Protein 4YZ0 (pdb70)

B-factor: mean 13.74, std 12.7, range [3.81, 201.25]

CATH classification: 2.160.20.10

Structure (mmCIF, N/CA/C/O backbone):
data_4YZ0
#
_entry.id   4YZ0
#
_cell.length_a   138.290
_cell.length_b   36.470
_cell.length_c   100.070
_cell.angle_alpha   90.00
_cell.angle_beta   132.63
_cell.angle_gamma   90.00
#
_symmetry.space_group_name_H-M   'C 1 2 1'
#
loop_
_entity.id
_entity.type
_entity.pdbx_description
1 polymer 'Pectate lyase'
2 branched 'alpha-D-galactopyranuronic acid-(1-4)-alpha-D-galactopyranuronic acid-(1-4)-alpha-D-talopyranuronic acid'
3 branched 'alpha-D-galactopyranuronic acid-(1-4)-alpha-D-galactopyranuronic acid-(1-4)-beta-D-talopyranuronic acid'
4 non-polymer 'CALCIUM ION'
5 non-polymer IMIDAZOLE
6 non-polymer (4S)-2-METHYL-2,4-PENTANEDIOL
7 non-polymer (4R)-2-METHYLPENTANE-2,4-DIOL
8 non-polymer 'beta-D-galactopyranuronic acid'
9 non-polymer 'alpha-D-galactopyranuronic acid'
10 water water
#
loop_
_atom_site.group_PDB
_atom_site.id
_atom_site.type_symbol
_atom_site.label_atom_id
_atom_site.label_alt_id
_atom_site.label_comp_id
_atom_site.label_asym_id
_atom_site.label_entity_id
_atom_site.label_seq_id
_atom_site.pdbx_PDB_ins_code
_atom_site.Cartn_x
_atom_site.Cartn_y
_atom_site.Cartn_z
_atom_site.occupancy
_atom_site.B_iso_or_equiv
_atom_site.auth_seq_id
_atom_site.auth_comp_id
_atom_site.auth_asym_id
_atom_site.auth_atom_id
_atom_site.pdbx_PDB_model_num
ATOM 1 N N . HIS A 1 7 ? 25.810 -0.284 -22.523 0.73 100.08 -4 HIS A N 1
ATOM 2 C CA . HIS A 1 7 ? 25.194 -1.306 -21.622 0.73 45.21 -4 HIS A CA 1
ATOM 3 C C . HIS A 1 7 ? 25.335 -0.911 -20.162 0.73 69.36 -4 HIS A C 1
ATOM 4 O O . HIS A 1 7 ? 26.403 -1.036 -19.602 0.73 77.73 -4 HIS A O 1
ATOM 11 N N . HIS A 1 8 ? 24.264 -0.442 -19.532 0.81 110.10 -3 HIS A N 1
ATOM 12 C CA . HIS A 1 8 ? 24.265 -0.273 -18.076 0.81 67.85 -3 HIS A CA 1
ATOM 13 C C . HIS A 1 8 ? 23.714 -1.556 -17.521 0.81 62.89 -3 HIS A C 1
ATOM 14 O O . HIS A 1 8 ? 22.524 -1.844 -17.658 0.81 54.81 -3 HIS A O 1
ATOM 21 N N . VAL A 1 9 ? 24.613 -2.358 -16.943 0.82 59.05 -2 VAL A N 1
ATOM 22 C CA . VAL A 1 9 ? 24.185 -3.491 -16.148 0.82 48.99 -2 VAL A CA 1
ATOM 23 C C . VAL A 1 9 ? 23.439 -2.893 -14.954 0.82 36.01 -2 VAL A C 1
ATOM 24 O O . VAL A 1 9 ? 23.612 -1.727 -14.568 0.82 52.18 -2 VAL A O 1
ATOM 28 N N . GLY A 1 10 ? 22.597 -3.692 -14.388 1.00 36.56 -1 GLY A N 1
ATOM 29 C CA . GLY A 1 10 ? 21.743 -3.179 -13.326 1.00 20.76 -1 GLY A CA 1
ATOM 30 C C . GLY A 1 10 ? 22.422 -2.907 -11.992 1.00 19.72 -1 GLY A C 1
ATOM 31 O O . GLY A 1 10 ? 23.486 -3.461 -11.653 1.00 19.73 -1 GLY A O 1
ATOM 32 N N . THR A 1 11 ? 21.768 -2.089 -11.175 1.00 17.17 0 THR A N 1
ATOM 33 C CA . THR A 1 11 ? 22.358 -1.675 -9.894 1.00 19.02 0 THR A CA 1
ATOM 34 C C . THR A 1 11 ? 22.392 -2.776 -8.852 1.00 15.75 0 THR A C 1
ATOM 35 O O . THR A 1 11 ? 23.087 -2.649 -7.832 1.00 17.28 0 THR A O 1
ATOM 39 N N . ASN A 1 12 ? 21.673 -3.848 -9.063 1.00 12.88 1 ASN A N 1
ATOM 40 C CA . ASN A 1 12 ? 21.780 -5.037 -8.177 1.00 11.68 1 ASN A CA 1
ATOM 41 C C . ASN A 1 12 ? 22.775 -6.042 -8.624 1.00 11.77 1 ASN A C 1
ATOM 42 O O . ASN A 1 12 ? 22.934 -7.084 -7.959 1.00 11.81 1 ASN A O 1
ATOM 47 N N . THR A 1 13 ? 23.456 -5.796 -9.721 1.00 11.89 2 THR A N 1
ATOM 48 C CA . THR A 1 13 ? 24.482 -6.705 -10.235 1.00 13.60 2 THR A CA 1
ATOM 49 C C . THR A 1 13 ? 25.532 -7.032 -9.148 1.00 15.82 2 THR A C 1
ATOM 50 O O . THR A 1 13 ? 26.084 -6.105 -8.535 1.00 16.66 2 THR A O 1
ATOM 54 N N . GLY A 1 14 ? 25.786 -8.333 -8.968 1.00 13.70 3 GLY A N 1
ATOM 55 C CA . GLY A 1 14 ? 26.726 -8.775 -7.935 1.00 14.87 3 GLY A CA 1
ATOM 56 C C . GLY A 1 14 ? 26.087 -9.248 -6.651 1.00 12.69 3 GLY A C 1
ATOM 57 O O . GLY A 1 14 ? 26.738 -9.867 -5.837 1.00 16.86 3 GLY A O 1
ATOM 58 N N . GLY A 1 15 ? 24.845 -8.870 -6.436 1.00 10.93 4 GLY A N 1
ATOM 59 C CA . GLY A 1 15 ? 24.075 -9.347 -5.305 1.00 10.58 4 GLY A CA 1
ATOM 60 C C . GLY A 1 15 ? 23.429 -10.673 -5.606 1.00 9.84 4 GLY A C 1
ATOM 61 O O . GLY A 1 15 ? 23.016 -10.942 -6.764 1.00 10.42 4 GLY A O 1
ATOM 62 N N . VAL A 1 16 ? 23.189 -11.434 -4.559 1.00 10.66 5 VAL A N 1
ATOM 63 C CA . VAL A 1 16 ? 22.478 -12.697 -4.652 1.00 10.39 5 VAL A CA 1
ATOM 64 C C . VAL A 1 16 ? 21.352 -12.638 -3.646 1.00 10.09 5 VAL A C 1
ATOM 65 O O . VAL A 1 16 ? 21.574 -12.490 -2.451 1.00 12.32 5 VAL A O 1
ATOM 69 N N . LEU A 1 17 ? 20.160 -12.833 -4.131 1.00 8.42 6 LEU A N 1
ATOM 70 C CA . LEU A 1 17 ? 18.928 -12.920 -3.273 1.00 9.22 6 LEU A CA 1
ATOM 71 C C . LEU A 1 17 ? 18.591 -14.410 -3.112 1.00 9.69 6 LEU A C 1
ATOM 72 O O . LEU A 1 17 ? 18.290 -15.066 -4.110 1.00 9.58 6 LEU A O 1
ATOM 77 N N . VAL A 1 18 ? 18.590 -14.834 -1.873 1.00 8.62 7 VAL A N 1
ATOM 78 C CA . VAL A 1 18 ? 18.236 -16.185 -1.537 1.00 8.89 7 VAL A CA 1
ATOM 79 C C . VAL A 1 18 ? 16.850 -16.182 -1.001 1.00 9.09 7 VAL A C 1
ATOM 80 O O . VAL A 1 18 ? 16.520 -15.473 -0.034 1.00 11.21 7 VAL A O 1
ATOM 84 N N . ILE A 1 19 ? 15.950 -16.930 -1.659 1.00 9.48 8 ILE A N 1
ATOM 85 C CA . ILE A 1 19 ? 14.584 -16.953 -1.349 1.00 8.64 8 ILE A CA 1
ATOM 86 C C . ILE A 1 19 ? 14.185 -18.337 -0.892 1.00 9.19 8 ILE A C 1
ATOM 87 O O . ILE A 1 19 ? 14.816 -19.356 -1.210 1.00 10.58 8 ILE A O 1
ATOM 92 N N . THR A 1 20 ? 13.099 -18.384 -0.096 1.00 10.43 9 THR A N 1
ATOM 93 C CA . THR A 1 20 ? 12.552 -19.615 0.412 1.00 12.11 9 THR A CA 1
ATOM 94 C C . THR A 1 20 ? 11.091 -19.816 0.058 1.00 12.72 9 THR A C 1
ATOM 95 O O . THR A 1 20 ? 10.520 -20.868 0.440 1.00 15.03 9 THR A O 1
ATOM 99 N N . ASP A 1 21 ? 10.502 -18.886 -0.686 1.00 11.99 10 ASP A N 1
ATOM 100 C CA . ASP A 1 21 ? 9.164 -19.093 -1.201 1.00 12.71 10 ASP A CA 1
ATOM 101 C C . ASP A 1 21 ? 9.095 -18.435 -2.545 1.00 10.65 10 ASP A C 1
ATOM 102 O O . ASP A 1 21 ? 9.854 -17.526 -2.878 1.00 11.15 10 ASP A O 1
ATOM 107 N N . THR A 1 22 ? 8.092 -18.859 -3.332 1.00 11.37 11 THR A N 1
ATOM 108 C CA . THR A 1 22 ? 7.786 -18.235 -4.647 1.00 9.08 11 THR A CA 1
ATOM 109 C C . THR A 1 22 ? 7.549 -16.758 -4.488 1.00 10.15 11 THR A C 1
ATOM 110 O O . THR A 1 22 ? 6.810 -16.326 -3.567 1.00 11.61 11 THR A O 1
ATOM 114 N N . ILE A 1 23 ? 8.095 -15.947 -5.379 1.00 10.51 12 ILE A N 1
ATOM 115 C CA . ILE A 1 23 ? 7.786 -14.519 -5.473 1.00 9.79 12 ILE A CA 1
ATOM 116 C C . ILE A 1 23 ? 6.585 -14.333 -6.362 1.00 10.83 12 ILE A C 1
ATOM 117 O O . ILE A 1 23 ? 6.536 -14.800 -7.496 1.00 10.16 12 ILE A O 1
ATOM 122 N N . ILE A 1 24 ? 5.532 -13.705 -5.788 1.00 11.77 13 ILE A N 1
ATOM 123 C CA . ILE A 1 24 ? 4.306 -13.411 -6.498 1.00 12.43 13 ILE A CA 1
ATOM 124 C C . ILE A 1 24 ? 4.321 -12.027 -7.026 1.00 12.57 13 ILE A C 1
ATOM 125 O O . ILE A 1 24 ? 4.516 -11.080 -6.265 1.00 16.78 13 ILE A O 1
ATOM 130 N N . VAL A 1 25 ? 4.102 -11.873 -8.310 1.00 11.82 14 VAL A N 1
ATOM 131 C CA . VAL A 1 25 ? 4.004 -10.533 -8.932 1.00 11.88 14 VAL A CA 1
ATOM 132 C C . VAL A 1 25 ? 2.575 -10.317 -9.353 1.00 13.01 14 VAL A C 1
ATOM 133 O O . VAL A 1 25 ? 1.992 -11.120 -10.030 1.00 12.12 14 VAL A O 1
ATOM 137 N N . LYS A 1 26 ? 1.976 -9.264 -8.782 1.00 17.09 15 LYS A N 1
ATOM 138 C CA . LYS A 1 26 ? 0.567 -9.046 -8.922 1.00 22.43 15 LYS A CA 1
ATOM 139 C C . LYS A 1 26 ? 0.169 -8.385 -10.231 1.00 21.54 15 LYS A C 1
ATOM 140 O O . LYS A 1 26 ? 0.991 -7.721 -10.861 1.00 19.03 15 LYS A O 1
ATOM 146 N N . SER A 1 27 ? -1.108 -8.521 -10.652 1.00 29.93 16 SER A N 1
ATOM 147 C CA . SER A 1 27 ? -1.552 -7.857 -11.874 1.00 28.92 16 SER A CA 1
ATOM 148 C C . SER A 1 27 ? -1.113 -6.400 -11.889 1.00 24.36 16 SER A C 1
ATOM 149 O O . SER A 1 27 ? -1.309 -5.663 -10.903 1.00 26.61 16 SER A O 1
ATOM 152 N N . GLY A 1 28 ? -0.633 -5.956 -13.034 1.00 25.16 17 GLY A N 1
ATOM 153 C CA . GLY A 1 28 ? -0.246 -4.552 -13.261 1.00 27.76 17 GLY A CA 1
ATOM 154 C C . GLY A 1 28 ? 1.132 -4.172 -12.743 1.00 20.57 17 GLY A C 1
ATOM 155 O O . GLY A 1 28 ? 1.555 -3.051 -12.933 1.00 25.42 17 GLY A O 1
ATOM 156 N N . GLN A 1 29 ? 1.762 -5.084 -11.982 1.00 19.42 18 GLN A N 1
ATOM 157 C CA . GLN A 1 29 ? 3.063 -4.820 -11.387 1.00 21.69 18 GLN A CA 1
ATOM 158 C C . GLN A 1 29 ? 4.174 -5.342 -12.326 1.00 15.97 18 GLN A C 1
ATOM 159 O O . GLN A 1 29 ? 3.956 -6.275 -13.092 1.00 15.19 18 GLN A O 1
ATOM 165 N N . THR A 1 30 ? 5.341 -4.714 -12.165 1.00 18.32 19 THR A N 1
ATOM 166 C CA . THR A 1 30 ? 6.598 -5.096 -12.841 1.00 12.36 19 THR A CA 1
ATOM 167 C C . THR A 1 30 ? 7.678 -5.327 -11.791 1.00 12.38 19 THR A C 1
ATOM 168 O O . THR A 1 30 ? 8.029 -4.411 -11.099 1.00 16.39 19 THR A O 1
ATOM 172 N N . TYR A 1 31 ? 8.124 -6.580 -11.675 1.00 10.97 20 TYR A N 1
ATOM 173 C CA . TYR A 1 31 ? 9.253 -6.904 -10.798 1.00 9.74 20 TYR A CA 1
ATOM 174 C C . TYR A 1 31 ? 10.456 -6.700 -11.617 1.00 9.13 20 TYR A C 1
ATOM 175 O O . TYR A 1 31 ? 10.674 -7.403 -12.612 1.00 10.22 20 TYR A O 1
ATOM 184 N N . ASP A 1 32 ? 11.288 -5.735 -11.213 1.00 9.48 21 ASP A N 1
ATOM 185 C CA . ASP A 1 32 ? 12.555 -5.418 -11.883 1.00 8.88 21 ASP A CA 1
ATOM 186 C C . ASP A 1 32 ? 13.688 -5.802 -10.936 1.00 9.05 21 ASP A C 1
ATOM 187 O O . ASP A 1 32 ? 13.923 -5.146 -9.902 1.00 10.59 21 ASP A O 1
ATOM 192 N N . GLY A 1 33 ? 14.400 -6.886 -11.277 1.00 8.91 22 GLY A N 1
ATOM 193 C CA . GLY A 1 33 ? 15.463 -7.250 -10.458 1.00 8.94 22 GLY A CA 1
ATOM 194 C C . GLY A 1 33 ? 16.752 -6.463 -10.539 1.00 8.21 22 GLY A C 1
ATOM 195 O O . GLY A 1 33 ? 17.639 -6.668 -9.699 1.00 8.35 22 GLY A O 1
ATOM 196 N N . LYS A 1 34 ? 16.832 -5.591 -11.516 1.00 7.84 23 LYS A N 1
ATOM 197 C CA . LYS A 1 34 ? 17.999 -4.780 -11.663 1.00 8.50 23 LYS A CA 1
ATOM 198 C C . LYS A 1 34 ? 19.288 -5.573 -11.735 1.00 9.07 23 LYS A C 1
ATOM 199 O O . LYS A 1 34 ? 20.338 -5.080 -11.266 1.00 10.64 23 LYS A O 1
ATOM 205 N N . GLY A 1 35 ? 19.242 -6.783 -12.260 1.00 7.95 24 GLY A N 1
ATOM 206 C CA . GLY A 1 35 ? 20.436 -7.608 -12.369 1.00 8.63 24 GLY A CA 1
ATOM 207 C C . GLY A 1 35 ? 20.742 -8.512 -11.186 1.00 7.79 24 GLY A C 1
ATOM 208 O O . GLY A 1 35 ? 21.776 -9.187 -11.219 1.00 9.41 24 GLY A O 1
ATOM 209 N N . ILE A 1 36 ? 19.889 -8.586 -10.210 1.00 7.60 25 ILE A N 1
ATOM 210 C CA . ILE A 1 36 ? 20.027 -9.535 -9.111 1.00 7.98 25 ILE A CA 1
ATOM 211 C C . ILE A 1 36 ? 20.069 -10.966 -9.626 1.00 7.05 25 ILE A C 1
ATOM 212 O O . ILE A 1 36 ? 19.392 -11.305 -10.601 1.00 7.70 25 ILE A O 1
ATOM 217 N N . LYS A 1 37 ? 20.828 -11.790 -8.957 1.00 8.05 26 LYS A N 1
ATOM 218 C CA . LYS A 1 37 ? 20.783 -13.247 -9.115 1.00 7.15 26 LYS A CA 1
ATOM 219 C C . LYS A 1 37 ? 19.983 -13.826 -8.004 1.00 8.07 26 LYS A C 1
ATOM 220 O O . LYS A 1 37 ? 20.235 -13.486 -6.820 1.00 10.28 26 LYS A O 1
ATOM 226 N N . ILE A 1 38 ? 19.062 -14.731 -8.337 1.00 7.28 27 ILE A N 1
ATOM 227 C CA . ILE A 1 38 ? 18.182 -15.365 -7.375 1.00 7.84 27 ILE A CA 1
ATOM 228 C C . ILE A 1 38 ? 18.564 -16.835 -7.207 1.00 8.51 27 ILE A C 1
ATOM 229 O O . ILE A 1 38 ? 18.770 -17.538 -8.219 1.00 9.01 27 ILE A O 1
ATOM 234 N N A ILE A 1 39 ? 18.728 -17.252 -5.958 0.53 8.83 28 ILE A N 1
ATOM 235 N N B ILE A 1 39 ? 18.629 -17.287 -5.951 0.47 8.67 28 ILE A N 1
ATOM 236 C CA A ILE A 1 39 ? 18.884 -18.642 -5.649 0.53 8.38 28 ILE A CA 1
ATOM 237 C CA B ILE A 1 39 ? 18.893 -18.677 -5.620 0.47 9.40 28 ILE A CA 1
ATOM 238 C C A ILE A 1 39 ? 17.684 -19.034 -4.774 0.53 8.32 28 ILE A C 1
ATOM 239 C C B ILE A 1 39 ? 17.830 -19.178 -4.662 0.47 9.28 28 ILE A C 1
ATOM 240 O O A ILE A 1 39 ? 17.359 -18.391 -3.747 0.53 8.56 28 ILE A O 1
ATOM 241 O O B ILE A 1 39 ? 17.773 -18.775 -3.467 0.47 6.64 28 ILE A O 1
ATOM 250 N N . ALA A 1 40 ? 17.032 -20.109 -5.137 1.00 10.72 29 ALA A N 1
ATOM 251 C CA . ALA A 1 40 ? 15.928 -20.576 -4.379 1.00 10.88 29 ALA A CA 1
ATOM 252 C C . ALA A 1 40 ? 16.331 -21.754 -3.499 1.00 11.78 29 ALA A C 1
ATOM 253 O O . ALA A 1 40 ? 17.071 -22.653 -3.927 1.00 15.91 29 ALA A O 1
ATOM 255 N N A GLN A 1 41 ? 15.892 -21.669 -2.233 0.52 11.14 30 GLN A N 1
ATOM 256 N N B GLN A 1 41 ? 15.830 -21.830 -2.314 0.48 9.55 30 GLN A N 1
ATOM 257 C CA A GLN A 1 41 ? 16.045 -22.696 -1.178 0.52 13.31 30 GLN A CA 1
ATOM 258 C CA B GLN A 1 41 ? 16.193 -22.889 -1.433 0.48 12.38 30 GLN A CA 1
ATOM 259 C C A GLN A 1 41 ? 14.763 -23.432 -0.862 0.52 11.23 30 GLN A C 1
ATOM 260 C C B GLN A 1 41 ? 14.939 -23.413 -0.771 0.48 11.90 30 GLN A C 1
ATOM 261 O O A GLN A 1 41 ? 13.694 -22.818 -0.717 0.52 8.44 30 GLN A O 1
ATOM 262 O O B GLN A 1 41 ? 14.060 -22.632 -0.343 0.48 12.64 30 GLN A O 1
ATOM 273 N N . GLY A 1 42 ? 14.866 -24.741 -0.689 1.00 11.69 31 GLY A N 1
ATOM 274 C CA . GLY A 1 42 ? 13.748 -25.483 -0.248 1.00 12.93 31 GLY A CA 1
ATOM 275 C C . GLY A 1 42 ? 12.532 -25.604 -1.199 1.00 12.72 31 GLY A C 1
ATOM 276 O O . GLY A 1 42 ? 11.441 -25.967 -0.818 1.00 18.24 31 GLY A O 1
ATOM 277 N N . MET A 1 43 ? 12.763 -25.280 -2.466 1.00 10.14 32 MET A N 1
ATOM 278 C CA . MET A 1 43 ? 11.733 -25.121 -3.521 1.00 9.42 32 MET A CA 1
ATOM 279 C C . MET A 1 43 ? 11.895 -26.097 -4.663 1.00 9.07 32 MET A C 1
ATOM 280 O O . MET A 1 43 ? 11.133 -26.094 -5.599 1.00 10.83 32 MET A O 1
ATOM 285 N N . GLY A 1 44 ? 12.878 -27.001 -4.537 1.00 8.83 33 GLY A N 1
ATOM 286 C CA . GLY A 1 44 ? 13.226 -27.964 -5.566 1.00 9.83 33 GLY A CA 1
ATOM 287 C C . GLY A 1 44 ? 14.723 -28.004 -5.864 1.00 8.73 33 GLY A C 1
ATOM 288 O O . GLY A 1 44 ? 15.479 -27.137 -5.437 1.00 10.05 33 GLY A O 1
ATOM 289 N N . ASP A 1 45 ? 15.097 -29.087 -6.499 1.00 9.88 34 ASP A N 1
ATOM 290 C CA . ASP A 1 45 ? 16.495 -29.264 -6.868 1.00 10.89 34 ASP A CA 1
ATOM 291 C C . ASP A 1 45 ? 16.811 -29.072 -8.353 1.00 9.50 34 ASP A C 1
ATOM 292 O O . ASP A 1 45 ? 17.949 -29.246 -8.769 1.00 11.35 34 ASP A O 1
ATOM 297 N N . GLY A 1 46 ? 15.842 -28.679 -9.140 1.00 8.60 35 GLY A N 1
ATOM 298 C CA . GLY A 1 46 ? 16.044 -28.503 -10.563 1.00 9.18 35 GLY A CA 1
ATOM 299 C C . GLY A 1 46 ? 16.061 -29.788 -11.362 1.00 8.87 35 GLY A C 1
ATOM 300 O O . GLY A 1 46 ? 16.343 -29.737 -12.564 1.00 9.34 35 GLY A O 1
ATOM 301 N N . SER A 1 47 ? 15.718 -30.907 -10.736 1.00 8.14 36 SER A N 1
ATOM 302 C CA . SER A 1 47 ? 15.641 -32.189 -11.428 1.00 8.38 36 SER A CA 1
ATOM 303 C C . SER A 1 47 ? 14.350 -32.272 -12.267 1.00 7.63 36 SER A C 1
ATOM 304 O O . SER A 1 47 ? 13.635 -31.294 -12.369 1.00 7.76 36 SER A O 1
ATOM 307 N N . GLN A 1 48 ? 14.068 -33.488 -12.769 1.00 8.29 37 GLN A N 1
ATOM 308 C CA . GLN A 1 48 ? 12.788 -33.691 -13.458 1.00 8.10 37 GLN A CA 1
ATOM 309 C C . GLN A 1 48 ? 11.681 -34.110 -12.533 1.00 8.99 37 GLN A C 1
ATOM 310 O O . GLN A 1 48 ? 10.611 -34.465 -13.007 1.00 12.07 37 GLN A O 1
ATOM 316 N N A SER A 1 49 ? 11.837 -33.873 -11.221 0.38 8.75 38 SER A N 1
ATOM 317 N N B SER A 1 49 ? 11.835 -33.936 -11.223 0.62 9.33 38 SER A N 1
ATOM 318 C CA A SER A 1 49 ? 10.716 -34.040 -10.307 0.38 9.93 38 SER A CA 1
ATOM 319 C CA B SER A 1 49 ? 10.727 -34.167 -10.319 0.62 11.33 38 SER A CA 1
ATOM 320 C C A SER A 1 49 ? 9.616 -33.094 -10.708 0.38 8.89 38 SER A C 1
ATOM 321 C C B SER A 1 49 ? 9.644 -33.131 -10.627 0.62 9.05 38 SER A C 1
ATOM 322 O O A SER A 1 49 ? 9.863 -31.943 -11.053 0.38 8.27 38 SER A O 1
ATOM 323 O O B SER A 1 49 ? 9.946 -31.932 -10.812 0.62 10.16 38 SER A O 1
ATOM 328 N N . GLN A 1 50 ? 8.390 -33.546 -10.618 1.00 10.70 39 GLN A N 1
ATOM 329 C CA . GLN A 1 50 ? 7.237 -32.763 -10.998 1.00 12.73 39 GLN A CA 1
ATOM 330 C C . GLN A 1 50 ? 6.603 -31.934 -9.910 1.00 13.75 39 GLN A C 1
ATOM 331 O O . GLN A 1 50 ? 5.587 -31.285 -10.121 1.00 18.29 39 GLN A O 1
ATOM 337 N N A ASN A 1 51 ? 7.242 -31.939 -8.744 0.50 12.59 40 ASN A N 1
ATOM 338 N N B ASN A 1 51 ? 7.119 -32.053 -8.696 0.50 13.80 40 ASN A N 1
ATOM 339 C CA A ASN A 1 51 ? 6.618 -31.359 -7.574 0.50 12.54 40 ASN A CA 1
ATOM 340 C CA B ASN A 1 51 ? 6.495 -31.362 -7.589 0.50 17.44 40 ASN A CA 1
ATOM 341 C C A ASN A 1 51 ? 7.246 -30.095 -7.071 0.50 10.29 40 ASN A C 1
ATOM 342 C C B ASN A 1 51 ? 7.468 -30.295 -7.010 0.50 16.17 40 ASN A C 1
ATOM 343 O O A ASN A 1 51 ? 7.001 -29.664 -5.971 0.50 11.54 40 ASN A O 1
ATOM 344 O O B ASN A 1 51 ? 7.715 -30.223 -5.808 0.50 19.05 40 ASN A O 1
ATOM 353 N N . GLN A 1 52 ? 8.081 -29.484 -7.875 1.00 10.45 41 GLN A N 1
ATOM 354 C CA . GLN A 1 52 ? 8.846 -28.346 -7.426 1.00 9.59 41 GLN A CA 1
ATOM 355 C C . GLN A 1 52 ? 8.037 -27.060 -7.490 1.00 9.91 41 GLN A C 1
ATOM 356 O O . GLN A 1 52 ? 7.057 -26.968 -8.224 1.00 11.04 41 GLN A O 1
ATOM 362 N N . LYS A 1 53 ? 8.466 -26.035 -6.752 1.00 9.08 42 LYS A N 1
ATOM 363 C CA . LYS A 1 53 ? 7.760 -24.784 -6.755 1.00 9.20 42 LYS A CA 1
ATOM 364 C C . LYS A 1 53 ? 8.328 -23.848 -7.819 1.00 8.03 42 LYS A C 1
ATOM 365 O O . LYS A 1 53 ? 9.518 -23.875 -8.146 1.00 8.14 42 LYS A O 1
ATOM 371 N N . PRO A 1 54 ? 7.466 -22.962 -8.334 1.00 7.45 43 PRO A N 1
ATOM 372 C CA . PRO A 1 54 ? 8.009 -21.914 -9.200 1.00 8.72 43 PRO A CA 1
ATOM 373 C C . PRO A 1 54 ? 8.852 -20.883 -8.438 1.00 7.29 43 PRO A C 1
ATOM 374 O O . PRO A 1 54 ? 8.501 -20.587 -7.272 1.00 8.82 43 PRO A O 1
ATOM 378 N N . ILE A 1 55 ? 9.851 -20.333 -9.057 1.00 7.36 44 ILE A N 1
ATOM 379 C CA . ILE A 1 55 ? 10.589 -19.221 -8.513 1.00 7.58 44 ILE A CA 1
ATOM 380 C C . ILE A 1 55 ? 9.722 -17.952 -8.465 1.00 8.51 44 ILE A C 1
ATOM 381 O O . ILE A 1 55 ? 9.747 -17.216 -7.506 1.00 8.86 44 ILE A O 1
ATOM 386 N N . PHE A 1 56 ? 9.021 -17.711 -9.553 1.00 7.65 45 PHE A N 1
ATOM 387 C CA . PHE A 1 56 ? 8.088 -16.596 -9.699 1.00 7.99 45 PHE A CA 1
ATOM 388 C C . PHE A 1 56 ? 6.727 -17.085 -10.166 1.00 7.62 45 PHE A C 1
ATOM 389 O O . PHE A 1 56 ? 6.637 -17.962 -11.014 1.00 8.03 45 PHE A O 1
ATOM 397 N N . LYS A 1 57 ? 5.678 -16.447 -9.626 1.00 8.35 46 LYS A N 1
ATOM 398 C CA . LYS A 1 57 ? 4.305 -16.548 -10.125 1.00 8.21 46 LYS A CA 1
ATOM 399 C C . LYS A 1 57 ? 3.938 -15.207 -10.657 1.00 8.15 46 LYS A C 1
ATOM 400 O O . LYS A 1 57 ? 3.844 -14.228 -9.879 1.00 10.60 46 LYS A O 1
ATOM 406 N N . LEU A 1 58 ? 3.651 -15.097 -11.951 1.00 7.80 47 LEU A N 1
ATOM 407 C CA . LEU A 1 58 ? 3.262 -13.825 -12.594 1.00 8.06 47 LEU A CA 1
ATOM 408 C C . LEU A 1 58 ? 1.759 -13.922 -12.836 1.00 9.92 47 LEU A C 1
ATOM 409 O O . LEU A 1 58 ? 1.275 -14.671 -13.684 1.00 10.20 47 LEU A O 1
ATOM 414 N N A GLU A 1 59 ? 1.011 -13.070 -12.110 0.45 8.29 48 GLU A N 1
ATOM 415 N N B GLU A 1 59 ? 0.976 -13.355 -11.899 0.55 8.48 48 GLU A N 1
ATOM 416 C CA A GLU A 1 59 ? -0.415 -12.888 -12.317 0.45 8.88 48 GLU A CA 1
ATOM 417 C CA B GLU A 1 59 ? -0.475 -13.363 -12.070 0.55 10.38 48 GLU A CA 1
ATOM 418 C C A GLU A 1 59 ? -0.763 -12.340 -13.691 0.45 8.63 48 GLU A C 1
ATOM 419 C C B GLU A 1 59 ? -0.798 -12.668 -13.388 0.55 9.96 48 GLU A C 1
ATOM 420 O O A GLU A 1 59 ? 0.075 -11.739 -14.392 0.45 9.91 48 GLU A O 1
ATOM 421 O O B GLU A 1 59 ? 0.086 -12.113 -14.014 0.55 9.02 48 GLU A O 1
ATOM 432 N N A LYS A 1 60 ? -2.026 -12.534 -14.082 0.45 11.26 49 LYS A N 1
ATOM 433 N N B LYS A 1 60 ? -2.044 -12.741 -13.864 0.55 13.08 49 LYS A N 1
ATOM 434 C CA A LYS A 1 60 ? -2.493 -11.988 -15.331 0.45 11.65 49 LYS A CA 1
ATOM 435 C CA B LYS A 1 60 ? -2.382 -12.084 -15.141 0.55 13.97 49 LYS A CA 1
ATOM 436 C C A LYS A 1 60 ? -2.085 -10.552 -15.266 0.45 11.41 49 LYS A C 1
ATOM 437 C C B LYS A 1 60 ? -2.012 -10.581 -15.198 0.55 12.42 49 LYS A C 1
ATOM 438 O O A LYS A 1 60 ? -2.417 -9.833 -14.303 0.45 12.88 49 LYS A O 1
ATOM 439 O O B LYS A 1 60 ? -2.337 -9.829 -14.263 0.55 15.77 49 LYS A O 1
ATOM 450 N N . GLY A 1 61 ? -1.357 -10.113 -16.282 1.00 10.77 50 GLY A N 1
ATOM 451 C CA . GLY A 1 61 ? -0.952 -8.738 -16.408 1.00 11.39 50 GLY A CA 1
ATOM 452 C C . GLY A 1 61 ? 0.263 -8.307 -15.647 1.00 12.04 50 GLY A C 1
ATOM 453 O O . GLY A 1 61 ? 0.603 -7.142 -15.618 1.00 14.88 50 GLY A O 1
ATOM 454 N N . ALA A 1 62 ? 0.960 -9.252 -15.012 1.00 11.28 51 ALA A N 1
ATOM 455 C CA . ALA A 1 62 ? 2.239 -8.954 -14.350 1.00 10.82 51 ALA A CA 1
ATOM 456 C C . ALA A 1 62 ? 3.431 -9.118 -15.282 1.00 10.63 51 ALA A C 1
ATOM 457 O O . ALA A 1 62 ? 3.425 -10.054 -16.132 1.00 10.66 51 ALA A O 1
ATOM 459 N N . ASN A 1 63 ? 4.487 -8.353 -15.039 1.00 11.50 52 ASN A N 1
ATOM 460 C CA . ASN A 1 63 ? 5.762 -8.412 -15.816 1.00 9.14 52 ASN A CA 1
ATOM 461 C C . ASN A 1 63 ? 6.893 -8.673 -14.919 1.00 9.02 52 ASN A C 1
ATOM 462 O O . ASN A 1 63 ? 6.876 -8.410 -13.698 1.00 9.93 52 ASN A O 1
ATOM 467 N N . LEU A 1 64 ? 7.974 -9.202 -15.542 1.00 7.91 53 LEU A N 1
ATOM 468 C CA . LEU A 1 64 ? 9.204 -9.505 -14.827 1.00 7.68 53 LEU A CA 1
ATOM 469 C C . LEU A 1 64 ? 10.375 -9.100 -15.712 1.00 7.87 53 LEU A C 1
ATOM 470 O O . LEU A 1 64 ? 10.351 -9.427 -16.916 1.00 8.14 53 LEU A O 1
ATOM 475 N N . LYS A 1 65 ? 11.398 -8.464 -15.143 1.00 7.06 54 LYS A N 1
ATOM 476 C CA . LYS A 1 65 ? 12.577 -8.138 -15.940 1.00 7.38 54 LYS A CA 1
ATOM 477 C C . LYS A 1 65 ? 13.827 -8.180 -15.109 1.00 5.87 54 LYS A C 1
ATOM 478 O O . LYS A 1 65 ? 13.810 -7.948 -13.893 1.00 8.00 54 LYS A O 1
ATOM 484 N N . ASN A 1 66 ? 14.936 -8.424 -15.826 1.00 6.40 55 ASN A N 1
ATOM 485 C CA . ASN A 1 66 ? 16.289 -8.174 -15.300 1.00 7.68 55 ASN A CA 1
ATOM 486 C C . ASN A 1 66 ? 16.614 -8.972 -14.048 1.00 7.19 55 ASN A C 1
ATOM 487 O O . ASN A 1 66 ? 17.033 -8.473 -13.027 1.00 8.00 55 ASN A O 1
ATOM 492 N N A VAL A 1 67 ? 16.365 -10.316 -14.129 0.56 6.86 56 VAL A N 1
ATOM 493 N N B VAL A 1 67 ? 16.491 -10.297 -14.210 0.44 6.46 56 VAL A N 1
ATOM 494 C CA A VAL A 1 67 ? 16.796 -11.231 -13.080 0.56 6.25 56 VAL A CA 1
ATOM 495 C CA B VAL A 1 67 ? 16.788 -11.223 -13.167 0.44 6.38 56 VAL A CA 1
ATOM 496 C C A VAL A 1 67 ? 17.518 -12.432 -13.685 0.56 6.48 56 VAL A C 1
ATOM 497 C C B VAL A 1 67 ? 17.706 -12.351 -13.735 0.44 5.34 56 VAL A C 1
ATOM 498 O O A VAL A 1 67 ? 17.163 -12.901 -14.778 0.56 5.70 56 VAL A O 1
ATOM 499 O O B VAL A 1 67 ? 17.637 -12.696 -14.911 0.44 4.85 56 VAL A O 1
ATOM 506 N N A ILE A 1 68 ? 18.547 -12.831 -12.991 0.56 6.29 57 ILE A N 1
ATOM 507 N N B ILE A 1 68 ? 18.587 -12.841 -12.901 0.44 6.08 57 ILE A N 1
ATOM 508 C CA A ILE A 1 68 ? 19.242 -14.097 -13.271 0.56 7.01 57 ILE A CA 1
ATOM 509 C CA B ILE A 1 68 ? 19.404 -14.028 -13.251 0.44 5.95 57 ILE A CA 1
ATOM 510 C C A ILE A 1 68 ? 18.673 -15.122 -12.321 0.56 6.38 57 ILE A C 1
ATOM 511 C C B ILE A 1 68 ? 18.962 -15.111 -12.297 0.44 6.02 57 ILE A C 1
ATOM 512 O O A ILE A 1 68 ? 18.634 -14.907 -11.103 0.56 6.73 57 ILE A O 1
ATOM 513 O O B ILE A 1 68 ? 19.147 -15.002 -11.065 0.44 6.56 57 ILE A O 1
ATOM 522 N N A ILE A 1 69 ? 18.256 -16.304 -12.825 0.56 5.57 58 ILE A N 1
ATOM 523 N N B ILE A 1 69 ? 18.410 -16.220 -12.858 0.44 6.32 58 ILE A N 1
ATOM 524 C CA A ILE A 1 69 ? 17.840 -17.358 -11.937 0.56 6.44 58 ILE A CA 1
ATOM 525 C CA B ILE A 1 69 ? 17.892 -17.297 -12.069 0.44 7.29 58 ILE A CA 1
ATOM 526 C C A ILE A 1 69 ? 18.962 -18.405 -11.933 0.56 5.81 58 ILE A C 1
ATOM 527 C C B ILE A 1 69 ? 19.072 -18.309 -11.982 0.44 6.50 58 ILE A C 1
ATOM 528 O O A ILE A 1 69 ? 19.248 -19.102 -12.937 0.56 5.63 58 ILE A O 1
ATOM 529 O O B ILE A 1 69 ? 19.555 -18.834 -12.998 0.44 5.63 58 ILE A O 1
ATOM 538 N N . GLY A 1 70 ? 19.637 -18.488 -10.786 1.00 6.86 59 GLY A N 1
ATOM 539 C CA . GLY A 1 70 ? 20.615 -19.490 -10.589 1.00 6.81 59 GLY A CA 1
ATOM 540 C C . GLY A 1 70 ? 20.092 -20.886 -10.405 1.00 6.40 59 GLY A C 1
ATOM 541 O O . GLY A 1 70 ? 18.896 -21.041 -10.131 1.00 7.99 59 GLY A O 1
ATOM 542 N N . ALA A 1 71 ? 20.952 -21.879 -10.513 1.00 7.53 60 ALA A N 1
ATOM 543 C CA . ALA A 1 71 ? 20.591 -23.192 -10.044 1.00 6.69 60 ALA A CA 1
ATOM 544 C C . ALA A 1 71 ? 20.273 -23.117 -8.563 1.00 7.98 60 ALA A C 1
ATOM 545 O O . ALA A 1 71 ? 20.979 -22.406 -7.820 1.00 9.84 60 ALA A O 1
ATOM 547 N N . PRO A 1 72 ? 19.308 -23.850 -8.004 1.00 7.44 61 PRO A N 1
ATOM 548 C CA . PRO A 1 72 ? 18.422 -24.729 -8.733 1.00 8.54 61 PRO A CA 1
ATOM 549 C C . PRO A 1 72 ? 17.248 -23.999 -9.354 1.00 6.31 61 PRO A C 1
ATOM 550 O O . PRO A 1 72 ? 16.615 -23.152 -8.761 1.00 7.88 61 PRO A O 1
ATOM 554 N N . GLY A 1 73 ? 16.934 -24.375 -10.608 1.00 7.02 62 GLY A N 1
ATOM 555 C CA . GLY A 1 73 ? 15.866 -23.687 -11.321 1.00 7.03 62 GLY A CA 1
ATOM 556 C C . GLY A 1 73 ? 14.464 -23.984 -10.906 1.00 6.64 62 GLY A C 1
ATOM 557 O O . GLY A 1 73 ? 13.532 -23.356 -11.366 1.00 6.59 62 GLY A O 1
ATOM 558 N N . CYS A 1 74 ? 14.309 -25.053 -10.124 1.00 6.45 63 CYS A N 1
ATOM 559 C CA . CYS A 1 74 ? 13.005 -25.423 -9.542 1.00 6.53 63 CYS A CA 1
ATOM 560 C C . CYS A 1 74 ? 11.976 -25.535 -10.698 1.00 6.46 63 CYS A C 1
ATOM 561 O O . CYS A 1 74 ? 12.294 -26.164 -11.679 1.00 7.27 63 CYS A O 1
ATOM 564 N N . ASP A 1 75 ? 10.766 -24.987 -10.494 1.00 6.73 64 ASP A N 1
ATOM 565 C CA . ASP A 1 75 ? 9.811 -24.959 -11.565 1.00 6.94 64 ASP A CA 1
ATOM 566 C C . ASP A 1 75 ? 9.707 -23.588 -12.241 1.00 6.61 64 ASP A C 1
ATOM 567 O O . ASP A 1 75 ? 8.677 -23.313 -12.865 1.00 7.76 64 ASP A O 1
ATOM 572 N N . GLY A 1 76 ? 10.790 -22.858 -12.238 1.00 6.60 65 GLY A N 1
ATOM 573 C CA . GLY A 1 76 ? 10.893 -21.692 -13.134 1.00 6.97 65 GLY A CA 1
ATOM 574 C C . GLY A 1 76 ? 9.848 -20.608 -12.887 1.00 6.20 65 GLY A C 1
ATOM 575 O O . GLY A 1 76 ? 9.506 -20.255 -11.748 1.00 7.66 65 GLY A O 1
ATOM 576 N N A ILE A 1 77 ? 9.267 -20.129 -13.969 0.65 5.95 66 ILE A N 1
ATOM 577 N N B ILE A 1 77 ? 9.420 -19.991 -13.978 0.35 6.19 66 ILE A N 1
ATOM 578 C CA A ILE A 1 77 ? 8.394 -18.982 -13.886 0.65 7.27 66 ILE A CA 1
ATOM 579 C CA B ILE A 1 77 ? 8.411 -18.931 -13.917 0.35 6.37 66 ILE A CA 1
ATOM 580 C C A ILE A 1 77 ? 7.014 -19.368 -14.401 0.65 6.59 66 ILE A C 1
ATOM 581 C C B ILE A 1 77 ? 7.056 -19.512 -14.309 0.35 6.85 66 ILE A C 1
ATOM 582 O O A ILE A 1 77 ? 6.851 -19.795 -15.558 0.65 6.46 66 ILE A O 1
ATOM 583 O O B ILE A 1 77 ? 6.971 -20.271 -15.278 0.35 7.84 66 ILE A O 1
ATOM 592 N N . HIS A 1 78 ? 6.003 -19.220 -13.541 1.00 6.67 67 HIS A N 1
ATOM 593 C CA . HIS A 1 78 ? 4.598 -19.563 -13.905 1.00 7.29 67 HIS A CA 1
ATOM 594 C C . HIS A 1 78 ? 3.905 -18.321 -14.324 1.00 7.02 67 HIS A C 1
ATOM 595 O O . HIS A 1 78 ? 3.795 -17.376 -13.524 1.00 10.43 67 HIS A O 1
ATOM 602 N N . CYS A 1 79 ? 3.406 -18.305 -15.561 1.00 7.39 68 CYS A N 1
ATOM 603 C CA . CYS A 1 79 ? 2.754 -17.166 -16.162 1.00 8.15 68 CYS A CA 1
ATOM 604 C C . CYS A 1 79 ? 1.236 -17.444 -16.320 1.00 7.56 68 CYS A C 1
ATOM 605 O O . CYS A 1 79 ? 0.847 -18.410 -16.923 1.00 9.30 68 CYS A O 1
ATOM 608 N N . TYR A 1 80 ? 0.440 -16.511 -15.800 1.00 8.64 69 TYR A N 1
ATOM 609 C CA . TYR A 1 80 ? -1.017 -16.628 -15.877 1.00 9.92 69 TYR A CA 1
ATOM 610 C C . TYR A 1 80 ? -1.682 -15.788 -17.000 1.00 11.07 69 TYR A C 1
ATOM 611 O O . TYR A 1 80 ? -2.909 -15.719 -17.074 1.00 14.50 69 TYR A O 1
ATOM 620 N N . GLY A 1 81 ? -0.875 -15.262 -17.881 1.00 9.86 70 GLY A N 1
ATOM 621 C CA . GLY A 1 81 ? -1.311 -14.670 -19.128 1.00 10.96 70 GLY A CA 1
ATOM 622 C C . GLY A 1 81 ? -1.106 -13.173 -19.113 1.00 10.04 70 GLY A C 1
ATOM 623 O O . GLY A 1 81 ? -1.099 -12.531 -18.064 1.00 11.48 70 GLY A O 1
ATOM 624 N N . ASP A 1 82 ? -0.908 -12.622 -20.302 1.00 9.68 71 ASP A N 1
ATOM 625 C CA . ASP A 1 82 ? -0.668 -11.184 -20.491 1.00 10.14 71 ASP A CA 1
ATOM 626 C C . ASP A 1 82 ? 0.538 -10.730 -19.689 1.00 10.47 71 ASP A C 1
ATOM 627 O O . ASP A 1 82 ? 0.485 -9.787 -18.858 1.00 11.14 71 ASP A O 1
ATOM 632 N N . ASN A 1 83 ? 1.685 -11.393 -19.949 1.00 9.65 72 ASN A N 1
ATOM 633 C CA . ASN A 1 83 ? 2.923 -11.190 -19.231 1.00 8.23 72 ASN A CA 1
ATOM 634 C C . ASN A 1 83 ? 4.040 -10.869 -20.204 1.00 7.63 72 ASN A C 1
ATOM 635 O O . ASN A 1 83 ? 4.149 -11.507 -21.264 1.00 9.09 72 ASN A O 1
ATOM 640 N N . VAL A 1 84 ? 4.920 -10.004 -19.776 1.00 8.02 73 VAL A N 1
ATOM 641 C CA . VAL A 1 84 ? 6.217 -9.737 -20.464 1.00 7.59 73 VAL A CA 1
ATOM 642 C C . VAL A 1 84 ? 7.343 -10.101 -19.513 1.00 7.25 73 VAL A C 1
ATOM 643 O O . VAL A 1 84 ? 7.363 -9.667 -18.367 1.00 8.76 73 VAL A O 1
ATOM 647 N N . VAL A 1 85 ? 8.224 -10.977 -20.037 1.00 7.07 74 VAL A N 1
ATOM 648 C CA . VAL A 1 85 ? 9.364 -11.501 -19.281 1.00 6.34 74 VAL A CA 1
ATOM 649 C C . VAL A 1 85 ? 10.604 -11.050 -20.050 1.00 6.13 74 VAL A C 1
ATOM 650 O O . VAL A 1 85 ? 10.893 -11.630 -21.101 1.00 7.10 74 VAL A O 1
ATOM 654 N N A GLU A 1 86 ? 11.275 -9.995 -19.587 0.47 6.65 75 GLU A N 1
ATOM 655 N N B GLU A 1 86 ? 11.331 -10.077 -19.503 0.53 6.33 75 GLU A N 1
ATOM 656 C CA A GLU A 1 86 ? 12.365 -9.393 -20.331 0.47 6.64 75 GLU A CA 1
ATOM 657 C CA B GLU A 1 86 ? 12.328 -9.401 -20.281 0.53 6.89 75 GLU A CA 1
ATOM 658 C C A GLU A 1 86 ? 13.703 -9.525 -19.606 0.47 6.10 75 GLU A C 1
ATOM 659 C C B GLU A 1 86 ? 13.712 -9.477 -19.670 0.53 5.88 75 GLU A C 1
ATOM 660 O O A GLU A 1 86 ? 13.774 -9.350 -18.378 0.47 7.41 75 GLU A O 1
ATOM 661 O O B GLU A 1 86 ? 13.932 -9.144 -18.511 0.53 6.60 75 GLU A O 1
ATOM 672 N N A ASN A 1 87 ? 14.752 -9.868 -20.375 0.47 5.90 76 ASN A N 1
ATOM 673 N N B ASN A 1 87 ? 14.676 -9.893 -20.485 0.53 5.69 76 ASN A N 1
ATOM 674 C CA A ASN A 1 87 ? 16.092 -9.984 -19.847 0.47 6.46 76 ASN A CA 1
ATOM 675 C CA B ASN A 1 87 ? 16.033 -9.977 -19.997 0.53 6.23 76 ASN A CA 1
ATOM 676 C C A ASN A 1 87 ? 16.134 -10.837 -18.643 0.47 7.00 76 ASN A C 1
ATOM 677 C C B ASN A 1 87 ? 16.220 -10.868 -18.778 0.53 6.55 76 ASN A C 1
ATOM 678 O O A ASN A 1 87 ? 16.708 -10.469 -17.615 0.47 6.83 76 ASN A O 1
ATOM 679 O O B ASN A 1 87 ? 16.987 -10.544 -17.866 0.53 7.93 76 ASN A O 1
ATOM 688 N N . VAL A 1 88 ? 15.537 -12.027 -18.771 1.00 5.90 77 VAL A N 1
ATOM 689 C CA . VAL A 1 88 ? 15.680 -13.047 -17.757 1.00 5.80 77 VAL A CA 1
ATOM 690 C C . VAL A 1 88 ? 16.658 -14.112 -18.249 1.00 4.90 77 VAL A C 1
ATOM 691 O O . VAL A 1 88 ? 16.589 -14.545 -19.396 1.00 5.57 77 VAL A O 1
ATOM 695 N N . VAL A 1 89 ? 17.621 -14.430 -17.387 1.00 5.78 78 VAL A N 1
ATOM 696 C CA . VAL A 1 89 ? 18.662 -15.423 -17.692 1.00 5.53 78 VAL A CA 1
ATOM 697 C C . VAL A 1 89 ? 18.474 -16.573 -16.781 1.00 5.50 78 VAL A C 1
ATOM 698 O O . VAL A 1 89 ? 18.597 -16.448 -15.568 1.00 7.06 78 VAL A O 1
ATOM 702 N N . TRP A 1 90 ? 18.224 -17.750 -17.369 1.00 4.80 79 TRP A N 1
ATOM 703 C CA . TRP A 1 90 ? 18.177 -19.034 -16.649 1.00 4.96 79 TRP A CA 1
ATOM 704 C C . TRP A 1 90 ? 19.572 -19.645 -16.799 1.00 4.80 79 TRP A C 1
ATOM 705 O O . TRP A 1 90 ? 19.955 -20.134 -17.852 1.00 5.54 79 TRP A O 1
ATOM 716 N N . GLU A 1 91 ? 20.395 -19.585 -15.749 1.00 5.68 80 GLU A N 1
ATOM 717 C CA . GLU A 1 91 ? 21.757 -20.153 -15.792 1.00 5.92 80 GLU A CA 1
ATOM 718 C C . GLU A 1 91 ? 21.697 -21.662 -15.843 1.00 5.37 80 GLU A C 1
ATOM 719 O O . GLU A 1 91 ? 22.616 -22.284 -16.362 1.00 7.64 80 GLU A O 1
ATOM 725 N N . ASP A 1 92 ? 20.673 -22.281 -15.314 1.00 5.00 81 ASP A N 1
ATOM 726 C CA . ASP A 1 92 ? 20.530 -23.738 -15.279 1.00 5.72 81 ASP A CA 1
ATOM 727 C C . ASP A 1 92 ? 19.039 -24.032 -15.094 1.00 5.73 81 ASP A C 1
ATOM 728 O O . ASP A 1 92 ? 18.519 -23.963 -14.008 1.00 6.28 81 ASP A O 1
ATOM 733 N N . VAL A 1 93 ? 18.380 -24.261 -16.227 1.00 5.32 82 VAL A N 1
ATOM 734 C CA . VAL A 1 93 ? 16.949 -24.506 -16.166 1.00 5.79 82 VAL A CA 1
ATOM 735 C C . VAL A 1 93 ? 16.661 -25.651 -15.256 1.00 4.99 82 VAL A C 1
ATOM 736 O O . VAL A 1 93 ? 17.361 -26.663 -15.241 1.00 5.89 82 VAL A O 1
ATOM 740 N N . GLY A 1 94 ? 15.582 -25.528 -14.482 1.00 5.22 83 GLY A N 1
ATOM 741 C CA . GLY A 1 94 ? 15.114 -26.618 -13.633 1.00 5.87 83 GLY A CA 1
ATOM 742 C C . GLY A 1 94 ? 14.227 -27.617 -14.346 1.00 6.31 83 GLY A C 1
ATOM 743 O O . GLY A 1 94 ? 14.576 -28.060 -15.464 1.00 6.56 83 GLY A O 1
ATOM 744 N N . GLU A 1 95 ? 13.091 -27.924 -13.781 1.00 6.28 84 GLU A N 1
ATOM 745 C CA . GLU A 1 95 ? 12.212 -28.918 -14.439 1.00 6.20 84 GLU A CA 1
ATOM 746 C C . GLU A 1 95 ? 11.741 -28.381 -15.807 1.00 5.34 84 GLU A C 1
ATOM 747 O O . GLU A 1 95 ? 11.866 -29.092 -16.818 1.00 6.40 84 GLU A O 1
ATOM 753 N N . ASP A 1 96 ? 11.366 -27.131 -15.818 1.00 5.78 85 ASP A N 1
ATOM 754 C CA . ASP A 1 96 ? 11.174 -26.258 -16.992 1.00 5.61 85 ASP A CA 1
ATOM 755 C C . ASP A 1 96 ? 11.478 -24.843 -16.600 1.00 4.92 85 ASP A C 1
ATOM 756 O O . ASP A 1 96 ? 11.652 -24.559 -15.409 1.00 6.03 85 ASP A O 1
ATOM 761 N N . ALA A 1 97 ? 11.697 -24.020 -17.598 1.00 4.62 86 ALA A N 1
ATOM 762 C CA . ALA A 1 97 ? 12.069 -22.597 -17.401 1.00 4.62 86 ALA A CA 1
ATOM 763 C C . ALA A 1 97 ? 10.865 -21.693 -17.131 1.00 5.07 86 ALA A C 1
ATOM 764 O O . ALA A 1 97 ? 10.911 -20.849 -16.228 1.00 4.99 86 ALA A O 1
ATOM 766 N N . LEU A 1 98 ? 9.855 -21.834 -17.976 1.00 5.32 87 LEU A N 1
ATOM 767 C CA . LEU A 1 98 ? 8.656 -20.986 -17.861 1.00 5.13 87 LEU A CA 1
ATOM 768 C C . LEU A 1 98 ? 7.491 -21.800 -18.397 1.00 5.05 87 LEU A C 1
ATOM 769 O O . LEU A 1 98 ? 7.598 -22.524 -19.379 1.00 6.06 87 LEU A O 1
ATOM 774 N N . THR A 1 99 ? 6.355 -21.654 -17.691 1.00 5.56 88 THR A N 1
ATOM 775 C CA . THR A 1 99 ? 5.123 -22.326 -18.007 1.00 6.04 88 THR A CA 1
ATOM 776 C C . THR A 1 99 ? 4.000 -21.345 -18.180 1.00 6.32 88 THR A C 1
ATOM 777 O O . THR A 1 99 ? 3.830 -20.461 -17.328 1.00 7.22 88 THR A O 1
ATOM 781 N N . VAL A 1 100 ? 3.247 -21.458 -19.271 1.00 5.22 89 VAL A N 1
ATOM 782 C CA . VAL A 1 100 ? 2.010 -20.687 -19.437 1.00 6.82 89 VAL A CA 1
ATOM 783 C C . VAL A 1 100 ? 0.858 -21.544 -18.894 1.00 6.49 89 VAL A C 1
ATOM 784 O O . VAL A 1 100 ? 0.572 -22.650 -19.340 1.00 7.09 89 VAL A O 1
ATOM 788 N N . LYS A 1 101 ? 0.301 -21.001 -17.776 1.00 7.68 90 LYS A N 1
ATOM 789 C CA . LYS A 1 101 ? -0.666 -21.729 -16.948 1.00 9.59 90 LYS A CA 1
ATOM 790 C C . LYS A 1 101 ? -2.116 -21.343 -17.247 1.00 10.66 90 LYS A C 1
ATOM 791 O O . LYS A 1 101 ? -3.051 -22.055 -16.864 1.00 12.13 90 LYS A O 1
ATOM 797 N N . SER A 1 102 ? -2.305 -20.193 -17.890 1.00 10.25 91 SER A N 1
ATOM 798 C CA . SER A 1 102 ? -3.660 -19.704 -18.169 1.00 10.84 91 SER A CA 1
ATOM 799 C C . SER A 1 102 ? -3.606 -18.815 -19.430 1.00 9.29 91 SER A C 1
ATOM 800 O O . SER A 1 102 ? -2.536 -18.397 -19.832 1.00 12.34 91 SER A O 1
ATOM 803 N N . GLU A 1 103 ? -4.766 -18.572 -20.064 1.00 10.57 92 GLU A N 1
ATOM 804 C CA . GLU A 1 103 ? -4.762 -17.934 -21.377 1.00 10.85 92 GLU A CA 1
ATOM 805 C C . GLU A 1 103 ? -4.379 -16.493 -21.395 1.00 10.39 92 GLU A C 1
ATOM 806 O O . GLU A 1 103 ? -4.787 -15.680 -20.541 1.00 14.62 92 GLU A O 1
ATOM 812 N N . GLY A 1 104 ? -3.633 -16.160 -22.434 1.00 10.93 93 GLY A N 1
ATOM 813 C CA . GLY A 1 104 ? -3.296 -14.777 -22.705 1.00 10.34 93 GLY A CA 1
ATOM 814 C C . GLY A 1 104 ? -2.070 -14.723 -23.606 1.00 8.19 93 GLY A C 1
ATOM 815 O O . GLY A 1 104 ? -1.674 -15.778 -24.155 1.00 9.87 93 GLY A O 1
ATOM 816 N N . VAL A 1 105 ? -1.524 -13.561 -23.762 1.00 9.27 94 VAL A N 1
ATOM 817 C CA . VAL A 1 105 ? -0.307 -13.362 -24.533 1.00 9.03 94 VAL A CA 1
ATOM 818 C C . VAL A 1 105 ? 0.874 -13.386 -23.563 1.00 9.67 94 VAL A C 1
ATOM 819 O O . VAL A 1 105 ? 0.836 -12.705 -22.514 1.00 11.51 94 VAL A O 1
ATOM 823 N N . VAL A 1 106 ? 1.921 -14.143 -23.886 1.00 8.17 95 VAL A N 1
ATOM 824 C CA . VAL A 1 106 ? 3.093 -14.149 -23.034 1.00 7.88 95 VAL A CA 1
ATOM 825 C C . VAL A 1 106 ? 4.309 -13.954 -23.950 1.00 7.65 95 VAL A C 1
ATOM 826 O O . VAL A 1 106 ? 4.438 -14.640 -24.979 1.00 7.79 95 VAL A O 1
ATOM 830 N N . GLU A 1 107 ? 5.153 -12.974 -23.623 1.00 6.86 96 GLU A N 1
ATOM 831 C CA . GLU A 1 107 ? 6.333 -12.638 -24.413 1.00 7.09 96 GLU A CA 1
ATOM 832 C C . GLU A 1 107 ? 7.554 -12.772 -23.552 1.00 6.45 96 GLU A C 1
ATOM 833 O O . GLU A 1 107 ? 7.629 -12.198 -22.471 1.00 8.81 96 GLU A O 1
ATOM 839 N N . VAL A 1 108 ? 8.545 -13.513 -24.077 1.00 5.98 97 VAL A N 1
ATOM 840 C CA . VAL A 1 108 ? 9.875 -13.631 -23.499 1.00 5.43 97 VAL A CA 1
ATOM 841 C C . VAL A 1 108 ? 10.794 -12.895 -24.433 1.00 5.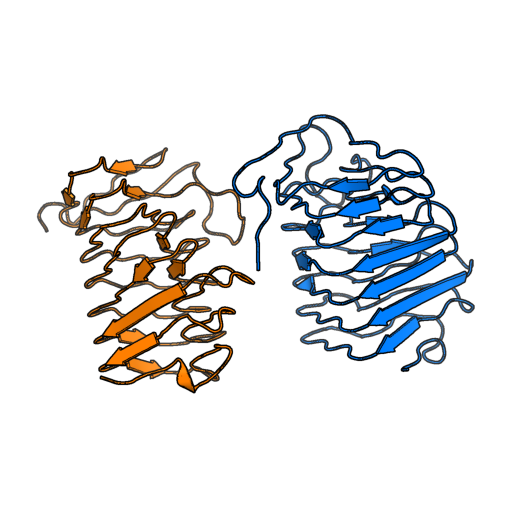63 97 VAL A C 1
ATOM 842 O O . VAL A 1 108 ? 10.929 -13.296 -25.592 1.00 7.81 97 VAL A O 1
ATOM 846 N N . ILE A 1 109 ? 11.411 -11.794 -23.979 1.00 5.59 98 ILE A N 1
ATOM 847 C CA . ILE A 1 109 ? 12.177 -10.903 -24.788 1.00 6.70 98 ILE A CA 1
ATOM 848 C C . ILE A 1 109 ? 13.558 -10.715 -24.187 1.00 5.69 98 ILE A C 1
ATOM 849 O O . ILE A 1 109 ? 13.663 -10.241 -23.048 1.00 7.21 98 ILE A O 1
ATOM 854 N N . GLY A 1 110 ? 14.605 -11.053 -24.922 1.00 5.83 99 GLY A N 1
ATOM 855 C CA . GLY A 1 110 ? 15.926 -10.962 -24.398 1.00 6.19 99 GLY A CA 1
ATOM 856 C C . GLY A 1 110 ? 16.214 -12.141 -23.447 1.00 5.84 99 GLY A C 1
ATOM 857 O O . GLY A 1 110 ? 15.372 -13.002 -23.189 1.00 7.15 99 GLY A O 1
ATOM 858 N N . GLY A 1 111 ? 17.427 -12.136 -22.902 1.00 6.95 100 GLY A N 1
ATOM 859 C CA . GLY A 1 111 ? 17.818 -13.179 -21.992 1.00 7.38 100 GLY A CA 1
ATOM 860 C C . GLY A 1 111 ? 18.241 -14.456 -22.671 1.00 5.92 100 GLY A C 1
ATOM 861 O O . GLY A 1 111 ? 18.530 -14.510 -23.875 1.00 6.53 100 GLY A O 1
ATOM 862 N N . SER A 1 112 ? 18.356 -15.494 -21.873 1.00 5.48 101 SER A N 1
ATOM 863 C CA . SER A 1 112 ? 18.876 -16.798 -22.336 1.00 4.98 101 SER A CA 1
ATOM 864 C C . SER A 1 112 ? 18.528 -17.840 -21.408 1.00 4.80 101 SER A C 1
ATOM 865 O O . SER A 1 112 ? 18.163 -17.628 -20.234 1.00 5.54 101 SER A O 1
ATOM 868 N N . ALA A 1 113 ? 18.707 -19.102 -21.866 1.00 5.57 102 ALA A N 1
ATOM 869 C CA . ALA A 1 113 ? 18.528 -20.292 -21.030 1.00 5.46 102 ALA A CA 1
ATOM 870 C C . ALA A 1 113 ? 19.551 -21.342 -21.382 1.00 6.14 102 ALA A C 1
ATOM 871 O O . ALA A 1 113 ? 19.907 -21.506 -22.563 1.00 8.49 102 ALA A O 1
ATOM 873 N N . LYS A 1 114 ? 19.997 -22.056 -20.369 1.00 5.90 103 LYS A N 1
ATOM 874 C CA . LYS A 1 114 ? 20.967 -23.143 -20.582 1.00 7.16 103 LYS A CA 1
ATOM 875 C C . LYS A 1 114 ? 20.619 -24.333 -19.753 1.00 5.75 103 LYS A C 1
ATOM 876 O O . LYS A 1 114 ? 20.052 -24.201 -18.661 1.00 5.89 103 LYS A O 1
ATOM 882 N N . GLU A 1 115 ? 20.988 -25.529 -20.225 1.00 6.42 104 GLU A N 1
ATOM 883 C CA . GLU A 1 115 ? 20.977 -26.748 -19.445 1.00 6.55 104 GLU A CA 1
ATOM 884 C C . GLU A 1 115 ? 19.553 -27.164 -19.006 1.00 5.58 104 GLU A C 1
ATOM 885 O O . GLU A 1 115 ? 19.245 -27.352 -17.844 1.00 6.65 104 GLU A O 1
ATOM 891 N N . ALA A 1 116 ? 18.687 -27.268 -19.998 1.00 5.15 105 ALA A N 1
ATOM 892 C CA . ALA A 1 116 ? 17.327 -27.746 -19.779 1.00 6.03 105 ALA A CA 1
ATOM 893 C C . ALA A 1 116 ? 17.295 -29.209 -20.148 1.00 5.82 105 ALA A C 1
ATOM 894 O O . ALA A 1 116 ? 17.444 -29.588 -21.290 1.00 6.89 105 ALA A O 1
ATOM 896 N N . ALA A 1 117 ? 17.143 -30.083 -19.169 1.00 6.14 106 ALA A N 1
ATOM 897 C CA . ALA A 1 117 ? 17.103 -31.519 -19.410 1.00 6.41 106 ALA A CA 1
ATOM 898 C C . ALA A 1 117 ? 15.949 -31.889 -20.286 1.00 7.02 106 ALA A C 1
ATOM 899 O O . ALA A 1 117 ? 15.972 -32.948 -20.962 1.00 9.54 106 ALA A O 1
ATOM 901 N N . ASP A 1 118 ? 14.855 -31.150 -20.187 1.00 6.58 107 ASP A N 1
ATOM 902 C CA . ASP A 1 118 ? 13.634 -31.440 -20.964 1.00 7.77 107 ASP A CA 1
ATOM 903 C C . ASP A 1 118 ? 13.199 -30.160 -21.666 1.00 5.60 107 ASP A C 1
ATOM 904 O O . ASP A 1 118 ? 13.965 -29.677 -22.486 1.00 6.48 107 ASP A O 1
ATOM 909 N N . ALA A 1 119 ? 12.041 -29.632 -21.349 1.00 6.36 108 ALA A N 1
ATOM 910 C CA . ALA A 1 119 ? 11.607 -28.401 -22.017 1.00 6.21 108 ALA A CA 1
ATOM 911 C C . ALA A 1 119 ? 12.088 -27.141 -21.351 1.00 5.51 108 ALA A C 1
ATOM 912 O O . ALA A 1 119 ? 12.231 -27.072 -20.109 1.00 6.47 108 ALA A O 1
ATOM 914 N N . VAL A 1 120 ? 12.303 -26.098 -22.162 1.00 4.80 109 VAL A N 1
ATOM 915 C CA . VAL A 1 120 ? 12.466 -24.726 -21.675 1.00 4.43 109 VAL A CA 1
ATOM 916 C C . VAL A 1 120 ? 11.078 -24.140 -21.364 1.00 4.61 109 VAL A C 1
ATOM 917 O O . VAL A 1 120 ? 10.782 -23.817 -20.222 1.00 5.34 109 VAL A O 1
ATOM 921 N N . PHE A 1 121 ? 10.278 -23.984 -22.426 1.00 4.42 110 PHE A N 1
ATOM 922 C CA . PHE A 1 121 ? 8.960 -23.363 -22.282 1.00 4.66 110 PHE A CA 1
ATOM 923 C C . PHE A 1 121 ? 7.882 -24.380 -22.453 1.00 4.45 110 PHE A C 1
ATOM 924 O O . PHE A 1 121 ? 7.875 -25.222 -23.383 1.00 5.82 110 PHE A O 1
ATOM 932 N N . GLN A 1 122 ? 6.931 -24.380 -21.500 1.00 4.47 111 GLN A N 1
ATOM 933 C CA . GLN A 1 122 ? 5.873 -25.370 -21.373 1.00 4.92 111 GLN A CA 1
ATOM 934 C C . GLN A 1 122 ? 4.524 -24.670 -21.467 1.00 5.25 111 GLN A C 1
ATOM 935 O O . GLN A 1 122 ? 4.282 -23.737 -20.660 1.00 5.79 111 GLN A O 1
ATOM 941 N N . LEU A 1 123 ? 3.700 -25.020 -22.434 1.00 4.70 112 LEU A N 1
ATOM 942 C CA . LEU A 1 123 ? 2.443 -24.319 -22.700 1.00 5.39 112 LEU A CA 1
ATOM 943 C C . LEU A 1 123 ? 1.270 -25.195 -22.315 1.00 5.14 112 LEU A C 1
ATOM 944 O O . LEU A 1 123 ? 0.972 -26.155 -23.005 1.00 5.63 112 LEU A O 1
ATOM 949 N N . ASN A 1 124 ? 0.604 -24.834 -21.206 1.00 5.91 113 ASN A N 1
ATOM 950 C CA . ASN A 1 124 ? -0.461 -25.615 -20.639 1.00 5.96 113 ASN A CA 1
ATOM 951 C C . ASN A 1 124 ? -1.874 -25.031 -20.800 1.00 6.26 113 ASN A C 1
ATOM 952 O O . ASN A 1 124 ? -2.842 -25.625 -20.295 1.00 9.32 113 ASN A O 1
ATOM 957 N N . ALA A 1 125 ? -1.974 -23.933 -21.515 1.00 6.56 114 ALA A N 1
ATOM 958 C CA . ALA A 1 125 ? -3.257 -23.286 -21.767 1.00 7.85 114 ALA A CA 1
ATOM 959 C C . ALA A 1 125 ? -3.189 -22.671 -23.144 1.00 6.39 114 ALA A C 1
ATOM 960 O O . ALA A 1 125 ? -2.092 -22.368 -23.647 1.00 6.52 114 ALA A O 1
ATOM 962 N N . PRO A 1 126 ? -4.325 -22.436 -23.799 1.00 7.27 115 PRO A N 1
ATOM 963 C CA . PRO A 1 126 ? -4.312 -21.689 -25.055 1.00 7.39 115 PRO A CA 1
ATOM 964 C C . PRO A 1 126 ? -3.686 -20.356 -24.872 1.00 7.01 115 PRO A C 1
ATOM 965 O O . PRO A 1 126 ? -3.914 -19.666 -23.886 1.00 8.71 115 PRO A O 1
ATOM 969 N N . CYS A 1 127 ? -2.800 -19.964 -25.804 1.00 6.81 116 CYS A N 1
ATOM 970 C CA . CYS A 1 127 ? -2.045 -18.751 -25.650 1.00 6.32 116 CYS A CA 1
ATOM 971 C C . CYS A 1 127 ? -1.403 -18.340 -26.929 1.00 5.37 116 CYS A C 1
ATOM 972 O O . CYS A 1 127 ? -1.338 -19.095 -27.910 1.00 7.46 116 CYS A O 1
ATOM 975 N N . THR A 1 128 ? -0.981 -17.088 -26.957 1.00 5.83 117 THR A N 1
ATOM 976 C CA . THR A 1 128 ? -0.039 -16.513 -27.926 1.00 5.24 117 THR A CA 1
ATOM 977 C C . THR A 1 128 ? 1.271 -16.419 -27.236 1.00 6.20 117 THR A C 1
ATOM 978 O O . THR A 1 128 ? 1.368 -15.695 -26.200 1.00 8.86 117 THR A O 1
ATOM 982 N N . PHE A 1 129 ? 2.307 -17.128 -27.715 1.00 5.13 118 PHE A N 1
ATOM 983 C CA . PHE A 1 129 ? 3.571 -17.218 -26.994 1.00 5.20 118 PHE A CA 1
ATOM 984 C C . PHE A 1 129 ? 4.707 -16.745 -27.906 1.00 4.82 118 PHE A C 1
ATOM 985 O O . PHE A 1 129 ? 4.909 -17.365 -28.978 1.00 5.65 118 PHE A O 1
ATOM 993 N N . LYS A 1 130 ? 5.375 -15.666 -27.567 1.00 4.94 119 LYS A N 1
ATOM 994 C CA . LYS A 1 130 ? 6.424 -15.135 -28.369 1.00 5.71 119 LYS A CA 1
ATOM 995 C C . LYS A 1 130 ? 7.763 -15.143 -27.649 1.00 5.34 119 LYS A C 1
ATOM 996 O O . LYS A 1 130 ? 7.869 -14.742 -26.504 1.00 7.85 119 LYS A O 1
ATOM 1002 N N . VAL A 1 131 ? 8.779 -15.646 -28.372 1.00 5.44 120 VAL A N 1
ATOM 1003 C CA . VAL A 1 131 ? 10.144 -15.680 -27.882 1.00 5.41 120 VAL A CA 1
ATOM 1004 C C . VAL A 1 131 ? 10.955 -14.801 -28.844 1.00 5.39 120 VAL A C 1
ATOM 1005 O O . VAL A 1 131 ? 10.980 -15.104 -30.029 1.00 5.74 120 VAL A O 1
ATOM 1009 N N . LYS A 1 132 ? 11.579 -13.757 -28.314 1.00 4.73 121 LYS A N 1
ATOM 1010 C CA . LYS A 1 132 ? 12.248 -12.770 -29.117 1.00 5.32 121 LYS A CA 1
ATOM 1011 C C . LYS A 1 132 ? 13.642 -12.462 -28.586 1.00 4.92 121 LYS A C 1
ATOM 1012 O O . LYS A 1 132 ? 13.808 -12.256 -27.383 1.00 6.24 121 LYS A O 1
ATOM 1018 N N A ASN A 1 133 ? 14.651 -12.400 -29.472 0.52 4.79 122 ASN A N 1
ATOM 1019 N N B ASN A 1 133 ? 14.618 -12.434 -29.494 0.48 4.76 122 ASN A N 1
ATOM 1020 C CA A ASN A 1 133 ? 16.002 -12.010 -29.067 0.52 5.42 122 ASN A CA 1
ATOM 1021 C CA B ASN A 1 133 ? 15.970 -12.057 -29.169 0.48 5.33 122 ASN A CA 1
ATOM 1022 C C A ASN A 1 133 ? 16.476 -12.872 -27.946 0.52 5.09 122 ASN A C 1
ATOM 1023 C C B ASN A 1 133 ? 16.566 -12.851 -28.031 0.48 4.87 122 ASN A C 1
ATOM 1024 O O A ASN A 1 133 ? 16.721 -12.440 -26.818 0.52 6.25 122 ASN A O 1
ATOM 1025 O O B ASN A 1 133 ? 17.131 -12.322 -27.067 0.48 5.20 122 ASN A O 1
ATOM 1034 N N . PHE A 1 134 ? 16.520 -14.196 -28.202 1.00 5.32 123 PHE A N 1
ATOM 1035 C CA . PHE A 1 134 ? 16.722 -15.178 -27.124 1.00 5.51 123 PHE A CA 1
ATOM 1036 C C . PHE A 1 134 ? 17.726 -16.230 -27.599 1.00 5.01 123 PHE A C 1
ATOM 1037 O O . PHE A 1 134 ? 17.665 -16.656 -28.748 1.00 6.61 123 PHE A O 1
ATOM 1045 N N A THR A 1 135 ? 18.593 -16.656 -26.678 0.58 5.08 124 THR A N 1
ATOM 1046 N N B THR A 1 135 ? 18.586 -16.672 -26.690 0.42 5.36 124 THR A N 1
ATOM 1047 C CA A THR A 1 135 ? 19.526 -17.754 -26.954 0.58 5.35 124 THR A CA 1
ATOM 1048 C CA B THR A 1 135 ? 19.456 -17.798 -27.013 0.42 5.64 124 THR A CA 1
ATOM 1049 C C A THR A 1 135 ? 19.222 -18.839 -26.004 0.58 5.13 124 THR A C 1
ATOM 1050 C C B THR A 1 135 ? 19.359 -18.835 -25.973 0.42 5.85 124 THR A C 1
ATOM 1051 O O A THR A 1 135 ? 18.910 -18.636 -24.828 0.58 4.13 124 THR A O 1
ATOM 1052 O O B THR A 1 135 ? 19.401 -18.563 -24.740 0.42 5.19 124 THR A O 1
ATOM 1059 N N . ALA A 1 136 ? 19.385 -20.114 -26.452 1.00 5.89 125 ALA A N 1
ATOM 1060 C CA . ALA A 1 136 ? 19.318 -21.261 -25.558 1.00 5.57 125 ALA A CA 1
ATOM 1061 C C . ALA A 1 136 ? 20.327 -22.313 -26.007 1.00 6.42 125 ALA A C 1
ATOM 1062 O O . ALA A 1 136 ? 20.490 -22.557 -27.205 1.00 7.51 125 ALA A O 1
ATOM 1064 N N . THR A 1 137 ? 20.959 -22.924 -25.005 1.00 6.31 126 THR A N 1
ATOM 1065 C CA . THR A 1 137 ? 22.031 -23.924 -25.271 1.00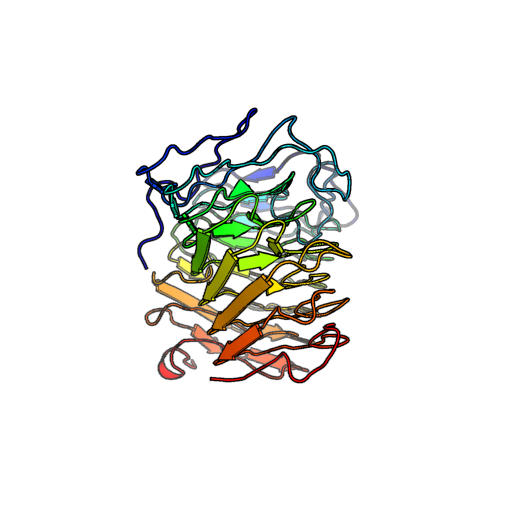 6.06 126 THR A CA 1
ATOM 1066 C C . THR A 1 137 ? 21.832 -25.097 -24.361 1.00 5.58 126 THR A C 1
ATOM 1067 O O . THR A 1 137 ? 21.644 -24.933 -23.178 1.00 6.09 126 THR A O 1
ATOM 1071 N N . ASN A 1 138 ? 21.974 -26.306 -24.944 1.00 5.87 127 ASN A N 1
ATOM 1072 C CA . ASN A 1 138 ? 21.920 -27.566 -24.214 1.00 6.48 127 ASN A CA 1
ATOM 1073 C C . ASN A 1 138 ? 20.549 -27.767 -23.591 1.00 5.29 127 ASN A C 1
ATOM 1074 O O . ASN A 1 138 ? 20.341 -27.644 -22.395 1.00 6.37 127 ASN A O 1
ATOM 1079 N N . ILE A 1 139 ? 19.607 -28.075 -24.487 1.00 6.09 128 ILE A N 1
ATOM 1080 C CA . ILE A 1 139 ? 18.175 -28.157 -24.131 1.00 5.75 128 ILE A CA 1
ATOM 1081 C C . ILE A 1 139 ? 17.574 -29.425 -24.739 1.00 6.04 128 ILE A C 1
ATOM 1082 O O . ILE A 1 139 ? 18.039 -29.867 -25.808 1.00 7.04 128 ILE A O 1
ATOM 1087 N N . GLY A 1 140 ? 16.516 -29.906 -24.152 1.00 5.75 129 GLY A N 1
ATOM 1088 C CA . GLY A 1 140 ? 15.732 -30.973 -24.792 1.00 7.21 129 GLY A CA 1
ATOM 1089 C C . GLY A 1 140 ? 14.820 -30.461 -25.875 1.00 5.30 129 GLY A C 1
ATOM 1090 O O . GLY A 1 140 ? 14.923 -30.844 -27.040 1.00 6.52 129 GLY A O 1
ATOM 1091 N N . LYS A 1 141 ? 13.943 -29.504 -25.457 1.00 5.81 130 LYS A N 1
ATOM 1092 C CA . LYS A 1 141 ? 13.023 -28.866 -26.365 1.00 6.57 130 LYS A CA 1
ATOM 1093 C C . LYS A 1 141 ? 12.958 -27.370 -26.019 1.00 4.79 130 LYS A C 1
ATOM 1094 O O . LYS A 1 141 ? 12.980 -27.061 -24.805 1.00 6.63 130 LYS A O 1
ATOM 1100 N N . LEU A 1 142 ? 12.829 -26.493 -26.974 1.00 4.68 131 LEU A N 1
ATOM 1101 C CA . LEU A 1 142 ? 12.576 -25.059 -26.624 1.00 4.26 131 LEU A CA 1
ATOM 1102 C C . LEU A 1 142 ? 11.130 -24.883 -26.180 1.00 4.24 131 LEU A C 1
ATOM 1103 O O . LEU A 1 142 ? 10.922 -24.187 -25.157 1.00 5.12 131 LEU A O 1
ATOM 1108 N N . VAL A 1 143 ? 10.178 -25.398 -26.926 1.00 4.62 132 VAL A N 1
ATOM 1109 C CA . VAL A 1 143 ? 8.734 -25.163 -26.570 1.00 5.25 132 VAL A CA 1
ATOM 1110 C C . VAL A 1 143 ? 7.997 -26.475 -26.660 1.00 4.86 132 VAL A C 1
ATOM 1111 O O . VAL A 1 143 ? 8.117 -27.189 -27.677 1.00 6.81 132 VAL A O 1
ATOM 1115 N N A ARG A 1 144 ? 7.268 -26.830 -25.562 0.52 4.77 133 ARG A N 1
ATOM 1116 N N B ARG A 1 144 ? 7.095 -26.682 -25.737 0.48 4.78 133 ARG A N 1
ATOM 1117 C CA A ARG A 1 144 ? 6.358 -28.025 -25.534 0.52 4.23 133 ARG A CA 1
ATOM 1118 C CA B ARG A 1 144 ? 6.262 -27.808 -25.841 0.48 4.87 133 ARG A CA 1
ATOM 1119 C C A ARG A 1 144 ? 4.935 -27.564 -25.240 0.52 4.70 133 ARG A C 1
ATOM 1120 C C B ARG A 1 144 ? 4.915 -27.443 -25.338 0.48 4.93 133 ARG A C 1
ATOM 1121 O O A ARG A 1 144 ? 4.705 -27.108 -24.104 0.52 4.68 133 ARG A O 1
ATOM 1122 O O B ARG A 1 144 ? 4.734 -26.890 -24.261 0.48 5.51 133 ARG A O 1
ATOM 1137 N N . GLN A 1 145 ? 3.960 -27.789 -26.155 1.00 4.51 134 GLN A N 1
ATOM 1138 C CA . GLN A 1 145 ? 2.560 -27.739 -25.712 1.00 4.63 134 GLN A CA 1
ATOM 1139 C C . GLN A 1 145 ? 2.268 -29.003 -24.950 1.00 4.68 134 GLN A C 1
ATOM 1140 O O . GLN A 1 145 ? 2.674 -30.077 -25.358 1.00 5.52 134 GLN A O 1
ATOM 1146 N N . ASN A 1 146 ? 1.550 -28.885 -23.824 1.00 5.36 135 ASN A N 1
ATOM 1147 C CA . ASN A 1 146 ? 1.301 -30.016 -22.980 1.00 6.06 135 ASN A CA 1
ATOM 1148 C C . ASN A 1 146 ? 0.865 -31.243 -23.781 1.00 6.25 135 ASN A C 1
ATOM 1149 O O . ASN A 1 146 ? -0.025 -31.141 -24.639 1.00 5.90 135 ASN A O 1
ATOM 1154 N N . GLY A 1 147 ? 1.473 -32.372 -23.515 1.00 6.88 136 GLY A N 1
ATOM 1155 C CA . GLY A 1 147 ? 1.212 -33.554 -24.268 1.00 7.29 136 GLY A CA 1
ATOM 1156 C C . GLY A 1 147 ? -0.227 -33.952 -24.351 1.00 8.03 136 GLY A C 1
ATOM 1157 O O . GLY A 1 147 ? -0.978 -33.895 -23.381 1.00 8.30 136 GLY A O 1
ATOM 1158 N N . ASN A 1 148 ? -0.625 -34.346 -25.560 1.00 8.11 137 ASN A N 1
ATOM 1159 C CA . ASN A 1 148 ? -1.944 -34.902 -25.859 1.00 9.42 137 ASN A CA 1
ATOM 1160 C C . ASN A 1 148 ? -3.039 -33.896 -25.719 1.00 9.72 137 ASN A C 1
ATOM 1161 O O . ASN A 1 148 ? -4.211 -34.259 -25.533 1.00 19.02 137 ASN A O 1
ATOM 1166 N N . THR A 1 149 ? -2.739 -32.604 -25.641 1.00 7.23 138 THR A N 1
ATOM 1167 C CA . THR A 1 149 ? -3.755 -31.581 -25.650 1.00 6.79 138 THR A CA 1
ATOM 1168 C C . THR A 1 149 ? -3.953 -31.014 -27.048 1.00 5.96 138 THR A C 1
ATOM 1169 O O . THR A 1 149 ? -3.031 -31.011 -27.854 1.00 6.10 138 THR A O 1
ATOM 1173 N N . THR A 1 150 ? -5.205 -30.569 -27.284 1.00 6.54 139 THR A N 1
ATOM 1174 C CA . THR A 1 150 ? -5.619 -30.157 -28.606 1.00 6.85 139 THR A CA 1
ATOM 1175 C C . THR A 1 150 ? -6.204 -28.730 -28.658 1.00 6.68 139 THR A C 1
ATOM 1176 O O . THR A 1 150 ? -6.766 -28.355 -29.665 1.00 6.98 139 THR A O 1
ATOM 1180 N N . PHE A 1 151 ? -6.033 -27.989 -27.573 1.00 5.95 140 PHE A N 1
ATOM 1181 C CA . PHE A 1 151 ? -6.303 -26.566 -27.660 1.00 6.07 140 PHE A CA 1
ATOM 1182 C C . PHE A 1 151 ? -5.265 -25.901 -28.562 1.00 5.44 140 PHE A C 1
ATOM 1183 O O . PHE A 1 151 ? -4.236 -26.472 -28.912 1.00 5.49 140 PHE A O 1
ATOM 1191 N N . LYS A 1 152 ? -5.526 -24.626 -28.894 1.00 5.82 141 LYS A N 1
ATOM 1192 C CA . LYS A 1 152 ? -4.679 -23.904 -29.820 1.00 5.33 141 LYS A CA 1
ATOM 1193 C C . LYS A 1 152 ? -3.658 -23.049 -29.079 1.00 5.04 141 LYS A C 1
ATOM 1194 O O . LYS A 1 152 ? -4.033 -22.193 -28.264 1.00 6.56 141 LYS A O 1
ATOM 1200 N N . VAL A 1 153 ? -2.393 -23.209 -29.492 1.00 4.90 142 VAL A N 1
ATOM 1201 C CA . VAL A 1 153 ? -1.375 -22.219 -29.219 1.00 5.13 142 VAL A CA 1
ATOM 1202 C C . VAL A 1 153 ? -0.838 -21.700 -30.530 1.00 4.50 142 VAL A C 1
ATOM 1203 O O . VAL A 1 153 ? -0.819 -22.385 -31.527 1.00 5.15 142 VAL A O 1
ATOM 1207 N N . VAL A 1 154 ? -0.402 -20.424 -30.495 1.00 4.62 143 VAL A N 1
ATOM 1208 C CA . VAL A 1 154 ? 0.374 -19.832 -31.594 1.00 4.56 143 VAL A CA 1
ATOM 1209 C C . VAL A 1 154 ? 1.672 -19.382 -31.019 1.00 4.50 143 VAL A C 1
ATOM 1210 O O . VAL A 1 154 ? 1.705 -18.562 -30.074 1.00 5.25 143 VAL A O 1
ATOM 1214 N N . ILE A 1 155 ? 2.780 -19.953 -31.528 1.00 4.22 144 ILE A N 1
ATOM 1215 C CA . ILE A 1 155 ? 4.095 -19.690 -31.063 1.00 4.47 144 ILE A CA 1
ATOM 1216 C C . ILE A 1 155 ? 4.850 -18.877 -32.140 1.00 4.76 144 ILE A C 1
ATOM 1217 O O . ILE A 1 155 ? 4.801 -19.199 -33.312 1.00 4.87 144 ILE A O 1
ATOM 1222 N N . TYR A 1 156 ? 5.539 -17.808 -31.688 1.00 4.18 145 TYR A N 1
ATOM 1223 C CA . TYR A 1 156 ? 6.431 -17.032 -32.545 1.00 4.14 145 TYR A CA 1
ATOM 1224 C C . TYR A 1 156 ? 7.808 -17.114 -31.999 1.00 4.05 145 TYR A C 1
ATOM 1225 O O . TYR A 1 156 ? 8.070 -16.857 -30.830 1.00 4.76 145 TYR A O 1
ATOM 1234 N N . LEU A 1 157 ? 8.780 -17.488 -32.885 1.00 4.03 146 LEU A N 1
ATOM 1235 C CA . LEU A 1 157 ? 10.209 -17.469 -32.573 1.00 3.92 146 LEU A CA 1
ATOM 1236 C C . LEU A 1 157 ? 10.887 -16.494 -33.448 1.00 4.43 146 LEU A C 1
ATOM 1237 O O . LEU A 1 157 ? 10.906 -16.681 -34.663 1.00 4.87 146 LEU A O 1
ATOM 1242 N N . GLU A 1 158 ? 11.349 -15.370 -32.870 1.00 4.25 147 GLU A N 1
ATOM 1243 C CA . GLU A 1 158 ? 11.875 -14.255 -33.645 1.00 4.41 147 GLU A CA 1
ATOM 1244 C C . GLU A 1 158 ? 13.239 -13.861 -33.128 1.00 4.60 147 GLU A C 1
ATOM 1245 O O . GLU A 1 158 ? 13.391 -13.548 -31.948 1.00 5.58 147 GLU A O 1
ATOM 1251 N N . ASP A 1 159 ? 14.270 -13.981 -33.956 1.00 4.44 148 ASP A N 1
ATOM 1252 C CA . ASP A 1 159 ? 15.630 -13.675 -33.550 1.00 4.85 148 ASP A CA 1
ATOM 1253 C C . ASP A 1 159 ? 16.028 -14.592 -32.405 1.00 4.64 148 ASP A C 1
ATOM 1254 O O . ASP A 1 159 ? 16.393 -14.158 -31.315 1.00 5.86 148 ASP A O 1
ATOM 1259 N N . VAL A 1 160 ? 15.945 -15.907 -32.656 1.00 5.00 149 VAL A N 1
ATOM 1260 C CA . VAL A 1 160 ? 16.207 -16.942 -31.672 1.00 5.17 149 VAL A CA 1
ATOM 1261 C C . VAL A 1 160 ? 17.404 -17.822 -32.187 1.00 4.91 149 VAL A C 1
ATOM 1262 O O . VAL A 1 160 ? 17.384 -18.206 -33.340 1.00 5.43 149 VAL A O 1
ATOM 1266 N N . THR A 1 161 ? 18.339 -18.045 -31.303 1.00 5.03 150 THR A N 1
ATOM 1267 C CA . THR A 1 161 ? 19.531 -18.881 -31.628 1.00 5.29 150 THR A CA 1
ATOM 1268 C C . THR A 1 161 ? 19.572 -20.004 -30.660 1.00 4.66 150 THR A C 1
ATOM 1269 O O . THR A 1 161 ? 19.576 -19.807 -29.435 1.00 6.55 150 THR A O 1
ATOM 1273 N N . LEU A 1 162 ? 19.650 -21.252 -31.185 1.00 5.08 151 LEU A N 1
ATOM 1274 C CA . LEU A 1 162 ? 19.626 -22.431 -30.383 1.00 5.68 151 LEU A CA 1
ATOM 1275 C C . LEU A 1 162 ? 20.864 -23.295 -30.703 1.00 6.09 151 LEU A C 1
ATOM 1276 O O . LEU A 1 162 ? 21.192 -23.479 -31.894 1.00 7.26 151 LEU A O 1
ATOM 1281 N N A ASN A 1 163 ? 21.492 -23.797 -29.670 0.61 6.19 152 ASN A N 1
ATOM 1282 N N B ASN A 1 163 ? 21.433 -23.869 -29.664 0.39 5.75 152 ASN A N 1
ATOM 1283 C CA A ASN A 1 163 ? 22.632 -24.714 -29.875 0.61 6.91 152 ASN A CA 1
ATOM 1284 C CA B ASN A 1 163 ? 22.576 -24.782 -29.822 0.39 6.97 152 ASN A CA 1
ATOM 1285 C C A ASN A 1 163 ? 22.480 -25.922 -29.012 0.61 6.45 152 ASN A C 1
ATOM 1286 C C B ASN A 1 163 ? 22.309 -26.032 -29.055 0.39 6.55 152 ASN A C 1
ATOM 1287 O O A ASN A 1 163 ? 22.425 -25.794 -27.754 0.61 6.39 152 ASN A O 1
ATOM 1288 O O B ASN A 1 163 ? 21.892 -26.002 -27.903 0.39 6.38 152 ASN A O 1
ATOM 1297 N N A ASN A 1 164 ? 22.494 -27.135 -29.653 0.61 6.28 153 ASN A N 1
ATOM 1298 N N B ASN A 1 164 ? 22.586 -27.176 -29.682 0.39 7.43 153 ASN A N 1
ATOM 1299 C CA A ASN A 1 164 ? 22.480 -28.455 -28.964 0.61 6.90 153 ASN A CA 1
ATOM 1300 C CA B ASN A 1 164 ? 22.468 -28.488 -29.041 0.39 7.24 153 ASN A CA 1
ATOM 1301 C C A ASN A 1 164 ? 21.105 -28.802 -28.378 0.61 6.06 153 ASN A C 1
ATOM 1302 C C B ASN A 1 164 ? 21.099 -28.691 -28.449 0.39 6.71 153 ASN A C 1
ATOM 1303 O O A ASN A 1 164 ? 20.849 -28.758 -27.156 0.61 9.33 153 ASN A O 1
ATOM 1304 O O B ASN A 1 164 ? 20.843 -28.405 -27.276 0.39 7.28 153 ASN A O 1
ATOM 1313 N N . VAL A 1 165 ? 20.216 -29.151 -29.326 1.00 6.72 154 VAL A N 1
ATOM 1314 C CA . VAL A 1 165 ? 18.795 -29.370 -29.023 1.00 6.92 154 VAL A CA 1
ATOM 1315 C C . VAL A 1 165 ? 18.594 -30.889 -29.167 1.00 7.27 154 VAL A C 1
ATOM 1316 O O . VAL A 1 165 ? 18.680 -31.430 -30.285 1.00 9.00 154 VAL A O 1
ATOM 1320 N N A LYS A 1 166 ? 18.351 -31.555 -28.072 0.37 7.28 155 LYS A N 1
ATOM 1321 N N B LYS A 1 166 ? 18.349 -31.543 -28.071 0.47 7.02 155 LYS A N 1
ATOM 1322 N N C LYS A 1 166 ? 18.361 -31.545 -28.045 0.16 8.43 155 LYS A N 1
ATOM 1323 C CA A LYS A 1 166 ? 18.431 -33.022 -28.087 0.37 9.06 155 LYS A CA 1
ATOM 1324 C CA B LYS A 1 166 ? 18.387 -33.009 -28.054 0.47 8.95 155 LYS A CA 1
ATOM 1325 C CA C LYS A 1 166 ? 18.417 -33.003 -27.960 0.16 8.92 155 LYS A CA 1
ATOM 1326 C C A LYS A 1 166 ? 17.163 -33.708 -28.500 0.37 9.50 155 LYS A C 1
ATOM 1327 C C B LYS A 1 166 ? 17.190 -33.623 -28.680 0.47 8.94 155 LYS A C 1
ATOM 1328 C C C LYS A 1 166 ? 17.179 -33.698 -28.526 0.16 8.95 155 LYS A C 1
ATOM 1329 O O A LYS A 1 166 ? 17.208 -34.892 -28.793 0.37 12.31 155 LYS A O 1
ATOM 1330 O O B LYS A 1 166 ? 17.306 -34.700 -29.330 0.47 8.02 155 LYS A O 1
ATOM 1331 O O C LYS A 1 166 ? 17.286 -34.828 -29.010 0.16 9.76 155 LYS A O 1
ATOM 1347 N N . SER A 1 167 ? 16.009 -33.072 -28.441 1.00 7.97 156 SER A N 1
ATOM 1348 C CA . SER A 1 167 ? 14.749 -33.591 -28.961 1.00 8.74 156 SER A CA 1
ATOM 1349 C C . SER A 1 167 ? 14.255 -32.849 -30.163 1.00 8.70 156 SER A C 1
ATOM 1350 O O . SER A 1 167 ? 14.235 -33.376 -31.238 1.00 11.67 156 SER A O 1
ATOM 1353 N N . CYS A 1 168 ? 13.823 -31.598 -29.954 1.00 7.26 157 CYS A N 1
ATOM 1354 C CA . CYS A 1 168 ? 13.341 -30.811 -31.093 1.00 6.59 157 CYS A CA 1
ATOM 1355 C C . CYS A 1 168 ? 13.196 -29.347 -30.652 1.00 5.86 157 CYS A C 1
ATOM 1356 O O . CYS A 1 168 ? 13.196 -29.049 -29.425 1.00 6.72 157 CYS A O 1
ATOM 1359 N N . VAL A 1 169 ? 13.129 -28.440 -31.584 1.00 5.30 158 VAL A N 1
ATOM 1360 C CA . VAL A 1 169 ? 12.840 -27.058 -31.214 1.00 5.27 158 VAL A CA 1
ATOM 1361 C C . VAL A 1 169 ? 11.473 -26.920 -30.544 1.00 5.03 158 VAL A C 1
ATOM 1362 O O . VAL A 1 169 ? 11.370 -26.300 -29.482 1.00 5.17 158 VAL A O 1
ATOM 1366 N N . ALA A 1 170 ? 10.455 -27.478 -31.177 1.00 4.65 159 ALA A N 1
ATOM 1367 C CA . ALA A 1 170 ? 9.093 -27.349 -30.600 1.00 4.95 159 ALA A CA 1
ATOM 1368 C C . ALA A 1 170 ? 8.311 -28.604 -30.888 1.00 4.99 159 ALA A C 1
ATOM 1369 O O . ALA A 1 170 ? 8.436 -29.194 -31.964 1.00 5.60 159 ALA A O 1
ATOM 1371 N N A LYS A 1 171 ? 7.413 -28.911 -29.935 0.71 4.66 160 LYS A N 1
ATOM 1372 N N B LYS A 1 171 ? 7.475 -28.974 -29.914 0.29 5.42 160 LYS A N 1
ATOM 1373 C CA A LYS A 1 171 ? 6.573 -30.120 -29.988 0.71 5.11 160 LYS A CA 1
ATOM 1374 C CA B LYS A 1 171 ? 6.560 -30.110 -30.093 0.29 5.36 160 LYS A CA 1
ATOM 1375 C C A LYS A 1 171 ? 5.147 -29.757 -29.566 0.71 4.92 160 LYS A C 1
ATOM 1376 C C B LYS A 1 171 ? 5.163 -29.741 -29.606 0.29 5.22 160 LYS A C 1
ATOM 1377 O O A LYS A 1 171 ? 4.949 -29.118 -28.539 0.71 5.85 160 LYS A O 1
ATOM 1378 O O B LYS A 1 171 ? 4.994 -29.027 -28.623 0.29 6.00 160 LYS A O 1
ATOM 1389 N N . SER A 1 172 ? 4.181 -30.214 -30.356 1.00 4.64 161 SER A N 1
ATOM 1390 C CA . SER A 1 172 ? 2.783 -30.089 -30.026 1.00 4.97 161 SER A CA 1
ATOM 1391 C C . SER A 1 172 ? 2.044 -31.360 -30.546 1.00 4.97 161 SER A C 1
ATOM 1392 O O . SER A 1 172 ? 2.444 -31.860 -31.581 1.00 5.77 161 SER A O 1
ATOM 1395 N N . ASP A 1 173 ? 0.992 -31.694 -29.882 1.00 5.01 162 ASP A N 1
ATOM 1396 C CA . ASP A 1 173 ? 0.086 -32.781 -30.307 1.00 6.03 162 ASP A CA 1
ATOM 1397 C C . ASP A 1 173 ? -1.236 -32.217 -30.774 1.00 5.51 162 ASP A C 1
ATOM 1398 O O . ASP A 1 173 ? -2.249 -32.930 -30.835 1.00 6.38 162 ASP A O 1
ATOM 1403 N N . SER A 1 174 ? -1.287 -30.896 -31.107 1.00 5.32 163 SER A N 1
ATOM 1404 C CA . SER A 1 174 ? -2.533 -30.230 -31.467 1.00 5.15 163 SER A CA 1
ATOM 1405 C C . SER A 1 174 ? -2.548 -29.871 -32.923 1.00 5.09 163 SER A C 1
ATOM 1406 O O . SER A 1 174 ? -1.766 -28.936 -33.328 1.00 6.76 163 SER A O 1
ATOM 1409 N N . PRO A 1 175 ? -3.387 -30.420 -33.779 1.00 5.13 164 PRO A N 1
ATOM 1410 C CA . PRO A 1 175 ? -3.465 -30.002 -35.196 1.00 5.62 164 PRO A CA 1
ATOM 1411 C C . PRO A 1 175 ? -3.754 -28.558 -35.434 1.00 5.28 164 PRO A C 1
ATOM 1412 O O . PRO A 1 175 ? -3.446 -28.103 -36.528 1.00 6.20 164 PRO A O 1
ATOM 1416 N N . VAL A 1 176 ? -4.408 -27.859 -34.525 1.00 5.60 165 VAL A N 1
ATOM 1417 C CA . VAL A 1 176 ? -4.798 -26.445 -34.728 1.00 5.40 165 VAL A CA 1
ATOM 1418 C C . VAL A 1 176 ? -3.728 -25.495 -34.279 1.00 4.89 165 VAL A C 1
ATOM 1419 O O . VAL A 1 176 ? -3.809 -24.295 -34.561 1.00 5.73 165 VAL A O 1
ATOM 1423 N N . SER A 1 177 ? -2.723 -25.955 -33.549 1.00 4.95 166 SER A N 1
ATOM 1424 C CA . SER A 1 177 ? -1.656 -25.054 -33.112 1.00 4.60 166 SER A CA 1
ATOM 1425 C C . SER A 1 177 ? -0.759 -24.705 -34.308 1.00 4.43 166 SER A C 1
ATOM 1426 O O . SER A 1 177 ? -0.715 -25.350 -35.334 1.00 5.10 166 SER A O 1
ATOM 1429 N N A GLU A 1 178 ? -0.039 -23.568 -34.103 0.71 4.45 167 GLU A N 1
ATOM 1430 N N B GLU A 1 178 ? -0.114 -23.536 -34.225 0.29 4.71 167 GLU A N 1
ATOM 1431 C CA A GLU A 1 178 ? 0.836 -23.063 -35.152 0.71 4.54 167 GLU A CA 1
ATOM 1432 C CA B GLU A 1 178 ? 0.772 -23.086 -35.317 0.29 4.72 167 GLU A CA 1
ATOM 1433 C C A GLU A 1 178 ? 2.135 -22.581 -34.555 0.71 4.45 167 GLU A C 1
ATOM 1434 C C B GLU A 1 178 ? 2.031 -22.536 -34.694 0.29 4.49 167 GLU A C 1
ATOM 1435 O O A GLU A 1 178 ? 2.196 -22.143 -33.392 0.71 4.31 167 GLU A O 1
ATOM 1436 O O B GLU A 1 178 ? 1.926 -21.948 -33.637 0.29 4.84 167 GLU A O 1
ATOM 1447 N N . LEU A 1 179 ? 3.178 -22.650 -35.402 1.00 4.69 168 LEU A N 1
ATOM 1448 C CA . LEU A 1 179 ? 4.438 -22.011 -35.058 1.00 4.78 168 LEU A CA 1
ATOM 1449 C C . LEU A 1 179 ? 4.895 -21.228 -36.231 1.00 4.78 168 LEU A C 1
ATOM 1450 O O . LEU A 1 179 ? 4.862 -21.673 -37.365 1.00 5.27 168 LEU A O 1
ATOM 1455 N N . TRP A 1 180 ? 5.313 -19.986 -35.931 1.00 4.11 169 TRP A N 1
ATOM 1456 C CA . TRP A 1 180 ? 5.807 -19.019 -36.914 1.00 4.25 169 TRP A CA 1
ATOM 1457 C C . TRP A 1 180 ? 7.205 -18.606 -36.501 1.00 4.21 169 TRP A C 1
ATOM 1458 O O . TRP A 1 180 ? 7.431 -18.295 -35.325 1.00 4.93 169 TRP A O 1
ATOM 1469 N N . TYR A 1 181 ? 8.174 -18.589 -37.419 1.00 4.12 170 TYR A N 1
ATOM 1470 C CA . TYR A 1 181 ? 9.534 -18.184 -37.093 1.00 4.18 170 TYR A CA 1
ATOM 1471 C C . TYR A 1 181 ? 10.107 -17.232 -38.125 1.00 4.24 170 TYR A C 1
ATOM 1472 O O . TYR A 1 181 ? 9.755 -17.231 -39.258 1.00 4.41 170 TYR A O 1
ATOM 1481 N N . HIS A 1 182 ? 11.041 -16.450 -37.591 1.00 3.90 171 HIS A N 1
ATOM 1482 C CA . HIS A 1 182 ? 11.676 -15.330 -38.329 1.00 4.30 171 HIS A CA 1
ATOM 1483 C C . HIS A 1 182 ? 13.039 -15.158 -37.726 1.00 4.37 171 HIS A C 1
ATOM 1484 O O . HIS A 1 182 ? 13.195 -14.822 -36.564 1.00 5.41 171 HIS A O 1
ATOM 1491 N N . ASN A 1 183 ? 14.117 -15.363 -38.533 1.00 4.12 172 ASN A N 1
ATOM 1492 C CA . ASN A 1 183 ? 15.499 -15.295 -38.022 1.00 4.87 172 ASN A CA 1
ATOM 1493 C C . ASN A 1 183 ? 15.723 -16.276 -36.923 1.00 4.50 172 ASN A C 1
ATOM 1494 O O . ASN A 1 183 ? 16.152 -15.952 -35.831 1.00 5.17 172 ASN A O 1
ATOM 1499 N N . LEU A 1 184 ? 15.529 -17.556 -37.264 1.00 4.60 173 LEU A N 1
ATOM 1500 C CA . LEU A 1 184 ? 15.765 -18.713 -36.353 1.00 4.77 173 LEU A CA 1
ATOM 1501 C C . LEU A 1 184 ? 17.056 -19.411 -36.809 1.00 5.11 173 LEU A C 1
ATOM 1502 O O . LEU A 1 184 ? 17.146 -19.846 -37.953 1.00 5.75 173 LEU A O 1
ATOM 1507 N N A ASN A 1 185 ? 17.982 -19.468 -35.888 0.50 4.91 174 ASN A N 1
ATOM 1508 N N B ASN A 1 185 ? 17.993 -19.472 -35.866 0.50 5.50 174 ASN A N 1
ATOM 1509 C CA A ASN A 1 185 ? 19.241 -20.158 -36.223 0.50 5.21 174 ASN A CA 1
ATOM 1510 C CA B ASN A 1 185 ? 19.340 -20.115 -36.110 0.50 6.38 174 ASN A CA 1
ATOM 1511 C C A ASN A 1 185 ? 19.329 -21.319 -35.306 0.50 4.76 174 ASN A C 1
ATOM 1512 C C B ASN A 1 185 ? 19.481 -21.296 -35.225 0.50 5.05 174 ASN A C 1
ATOM 1513 O O A ASN A 1 185 ? 19.138 -21.182 -34.111 0.50 4.61 174 ASN A O 1
ATOM 1514 O O B ASN A 1 185 ? 19.513 -21.111 -33.959 0.50 5.56 174 ASN A O 1
ATOM 1523 N N . VAL A 1 186 ? 19.630 -22.520 -35.795 1.00 5.25 175 VAL A N 1
ATOM 1524 C CA . VAL A 1 186 ? 19.656 -23.727 -34.989 1.00 5.44 175 VAL A CA 1
ATOM 1525 C C . VAL A 1 186 ? 20.926 -24.538 -35.339 1.00 6.00 175 VAL A C 1
ATOM 1526 O O . VAL A 1 186 ? 21.105 -24.868 -36.526 1.00 6.56 175 VAL A O 1
ATOM 1530 N N A ASN A 1 187 ? 21.695 -24.880 -34.329 0.55 5.66 176 ASN A N 1
ATOM 1531 N N B ASN A 1 187 ? 21.708 -24.870 -34.322 0.45 6.90 176 ASN A N 1
ATOM 1532 C CA A ASN A 1 187 ? 22.846 -25.783 -34.567 0.55 5.39 176 ASN A CA 1
ATOM 1533 C CA B ASN A 1 187 ? 22.948 -25.682 -34.516 0.45 8.47 176 ASN A CA 1
ATOM 1534 C C A ASN A 1 187 ? 22.634 -26.999 -33.753 0.55 4.99 176 ASN A C 1
ATOM 1535 C C B ASN A 1 187 ? 22.853 -26.929 -33.654 0.45 8.05 176 ASN A C 1
ATOM 1536 O O A ASN A 1 187 ? 22.182 -26.989 -32.597 0.55 5.19 176 ASN A O 1
ATOM 1537 O O B ASN A 1 187 ? 22.587 -26.857 -32.418 0.45 6.51 176 ASN A O 1
ATOM 1546 N N A ASN A 1 188 ? 23.019 -28.151 -34.333 0.55 6.26 177 ASN A N 1
ATOM 1547 N N B ASN A 1 188 ? 23.076 -28.124 -34.269 0.45 9.49 177 ASN A N 1
ATOM 1548 C CA A ASN A 1 188 ? 23.065 -29.477 -33.683 0.55 7.10 177 ASN A CA 1
ATOM 1549 C CA B ASN A 1 188 ? 23.126 -29.431 -33.563 0.45 10.15 177 ASN A CA 1
ATOM 1550 C C A ASN A 1 188 ? 21.790 -29.788 -32.955 0.55 8.93 177 ASN A C 1
ATOM 1551 C C B ASN A 1 188 ? 21.695 -29.841 -33.090 0.45 9.35 177 ASN A C 1
ATOM 1552 O O A ASN A 1 188 ? 21.693 -29.861 -31.713 0.55 10.57 177 ASN A O 1
ATOM 1553 O O B ASN A 1 188 ? 21.456 -30.018 -31.881 0.45 8.80 177 ASN A O 1
ATOM 1562 N N A CYS A 1 189 ? 20.823 -30.067 -33.780 0.55 10.33 178 CYS A N 1
ATOM 1563 N N B CYS A 1 189 ? 20.800 -30.057 -34.071 0.45 9.11 178 CYS A N 1
ATOM 1564 C CA A CYS A 1 189 ? 19.495 -30.305 -33.296 0.55 10.08 178 CYS A CA 1
ATOM 1565 C CA B CYS A 1 189 ? 19.379 -30.563 -33.869 0.45 8.63 178 CYS A CA 1
ATOM 1566 C C A CYS A 1 189 ? 19.039 -31.554 -33.971 0.55 12.85 178 CYS A C 1
ATOM 1567 C C B CYS A 1 189 ? 18.912 -31.427 -35.044 0.45 7.46 178 CYS A C 1
ATOM 1568 O O A CYS A 1 189 ? 19.218 -31.716 -35.165 0.55 13.09 178 CYS A O 1
ATOM 1569 O O B CYS A 1 189 ? 18.937 -31.013 -36.211 0.45 11.72 178 CYS A O 1
ATOM 1574 N N A LYS A 1 190 ? 18.352 -32.408 -33.221 0.55 11.18 179 LYS A N 1
ATOM 1575 N N B LYS A 1 190 ? 18.566 -32.663 -34.749 0.45 7.39 179 LYS A N 1
ATOM 1576 C CA A LYS A 1 190 ? 17.941 -33.686 -33.782 0.55 15.37 179 LYS A CA 1
ATOM 1577 C CA B LYS A 1 190 ? 18.166 -33.639 -35.811 0.45 9.55 179 LYS A CA 1
ATOM 1578 C C A LYS A 1 190 ? 16.903 -33.501 -34.895 0.55 11.33 179 LYS A C 1
ATOM 1579 C C B LYS A 1 190 ? 16.749 -33.349 -36.421 0.45 10.94 179 LYS A C 1
ATOM 1580 O O A LYS A 1 190 ? 17.041 -33.992 -35.982 0.55 16.22 179 LYS A O 1
ATOM 1581 O O B LYS A 1 190 ? 16.536 -33.511 -37.611 0.45 16.60 179 LYS A O 1
ATOM 1592 N N A THR A 1 191 ? 15.835 -32.784 -34.584 0.55 12.27 180 THR A N 1
ATOM 1593 N N B THR A 1 191 ? 15.783 -32.974 -35.586 0.45 8.78 180 THR A N 1
ATOM 1594 C CA A THR A 1 191 ? 14.734 -32.536 -35.558 0.55 12.63 180 THR A CA 1
ATOM 1595 C CA B THR A 1 191 ? 14.367 -32.729 -35.901 0.45 9.79 180 THR A CA 1
ATOM 1596 C C A THR A 1 191 ? 14.139 -31.174 -35.202 0.55 9.90 180 THR A C 1
ATOM 1597 C C B THR A 1 191 ? 13.928 -31.380 -35.328 0.45 10.21 180 THR A C 1
ATOM 1598 O O A THR A 1 191 ? 14.218 -30.769 -34.039 0.55 9.74 180 THR A O 1
ATOM 1599 O O B THR A 1 191 ? 13.835 -31.236 -34.140 0.45 10.08 180 THR A O 1
ATOM 1606 N N . LEU A 1 192 ? 13.657 -30.425 -36.183 1.00 7.84 181 LEU A N 1
ATOM 1607 C CA . LEU A 1 192 ? 13.198 -29.099 -35.798 1.00 6.88 181 LEU A CA 1
ATOM 1608 C C . LEU A 1 192 ? 11.836 -29.132 -35.111 1.00 5.90 181 LEU A C 1
ATOM 1609 O O . LEU A 1 192 ? 11.709 -28.627 -34.013 1.00 6.67 181 LEU A O 1
ATOM 1614 N N . PHE A 1 193 ? 10.814 -29.684 -35.756 1.00 6.23 182 PHE A N 1
ATOM 1615 C CA . PHE A 1 193 ? 9.432 -29.510 -35.270 1.00 5.36 182 PHE A CA 1
ATOM 1616 C C . PHE A 1 193 ? 8.691 -30.841 -35.225 1.00 6.59 182 PHE A C 1
ATOM 1617 O O . PHE A 1 193 ? 8.628 -31.524 -36.265 1.00 11.49 182 PHE A O 1
ATOM 1625 N N . GLU A 1 194 ? 8.173 -31.169 -34.107 1.00 5.36 183 GLU A N 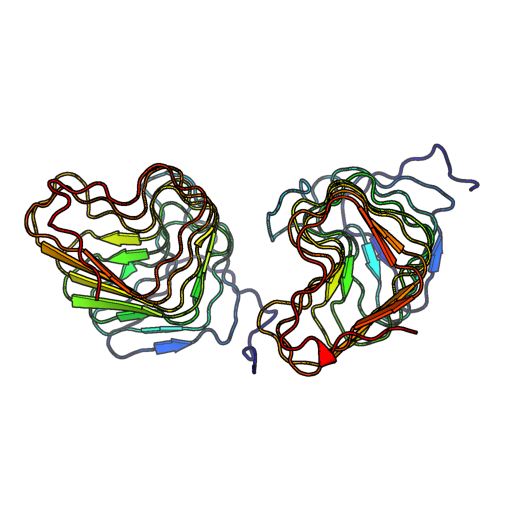1
ATOM 1626 C CA . GLU A 1 194 ? 7.371 -32.379 -33.906 1.00 6.10 183 GLU A CA 1
ATOM 1627 C C . GLU A 1 194 ? 5.911 -31.959 -33.688 1.00 5.32 183 GLU A C 1
ATOM 1628 O O . GLU A 1 194 ? 5.475 -31.690 -32.566 1.00 6.53 183 GLU A O 1
ATOM 1634 N N . PHE A 1 195 ? 5.194 -31.768 -34.796 1.00 6.24 184 PHE A N 1
ATOM 1635 C CA . PHE A 1 195 ? 3.758 -31.366 -34.791 1.00 5.27 184 PHE A CA 1
ATOM 1636 C C . PHE A 1 195 ? 3.039 -32.444 -35.622 1.00 5.77 184 PHE A C 1
ATOM 1637 O O . PHE A 1 195 ? 3.640 -33.142 -36.418 1.00 6.92 184 PHE A O 1
ATOM 1645 N N . PRO A 1 196 ? 1.713 -32.528 -35.510 1.00 5.13 185 PRO A N 1
ATOM 1646 C CA . PRO A 1 196 ? 0.970 -33.504 -36.369 1.00 6.16 185 PRO A CA 1
ATOM 1647 C C . PRO A 1 196 ? 1.302 -33.359 -37.837 1.00 5.15 185 PRO A C 1
ATOM 1648 O O . PRO A 1 196 ? 1.538 -34.403 -38.484 1.00 6.30 185 PRO A O 1
ATOM 1652 N N A SER A 1 197 ? 1.360 -32.156 -38.374 0.88 4.92 186 SER A N 1
ATOM 1653 N N B SER A 1 197 ? 1.334 -32.138 -38.387 0.12 5.85 186 SER A N 1
ATOM 1654 C CA A SER A 1 197 ? 1.764 -31.933 -39.712 0.88 5.38 186 SER A CA 1
ATOM 1655 C CA B SER A 1 197 ? 1.649 -31.894 -39.818 0.12 6.03 186 SER A CA 1
ATOM 1656 C C A SER A 1 197 ? 2.751 -30.757 -39.799 0.88 4.81 186 SER A C 1
ATOM 1657 C C B SER A 1 197 ? 2.587 -30.690 -40.014 0.12 5.05 186 SER A C 1
ATOM 1658 O O A SER A 1 197 ? 2.618 -29.725 -39.109 0.88 4.65 186 SER A O 1
ATOM 1659 O O B SER A 1 197 ? 2.266 -29.584 -39.586 0.12 4.51 186 SER A O 1
ATOM 1664 N N . GLN A 1 198 ? 3.696 -30.887 -40.736 1.00 5.48 187 GLN A N 1
ATOM 1665 C CA . GLN A 1 198 ? 4.684 -29.867 -40.938 1.00 6.34 187 GLN A CA 1
ATOM 1666 C C . GLN A 1 198 ? 4.109 -28.570 -41.482 1.00 6.55 187 GLN A C 1
ATOM 1667 O O . GLN A 1 198 ? 4.670 -27.494 -41.318 1.00 7.50 187 GLN A O 1
ATOM 1673 N N . SER A 1 199 ? 2.926 -28.631 -42.096 1.00 6.03 188 SER A N 1
ATOM 1674 C CA . SER A 1 199 ? 2.267 -27.433 -42.556 1.00 7.00 188 SER A CA 1
ATOM 1675 C C . SER A 1 199 ? 1.721 -26.561 -41.486 1.00 6.33 188 SER A C 1
ATOM 1676 O O . SER A 1 199 ? 1.318 -25.416 -41.786 1.00 8.78 188 SER A O 1
ATOM 1679 N N . GLN A 1 200 ? 1.849 -26.948 -40.230 1.00 4.80 189 GLN A N 1
ATOM 1680 C CA . GLN A 1 200 ? 1.529 -26.073 -39.114 1.00 4.90 189 GLN A CA 1
ATOM 1681 C C . GLN A 1 200 ? 2.641 -25.087 -38.764 1.00 4.60 189 GLN A C 1
ATOM 1682 O O . GLN A 1 200 ? 2.451 -24.230 -37.917 1.00 5.64 189 GLN A O 1
ATOM 1688 N N A ILE A 1 201 ? 3.775 -25.247 -39.449 0.62 4.72 190 ILE A N 1
ATOM 1689 N N B ILE A 1 201 ? 3.822 -25.270 -39.365 0.38 4.96 190 ILE A N 1
ATOM 1690 C CA A ILE A 1 201 ? 4.975 -24.418 -39.263 0.62 4.97 190 ILE A CA 1
ATOM 1691 C CA B ILE A 1 201 ? 4.976 -24.380 -39.127 0.38 5.29 190 ILE A CA 1
ATOM 1692 C C A ILE A 1 201 ? 5.092 -23.483 -40.426 0.62 4.64 190 ILE A C 1
ATOM 1693 C C B ILE A 1 201 ? 5.263 -23.501 -40.347 0.38 5.20 190 ILE A C 1
ATOM 1694 O O A ILE A 1 201 ? 4.873 -23.857 -41.580 0.62 4.30 190 ILE A O 1
ATOM 1695 O O B ILE A 1 201 ? 5.419 -23.972 -41.465 0.38 4.37 190 ILE A O 1
ATOM 1704 N N . HIS A 1 202 ? 5.390 -22.189 -40.071 1.00 4.77 191 HIS A N 1
ATOM 1705 C CA . HIS A 1 202 ? 5.479 -21.173 -41.082 1.00 4.91 191 HIS A CA 1
ATOM 1706 C C . HIS A 1 202 ? 6.632 -20.243 -40.770 1.00 4.93 191 HIS A C 1
ATOM 1707 O O . HIS A 1 202 ? 7.023 -20.040 -39.635 1.00 7.07 191 HIS A O 1
ATOM 1714 N N . GLN A 1 203 ? 7.187 -19.681 -41.837 1.00 4.78 192 GLN A N 1
ATOM 1715 C CA . GLN A 1 203 ? 8.095 -18.524 -41.704 1.00 4.35 192 GLN A CA 1
ATOM 1716 C C . GLN A 1 203 ? 7.360 -17.236 -41.864 1.00 5.01 192 GLN A C 1
ATOM 1717 O O . GLN A 1 203 ? 6.299 -17.194 -42.501 1.00 6.28 192 GLN A O 1
ATOM 1723 N N . TYR A 1 204 ? 7.948 -16.163 -41.418 1.00 4.69 193 TYR A N 1
ATOM 1724 C CA . TYR A 1 204 ? 7.483 -14.797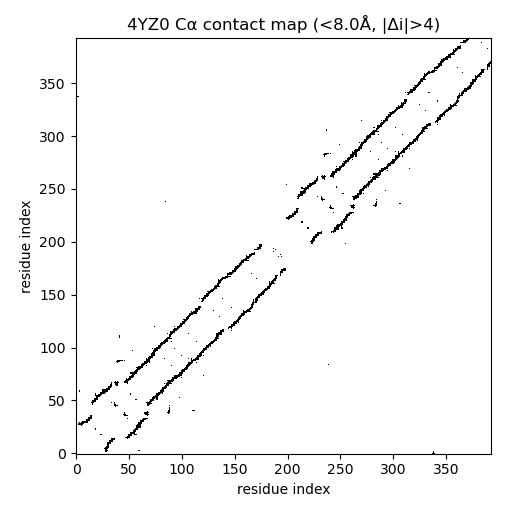 -41.720 1.00 5.85 193 TYR A CA 1
ATOM 1725 C C . TYR A 1 204 ? 8.611 -13.844 -41.776 1.00 7.24 193 TYR A C 1
ATOM 1726 O O . TYR A 1 204 ? 9.693 -14.165 -41.232 1.00 8.35 193 TYR A O 1
ATOM 1736 N N . GLY B 1 10 ? 60.585 -26.033 -8.144 1.00 72.03 -1 GLY B N 1
ATOM 1737 C CA . GLY B 1 10 ? 61.043 -25.392 -6.862 1.00 85.72 -1 GLY B CA 1
ATOM 1738 C C . GLY B 1 10 ? 61.165 -26.348 -5.654 1.00 45.54 -1 GLY B C 1
ATOM 1739 O O . GLY B 1 10 ? 61.033 -27.580 -5.788 1.00 30.17 -1 GLY B O 1
ATOM 1740 N N . THR B 1 11 ? 61.366 -25.776 -4.457 1.00 28.81 0 THR B N 1
ATOM 1741 C CA . THR B 1 11 ? 61.672 -26.550 -3.264 1.00 26.11 0 THR B CA 1
ATOM 1742 C C . THR B 1 11 ? 60.481 -27.419 -2.823 1.00 34.98 0 THR B C 1
ATOM 1743 O O . THR B 1 11 ? 60.658 -28.385 -2.125 1.00 101.72 0 THR B O 1
ATOM 1747 N N . ASN B 1 12 ? 59.249 -27.026 -3.257 1.00 22.31 1 ASN B N 1
ATOM 1748 C CA . ASN B 1 12 ? 58.054 -27.751 -2.875 1.00 19.66 1 ASN B CA 1
ATOM 1749 C C . ASN B 1 12 ? 57.506 -28.720 -3.925 1.00 19.66 1 ASN B C 1
ATOM 1750 O O . ASN B 1 12 ? 56.418 -29.355 -3.732 1.00 19.73 1 ASN B O 1
ATOM 1755 N N . THR B 1 13 ? 58.294 -28.888 -4.987 1.00 20.34 2 THR B N 1
ATOM 1756 C CA . THR B 1 13 ? 57.909 -29.820 -6.006 1.00 21.58 2 THR B CA 1
ATOM 1757 C C . THR B 1 13 ? 57.805 -31.243 -5.378 1.00 22.24 2 THR B C 1
ATOM 1758 O O . THR B 1 13 ? 58.724 -31.678 -4.643 1.00 28.02 2 THR B O 1
ATOM 1762 N N . GLY B 1 14 ? 56.722 -31.946 -5.702 1.00 23.70 3 GLY B N 1
ATOM 1763 C CA . GLY B 1 14 ? 56.455 -33.239 -5.134 1.00 22.90 3 GLY B CA 1
ATOM 1764 C C . GLY B 1 14 ? 55.460 -33.122 -3.985 1.00 22.88 3 GLY B C 1
ATOM 1765 O O . GLY B 1 14 ? 54.860 -34.114 -3.652 1.00 29.23 3 GLY B O 1
ATOM 1766 N N . GLY B 1 15 ? 55.234 -31.934 -3.418 1.00 15.30 4 GLY B N 1
ATOM 1767 C CA . GLY B 1 15 ? 54.232 -31.801 -2.352 1.00 14.75 4 GLY B CA 1
ATOM 1768 C C . GLY B 1 15 ? 52.881 -31.456 -2.910 1.00 11.16 4 GLY B C 1
ATOM 1769 O O . GLY B 1 15 ? 52.789 -30.856 -3.974 1.00 11.90 4 GLY B O 1
ATOM 1770 N N . VAL B 1 16 ? 51.835 -31.782 -2.154 1.00 9.58 5 VAL B N 1
ATOM 1771 C CA . VAL B 1 16 ? 50.476 -31.446 -2.500 1.00 8.74 5 VAL B CA 1
ATOM 1772 C C . VAL B 1 16 ? 49.829 -30.816 -1.306 1.00 9.22 5 VAL B C 1
ATOM 1773 O O . VAL B 1 16 ? 49.941 -31.332 -0.188 1.00 10.92 5 VAL B O 1
ATOM 1777 N N . LEU B 1 17 ? 49.183 -29.660 -1.502 1.00 9.14 6 LEU B N 1
ATOM 1778 C CA . LEU B 1 17 ? 48.354 -29.075 -0.483 1.00 8.38 6 LEU B CA 1
ATOM 1779 C C . LEU B 1 17 ? 46.934 -29.276 -0.820 1.00 8.95 6 LEU B C 1
ATOM 1780 O O . LEU B 1 17 ? 46.470 -28.841 -1.871 1.00 10.14 6 LEU B O 1
ATOM 1785 N N . VAL B 1 18 ? 46.233 -29.958 0.085 1.00 9.63 7 VAL B N 1
ATOM 1786 C CA . VAL B 1 18 ? 44.803 -30.197 -0.020 1.00 9.18 7 VAL B CA 1
ATOM 1787 C C . VAL B 1 18 ? 44.096 -29.169 0.796 1.00 9.70 7 VAL B C 1
ATOM 1788 O O . VAL B 1 18 ? 44.374 -29.000 2.015 1.00 11.36 7 VAL B O 1
ATOM 1792 N N . ILE B 1 19 ? 43.181 -28.437 0.151 1.00 11.33 8 ILE B N 1
ATOM 1793 C CA . ILE B 1 19 ? 42.500 -27.326 0.770 1.00 11.47 8 ILE B CA 1
ATOM 1794 C C . ILE B 1 19 ? 41.007 -27.621 0.766 1.00 11.95 8 ILE B C 1
ATOM 1795 O O . ILE B 1 19 ? 40.495 -28.340 -0.095 1.00 11.76 8 ILE B O 1
ATOM 1800 N N . THR B 1 20 ? 40.272 -27.001 1.699 1.00 13.59 9 THR B N 1
ATOM 1801 C CA . THR B 1 20 ? 38.833 -27.075 1.729 1.00 14.39 9 THR B CA 1
ATOM 1802 C C . THR B 1 20 ? 38.151 -25.674 1.714 1.00 11.81 9 THR B C 1
ATOM 1803 O O . THR B 1 20 ? 36.917 -25.559 1.841 1.00 17.72 9 THR B O 1
ATOM 1807 N N . ASP B 1 21 ? 38.886 -24.593 1.573 1.00 13.20 10 ASP B N 1
ATOM 1808 C CA . ASP B 1 21 ? 38.352 -23.309 1.276 1.00 13.40 10 ASP B CA 1
ATOM 1809 C C . ASP B 1 21 ? 39.351 -22.533 0.474 1.00 15.17 10 ASP B C 1
ATOM 1810 O O . ASP B 1 21 ? 40.544 -22.861 0.379 1.00 13.96 10 ASP B O 1
ATOM 1815 N N . THR B 1 22 ? 38.832 -21.462 -0.138 1.00 12.91 11 THR B N 1
ATOM 1816 C CA . THR B 1 22 ? 39.655 -20.597 -0.957 1.00 11.11 11 THR B CA 1
ATOM 1817 C C . THR B 1 22 ? 40.876 -20.085 -0.194 1.00 12.45 11 THR B C 1
ATOM 1818 O O . THR B 1 22 ? 40.735 -19.671 0.965 1.00 14.26 11 THR B O 1
ATOM 1822 N N . ILE B 1 23 ? 42.054 -20.102 -0.854 1.00 11.35 12 ILE B N 1
ATOM 1823 C CA . ILE B 1 23 ? 43.254 -19.483 -0.294 1.00 13.51 12 ILE B CA 1
ATOM 1824 C C . ILE B 1 23 ? 43.175 -17.974 -0.591 1.00 13.91 12 ILE B C 1
ATOM 1825 O O . ILE B 1 23 ? 43.058 -17.552 -1.744 1.00 12.78 12 ILE B O 1
ATOM 1830 N N . ILE B 1 24 ? 43.174 -17.183 0.458 1.00 16.55 13 ILE B N 1
ATOM 1831 C CA . ILE B 1 24 ? 43.104 -15.756 0.301 1.00 15.72 13 ILE B CA 1
ATOM 1832 C C . ILE B 1 24 ? 44.509 -15.172 0.389 1.00 15.16 13 ILE B C 1
ATOM 1833 O O . ILE B 1 24 ? 45.225 -15.368 1.356 1.00 19.13 13 ILE B O 1
ATOM 1838 N N . VAL B 1 25 ? 44.940 -14.507 -0.673 1.00 14.36 14 VAL B N 1
ATOM 1839 C CA . VAL B 1 25 ? 46.212 -13.854 -0.682 1.00 14.75 14 VAL B CA 1
ATOM 1840 C C . VAL B 1 25 ? 45.917 -12.375 -0.450 1.00 14.84 14 VAL B C 1
ATOM 1841 O O . VAL B 1 25 ? 45.352 -11.679 -1.280 1.00 14.57 14 VAL B O 1
ATOM 1845 N N . LYS B 1 26 ? 46.397 -11.839 0.680 1.00 17.97 15 LYS B N 1
ATOM 1846 C CA . LYS B 1 26 ? 46.056 -10.510 1.048 1.00 18.11 15 LYS B CA 1
ATOM 1847 C C . LYS B 1 26 ? 46.786 -9.451 0.266 1.00 19.48 15 LYS B C 1
ATOM 1848 O O . LYS B 1 26 ? 47.808 -9.742 -0.308 1.00 17.77 15 LYS B O 1
ATOM 1854 N N A SER B 1 27 ? 46.193 -8.242 0.254 0.68 21.86 16 SER B N 1
ATOM 1855 N N B SER B 1 27 ? 46.365 -8.180 0.340 0.32 13.47 16 SER B N 1
ATOM 1856 C CA A SER B 1 27 ? 46.757 -7.152 -0.501 0.68 27.78 16 SER B CA 1
ATOM 1857 C CA B SER B 1 27 ? 46.831 -7.125 -0.584 0.32 13.79 16 SER B CA 1
ATOM 1858 C C A SER B 1 27 ? 48.184 -7.038 -0.079 0.68 26.58 16 SER B C 1
ATOM 1859 C C B SER B 1 27 ? 48.360 -6.924 -0.628 0.32 12.11 16 SER B C 1
ATOM 1860 O O A SER B 1 27 ? 48.485 -7.044 1.119 0.68 29.33 16 SER B O 1
ATOM 1861 O O B SER B 1 27 ? 49.046 -6.807 0.388 0.32 12.00 16 SER B O 1
ATOM 1866 N N A GLY B 1 28 ? 49.065 -6.970 -1.053 0.68 23.94 17 GLY B N 1
ATOM 1867 N N B GLY B 1 28 ? 48.892 -6.890 -1.836 0.32 8.60 17 GLY B N 1
ATOM 1868 C CA A GLY B 1 28 ? 50.477 -6.792 -0.780 0.68 30.74 17 GLY B CA 1
ATOM 1869 C CA B GLY B 1 28 ? 50.304 -6.609 -2.060 0.32 10.74 17 GLY B CA 1
ATOM 1870 C C A GLY B 1 28 ? 51.292 -8.076 -0.747 0.68 24.07 17 GLY B C 1
ATOM 1871 C C B GLY B 1 28 ? 51.286 -7.686 -1.712 0.32 13.98 17 GLY B C 1
ATOM 1872 O O A GLY B 1 28 ? 52.490 -8.039 -0.976 0.68 42.66 17 GLY B O 1
ATOM 1873 O O B GLY B 1 28 ? 52.500 -7.500 -1.864 0.32 15.73 17 GLY B O 1
ATOM 1874 N N A GLN B 1 29 ? 50.633 -9.214 -0.531 0.68 19.20 18 GLN B N 1
ATOM 1875 N N B GLN B 1 29 ? 50.745 -8.812 -1.262 0.32 11.27 18 GLN B N 1
ATOM 1876 C CA A GLN B 1 29 ? 51.336 -10.459 -0.329 0.68 21.19 18 GLN B CA 1
ATOM 1877 C CA B GLN B 1 29 ? 51.536 -9.910 -0.778 0.32 9.98 18 GLN B CA 1
ATOM 1878 C C A GLN B 1 29 ? 51.607 -11.131 -1.671 0.68 16.97 18 GLN B C 1
ATOM 1879 C C B GLN B 1 29 ? 51.733 -10.918 -1.894 0.32 10.45 18 GLN B C 1
ATOM 1880 O O A GLN B 1 29 ? 50.748 -11.146 -2.536 0.68 16.94 18 GLN B O 1
ATOM 1881 O O B GLN B 1 29 ? 50.937 -10.918 -2.826 0.32 15.15 18 GLN B O 1
ATOM 1892 N N . THR B 1 30 ? 52.739 -11.790 -1.780 1.00 16.60 19 THR B N 1
ATOM 1893 C CA . THR B 1 30 ? 53.017 -12.740 -2.834 1.00 16.84 19 THR B CA 1
ATOM 1894 C C . THR B 1 30 ? 52.950 -14.149 -2.238 1.00 17.55 19 THR B C 1
ATOM 1895 O O . THR B 1 30 ? 53.656 -14.467 -1.254 1.00 22.73 19 THR B O 1
ATOM 1899 N N . TYR B 1 31 ? 52.086 -15.000 -2.773 1.00 12.55 20 TYR B N 1
ATOM 1900 C CA . TYR B 1 31 ? 52.030 -16.406 -2.450 1.00 13.49 20 TYR B CA 1
ATOM 1901 C C . TYR B 1 31 ? 52.974 -17.131 -3.409 1.00 11.62 20 TYR B C 1
ATOM 1902 O O . TYR B 1 31 ? 52.686 -17.216 -4.583 1.00 12.32 20 TYR B O 1
ATOM 1911 N N . ASP B 1 32 ? 54.059 -17.691 -2.920 1.00 13.64 21 ASP B N 1
ATOM 1912 C CA . ASP B 1 32 ? 54.983 -18.455 -3.747 1.00 14.37 21 ASP B CA 1
ATOM 1913 C C . ASP B 1 32 ? 54.826 -19.889 -3.330 1.00 13.80 21 ASP B C 1
ATOM 1914 O O . ASP B 1 32 ? 55.276 -20.324 -2.254 1.00 14.75 21 ASP B O 1
ATOM 1919 N N . GLY B 1 33 ? 54.252 -20.689 -4.200 1.00 12.19 22 GLY B N 1
ATOM 1920 C CA . GLY B 1 33 ? 54.077 -22.102 -3.904 1.00 13.72 22 GLY B CA 1
ATOM 1921 C C . GLY B 1 33 ? 55.330 -22.941 -4.070 1.00 12.55 22 GLY B C 1
ATOM 1922 O O . GLY B 1 33 ? 55.314 -24.098 -3.688 1.00 13.01 22 GLY B O 1
ATOM 1923 N N . LYS B 1 34 ? 56.403 -22.419 -4.693 1.00 13.51 23 LYS B N 1
ATOM 1924 C CA . LYS B 1 34 ? 57.641 -23.163 -4.949 1.00 13.89 23 LYS B CA 1
ATOM 1925 C C . LYS B 1 34 ? 57.390 -24.508 -5.533 1.00 12.55 23 LYS B C 1
ATOM 1926 O O . LYS B 1 34 ? 58.111 -25.454 -5.250 1.00 16.63 23 LYS B O 1
ATOM 1932 N N . GLY B 1 35 ? 56.373 -24.603 -6.419 1.00 11.03 24 GLY B N 1
ATOM 1933 C CA . GLY B 1 35 ? 56.100 -25.794 -7.170 1.00 11.32 24 GLY B CA 1
ATOM 1934 C C . GLY B 1 35 ? 55.098 -26.720 -6.534 1.00 13.13 24 GLY B C 1
ATOM 1935 O O . GLY B 1 35 ? 54.873 -27.791 -7.063 1.00 12.91 24 GLY B O 1
ATOM 1936 N N . ILE B 1 36 ? 54.512 -26.335 -5.424 1.00 12.17 25 ILE B N 1
ATOM 1937 C CA . ILE B 1 36 ? 53.440 -27.130 -4.806 1.00 10.93 25 ILE B CA 1
ATOM 1938 C C . ILE B 1 36 ? 52.265 -27.332 -5.774 1.00 9.38 25 ILE B C 1
ATOM 1939 O O . ILE B 1 36 ? 51.968 -26.424 -6.540 1.00 10.09 25 ILE B O 1
ATOM 1944 N N . LYS B 1 37 ? 51.595 -28.476 -5.658 1.00 9.54 26 LYS B N 1
ATOM 1945 C CA . LYS B 1 37 ? 50.316 -28.727 -6.326 1.00 8.61 26 LYS B CA 1
ATOM 1946 C C . LYS B 1 37 ? 49.164 -28.503 -5.333 1.00 8.63 26 LYS B C 1
ATOM 1947 O O . LYS B 1 37 ? 49.243 -29.004 -4.218 1.00 11.65 26 LYS B O 1
ATOM 1953 N N . ILE B 1 38 ? 48.119 -27.844 -5.781 1.00 9.25 27 ILE B N 1
ATOM 1954 C CA . ILE B 1 38 ? 46.932 -27.565 -4.974 1.00 9.06 27 ILE B CA 1
ATOM 1955 C C . ILE B 1 38 ? 45.826 -28.486 -5.429 1.00 8.03 27 ILE B C 1
ATOM 1956 O O . ILE B 1 38 ? 45.511 -28.542 -6.643 1.00 10.02 27 ILE B O 1
ATOM 1961 N N A ILE B 1 39 ? 45.194 -29.203 -4.504 0.38 10.12 28 ILE B N 1
ATOM 1962 N N B ILE B 1 39 ? 45.171 -29.108 -4.463 0.62 8.05 28 ILE B N 1
ATOM 1963 C CA A ILE B 1 39 ? 43.968 -29.939 -4.784 0.38 10.15 28 ILE B CA 1
ATOM 1964 C CA B ILE B 1 39 ? 43.983 -29.874 -4.640 0.62 7.98 28 ILE B CA 1
ATOM 1965 C C A ILE B 1 39 ? 42.797 -29.590 -3.846 0.38 11.25 28 ILE B C 1
ATOM 1966 C C B ILE B 1 39 ? 42.887 -29.353 -3.766 0.62 8.98 28 ILE B C 1
ATOM 1967 O O A ILE B 1 39 ? 42.791 -29.911 -2.652 0.38 9.57 28 ILE B O 1
ATOM 1968 O O B ILE B 1 39 ? 43.071 -29.302 -2.516 0.62 7.77 28 ILE B O 1
ATOM 1977 N N . ALA B 1 40 ? 41.796 -28.942 -4.401 1.00 11.17 29 ALA B N 1
ATOM 1978 C CA . ALA B 1 40 ? 40.632 -28.463 -3.678 1.00 10.98 29 ALA B CA 1
ATOM 1979 C C . ALA B 1 40 ? 39.557 -29.508 -3.476 1.00 10.72 29 ALA B C 1
ATOM 1980 O O . ALA B 1 40 ? 39.222 -30.254 -4.414 1.00 13.23 29 ALA B O 1
ATOM 1982 N N . GLN B 1 41 ? 39.024 -29.579 -2.262 1.00 11.77 30 GLN B N 1
ATOM 1983 C CA . GLN B 1 41 ? 37.958 -30.446 -1.890 1.00 14.71 30 GLN B CA 1
ATOM 1984 C C . GLN B 1 41 ? 36.761 -29.642 -1.372 1.00 14.82 30 GLN B C 1
ATOM 1985 O O . GLN B 1 41 ? 36.925 -28.735 -0.571 1.00 18.16 30 GLN B O 1
ATOM 1991 N N . GLY B 1 42 ? 35.558 -30.005 -1.805 1.00 14.40 31 GLY B N 1
ATOM 1992 C CA . GLY B 1 42 ? 34.339 -29.419 -1.341 1.00 18.26 31 GLY B CA 1
ATOM 1993 C C . GLY B 1 42 ? 34.101 -28.057 -1.907 1.00 17.04 31 GLY B C 1
ATOM 1994 O O . GLY B 1 42 ? 33.238 -27.363 -1.436 1.00 22.81 31 GLY B O 1
ATOM 1995 N N . MET B 1 43 ? 34.825 -27.698 -2.996 1.00 12.22 32 MET B N 1
ATOM 1996 C CA . MET B 1 43 ? 34.796 -26.349 -3.550 1.00 12.94 32 MET B CA 1
ATOM 1997 C C . MET B 1 43 ? 34.276 -26.253 -4.994 1.00 11.71 32 MET B C 1
ATOM 1998 O O . MET B 1 43 ? 34.270 -25.211 -5.628 1.00 12.98 32 MET B O 1
ATOM 2003 N N . GLY B 1 44 ? 33.884 -27.384 -5.501 1.00 10.96 33 GLY B N 1
ATOM 2004 C CA . GLY B 1 44 ? 33.443 -27.543 -6.885 1.00 11.46 33 GLY B CA 1
ATOM 2005 C C . GLY B 1 44 ? 34.023 -28.759 -7.583 1.00 11.43 33 GLY B C 1
ATOM 2006 O O . GLY B 1 44 ? 34.963 -29.416 -7.095 1.00 12.92 33 GLY B O 1
ATOM 2007 N N . ASP B 1 45 ? 33.461 -29.067 -8.751 1.00 10.84 34 ASP B N 1
ATOM 2008 C CA . ASP B 1 45 ? 33.853 -30.170 -9.509 1.00 10.35 34 ASP B CA 1
ATOM 2009 C C . ASP B 1 45 ? 34.571 -29.814 -10.826 1.00 9.36 34 ASP B C 1
ATOM 2010 O O . ASP B 1 45 ? 34.958 -30.734 -11.573 1.00 12.19 34 ASP B O 1
ATOM 2015 N N . GLY B 1 46 ? 34.783 -28.545 -11.084 1.00 8.57 35 GLY B N 1
ATOM 2016 C CA . GLY B 1 46 ? 35.335 -28.113 -12.331 1.00 8.14 35 GLY B CA 1
ATOM 2017 C C . GLY B 1 46 ? 34.413 -28.163 -13.542 1.00 7.84 35 GLY B C 1
ATOM 2018 O O . GLY B 1 46 ? 34.893 -27.951 -14.667 1.00 8.76 35 GLY B O 1
ATOM 2019 N N . SER B 1 47 ? 33.117 -28.371 -13.297 1.00 8.58 36 SER B N 1
ATOM 2020 C CA . SER B 1 47 ? 32.129 -28.339 -14.369 1.00 7.11 36 SER B CA 1
ATOM 2021 C C . SER B 1 47 ? 31.845 -26.939 -14.761 1.00 7.36 36 SER B C 1
ATOM 2022 O O . SER B 1 47 ? 32.478 -26.007 -14.324 1.00 7.57 36 SER B O 1
ATOM 2025 N N . GLN B 1 48 ? 30.819 -26.780 -15.634 1.00 7.04 37 GLN B N 1
ATOM 2026 C CA . GLN B 1 48 ? 30.372 -25.434 -15.986 1.00 7.58 37 GLN B CA 1
ATOM 2027 C C . GLN B 1 48 ? 29.296 -24.887 -15.022 1.00 8.31 37 GLN B C 1
ATOM 2028 O O . GLN B 1 48 ? 28.702 -23.851 -15.324 1.00 11.03 37 GLN B O 1
ATOM 2034 N N . SER B 1 49 ? 29.165 -25.482 -13.819 1.00 8.47 38 SER B N 1
ATOM 2035 C CA . SER B 1 49 ? 28.345 -24.846 -12.804 1.00 7.81 38 SER B CA 1
ATOM 2036 C C . SER B 1 49 ? 28.898 -23.453 -12.458 1.00 7.46 38 SER B C 1
ATOM 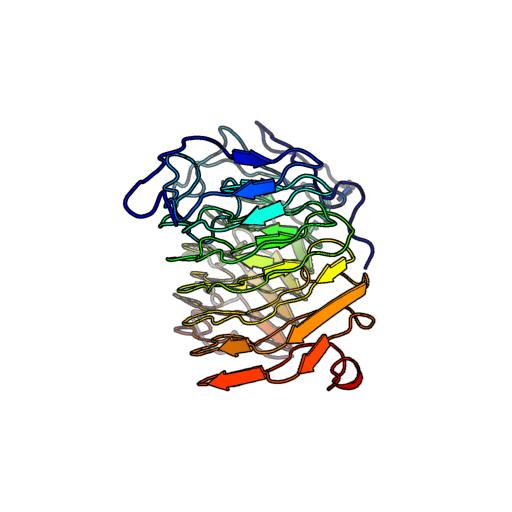2037 O O . SER B 1 49 ? 30.122 -23.300 -12.246 1.00 8.40 38 SER B O 1
ATOM 2040 N N A GLN B 1 50 ? 28.004 -22.505 -12.289 0.58 7.84 39 GLN B N 1
ATOM 2041 N N B GLN B 1 50 ? 28.029 -22.454 -12.336 0.42 7.78 39 GLN B N 1
ATOM 2042 C CA A GLN B 1 50 ? 28.365 -21.136 -11.976 0.58 8.89 39 GLN B CA 1
ATOM 2043 C CA B GLN B 1 50 ? 28.424 -21.086 -11.945 0.42 8.19 39 GLN B CA 1
ATOM 2044 C C A GLN B 1 50 ? 28.479 -20.873 -10.499 0.58 7.91 39 GLN B C 1
ATOM 2045 C C B GLN B 1 50 ? 28.676 -20.909 -10.474 0.42 10.46 39 GLN B C 1
ATOM 2046 O O A GLN B 1 50 ? 28.643 -19.722 -10.129 0.58 9.46 39 GLN B O 1
ATOM 2047 O O B GLN B 1 50 ? 29.123 -19.847 -10.065 0.42 11.43 39 GLN B O 1
ATOM 2058 N N . ASN B 1 51 ? 28.432 -21.945 -9.678 1.00 9.40 40 ASN B N 1
ATOM 2059 C CA . ASN B 1 51 ? 28.371 -21.737 -8.205 1.00 10.89 40 ASN B CA 1
ATOM 2060 C C . ASN B 1 51 ? 29.520 -22.364 -7.453 1.00 12.82 40 ASN B C 1
ATOM 2061 O O . ASN B 1 51 ? 29.379 -22.795 -6.356 1.00 17.13 40 ASN B O 1
ATOM 2066 N N . GLN B 1 52 ? 30.686 -22.397 -8.112 1.00 10.49 41 GLN 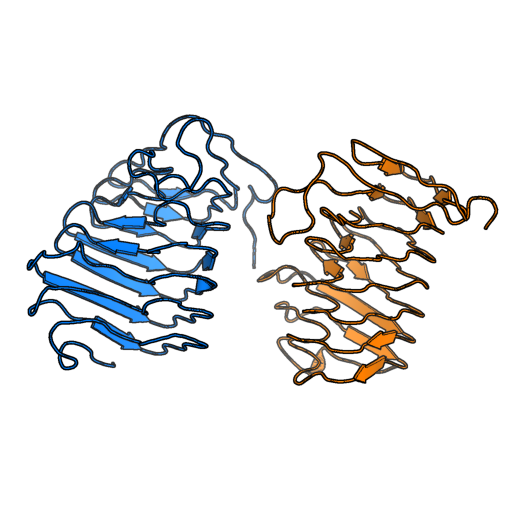B N 1
ATOM 2067 C CA . GLN B 1 52 ? 31.903 -23.004 -7.502 1.00 9.78 41 GLN B CA 1
ATOM 2068 C C . GLN B 1 52 ? 32.738 -21.948 -6.862 1.00 10.27 41 GLN B C 1
ATOM 2069 O O . GLN B 1 52 ? 32.607 -20.755 -7.177 1.00 12.53 41 GLN B O 1
ATOM 2075 N N . LYS B 1 53 ? 33.602 -22.331 -5.905 1.00 9.80 42 LYS B N 1
ATOM 2076 C CA . LYS B 1 53 ? 34.477 -21.411 -5.253 1.00 10.39 42 LYS B CA 1
ATOM 2077 C C . LYS B 1 53 ? 35.786 -21.271 -6.009 1.00 8.64 42 LYS B C 1
ATOM 2078 O O . LYS B 1 53 ? 36.266 -22.177 -6.636 1.00 9.09 42 LYS B O 1
ATOM 2084 N N . PRO B 1 54 ? 36.409 -20.086 -5.909 1.00 8.73 43 PRO B N 1
ATOM 2085 C CA . PRO B 1 54 ? 37.755 -19.952 -6.462 1.00 8.97 43 PRO B CA 1
ATOM 2086 C C . PRO B 1 54 ? 38.782 -20.704 -5.571 1.00 9.36 43 PRO B C 1
ATOM 2087 O O . PRO B 1 54 ? 38.598 -20.842 -4.361 1.00 10.08 43 PRO B O 1
ATOM 2091 N N . ILE B 1 55 ? 39.830 -21.209 -6.211 1.00 8.79 44 ILE B N 1
ATOM 2092 C CA . ILE B 1 55 ? 40.955 -21.832 -5.520 1.00 9.41 44 ILE B CA 1
ATOM 2093 C C . ILE B 1 55 ? 41.736 -20.753 -4.749 1.00 8.49 44 ILE B C 1
ATOM 2094 O O . ILE B 1 55 ? 42.095 -21.021 -3.594 1.00 9.91 44 ILE B O 1
ATOM 2099 N N . PHE B 1 56 ? 41.993 -19.624 -5.407 1.00 9.30 45 PHE B N 1
ATOM 2100 C CA . PHE B 1 56 ? 42.682 -18.522 -4.830 1.00 9.40 45 PHE B CA 1
ATOM 2101 C C . PHE B 1 56 ? 41.861 -17.271 -5.070 1.00 9.09 45 PHE B C 1
ATOM 2102 O O . PHE B 1 56 ? 41.247 -17.081 -6.136 1.00 11.01 45 PHE B O 1
ATOM 2110 N N . LYS B 1 57 ? 41.882 -16.368 -4.089 1.00 9.88 46 LYS B N 1
ATOM 2111 C CA . LYS B 1 57 ? 41.480 -14.954 -4.193 1.00 9.70 46 LYS B CA 1
ATOM 2112 C C . LYS B 1 57 ? 42.696 -14.076 -4.014 1.00 11.76 46 LYS B C 1
ATOM 2113 O O . LYS B 1 57 ? 43.339 -14.159 -2.965 1.00 13.09 46 LYS B O 1
ATOM 2119 N N . LEU B 1 58 ? 43.041 -13.307 -5.039 1.00 9.71 47 LEU B N 1
ATOM 2120 C CA . LEU B 1 58 ? 44.143 -12.350 -4.937 1.00 10.83 47 LEU B CA 1
ATOM 2121 C C . LEU B 1 58 ? 43.529 -10.986 -4.737 1.00 10.11 47 LEU B C 1
ATOM 2122 O O . LEU B 1 58 ? 42.931 -10.396 -5.626 1.00 11.16 47 LEU B O 1
ATOM 2127 N N . GLU B 1 59 ? 43.649 -10.439 -3.510 1.00 12.55 48 GLU B N 1
ATOM 2128 C CA . GLU B 1 59 ? 43.227 -9.086 -3.247 1.00 11.77 48 GLU B CA 1
ATOM 2129 C C . GLU B 1 59 ? 44.024 -8.090 -4.080 1.00 12.03 48 GLU B C 1
ATOM 2130 O O . GLU B 1 59 ? 45.029 -8.454 -4.657 1.00 12.32 48 GLU B O 1
ATOM 2136 N N . LYS B 1 60 ? 43.610 -6.820 -4.137 1.00 16.16 49 LYS B N 1
ATOM 2137 C CA . LYS B 1 60 ? 44.307 -5.813 -4.927 1.00 18.04 49 LYS B CA 1
ATOM 2138 C C . LYS B 1 60 ? 45.764 -5.771 -4.499 1.00 15.36 49 LYS B C 1
ATOM 2139 O O . LYS B 1 60 ? 46.132 -5.744 -3.317 1.00 17.30 49 LYS B O 1
ATOM 2145 N N . GLY B 1 61 ? 46.652 -5.899 -5.469 1.00 14.22 50 GLY B N 1
ATOM 2146 C CA . GLY B 1 61 ? 48.051 -5.845 -5.180 1.00 15.76 50 GLY B CA 1
ATOM 2147 C C . GLY B 1 61 ? 48.751 -7.129 -4.909 1.00 18.00 50 GLY B C 1
ATOM 2148 O O . GLY B 1 61 ? 50.003 -7.175 -4.842 1.00 21.64 50 GLY B O 1
ATOM 2149 N N . ALA B 1 62 ? 47.989 -8.175 -4.708 1.00 14.10 51 ALA B N 1
ATOM 2150 C CA . ALA B 1 62 ? 48.565 -9.493 -4.413 1.00 14.92 51 ALA B CA 1
ATOM 2151 C C . ALA B 1 62 ? 49.081 -10.211 -5.633 1.00 12.50 51 ALA B C 1
ATOM 2152 O O . ALA B 1 62 ? 48.566 -10.021 -6.735 1.00 12.93 51 ALA B O 1
ATOM 2154 N N . ASN B 1 63 ? 50.031 -11.077 -5.428 1.00 12.64 52 ASN B N 1
ATOM 2155 C CA . ASN B 1 63 ? 50.589 -11.900 -6.462 1.00 11.03 52 ASN B CA 1
ATOM 2156 C C . ASN B 1 63 ? 50.584 -13.377 -6.136 1.00 10.87 52 ASN B C 1
ATOM 2157 O O . ASN B 1 63 ? 50.575 -13.754 -4.948 1.00 12.43 52 ASN B O 1
ATOM 2162 N N . LEU B 1 64 ? 50.680 -14.192 -7.127 1.00 8.9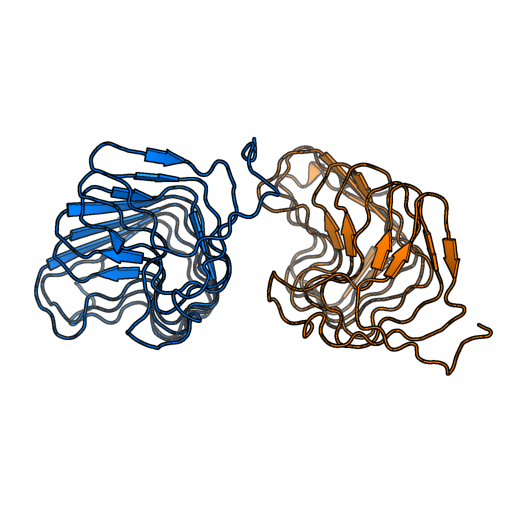8 53 LEU B N 1
ATOM 2163 C CA . LEU B 1 64 ? 50.754 -15.644 -7.020 1.00 8.20 53 LEU B CA 1
ATOM 2164 C C . LEU B 1 64 ? 51.802 -16.171 -7.910 1.00 8.56 53 LEU B C 1
ATOM 2165 O O . LEU B 1 64 ? 51.808 -15.784 -9.119 1.00 10.08 53 LEU B O 1
ATOM 2170 N N . LYS B 1 65 ? 52.632 -17.083 -7.445 1.00 9.62 54 LYS B N 1
ATOM 2171 C CA . LYS B 1 65 ? 53.610 -17.688 -8.299 1.00 9.24 54 LYS B CA 1
ATOM 2172 C C . LYS B 1 65 ? 53.872 -19.146 -7.968 1.00 8.31 54 LYS B C 1
ATOM 2173 O O . LYS B 1 65 ? 53.758 -19.544 -6.831 1.00 9.73 54 LYS B O 1
ATOM 2179 N N . ASN B 1 66 ? 54.248 -19.889 -9.005 1.00 8.16 55 ASN B N 1
ATOM 2180 C CA . ASN B 1 66 ? 54.831 -21.189 -8.835 1.00 8.80 55 ASN B CA 1
ATOM 2181 C C . ASN B 1 66 ? 53.912 -22.229 -8.129 1.00 8.47 55 ASN B C 1
ATOM 2182 O O . ASN B 1 66 ? 54.255 -22.814 -7.112 1.00 9.68 55 ASN B O 1
ATOM 2187 N N A VAL B 1 67 ? 52.685 -22.318 -8.612 0.53 9.10 56 VAL B N 1
ATOM 2188 N N B VAL B 1 67 ? 52.745 -22.393 -8.712 0.47 8.12 56 VAL B N 1
ATOM 2189 C CA A VAL B 1 67 ? 51.762 -23.355 -8.184 0.53 8.69 56 VAL B CA 1
ATOM 2190 C CA B VAL B 1 67 ? 51.719 -23.244 -8.205 0.47 8.35 56 VAL B CA 1
ATOM 2191 C C A VAL B 1 67 ? 51.167 -24.086 -9.359 0.53 7.29 56 VAL B C 1
ATOM 2192 C C B VAL B 1 67 ? 51.245 -24.097 -9.375 0.47 7.13 56 VAL B C 1
ATOM 2193 O O A VAL B 1 67 ? 50.915 -23.535 -10.438 0.53 8.73 56 VAL B O 1
ATOM 2194 O O B VAL B 1 67 ? 51.229 -23.636 -10.512 0.47 7.36 56 VAL B O 1
ATOM 2201 N N . ILE B 1 68 ? 50.894 -25.358 -9.089 1.00 7.69 57 ILE B N 1
ATOM 2202 C CA . ILE B 1 68 ? 50.161 -26.230 -10.003 1.00 7.18 57 ILE B CA 1
ATOM 2203 C C . ILE B 1 68 ? 48.768 -26.384 -9.447 1.00 8.00 57 ILE B C 1
ATOM 2204 O O . ILE B 1 68 ? 48.615 -26.737 -8.254 1.00 10.64 57 ILE B O 1
ATOM 2209 N N A ILE B 1 69 ? 47.759 -26.133 -10.271 0.62 7.21 58 ILE B N 1
ATOM 2210 N N B ILE B 1 69 ? 47.741 -25.948 -10.187 0.38 8.24 58 ILE B N 1
ATOM 2211 C CA A ILE B 1 69 ? 46.385 -26.285 -9.838 0.62 8.82 58 ILE B CA 1
ATOM 2212 C CA B ILE B 1 69 ? 46.347 -26.182 -9.769 0.38 8.42 58 ILE B CA 1
ATOM 2213 C C A ILE B 1 69 ? 45.864 -27.552 -10.422 0.62 7.45 58 ILE B C 1
ATOM 2214 C C B ILE B 1 69 ? 45.959 -27.516 -10.383 0.38 7.33 58 ILE B C 1
ATOM 2215 O O A ILE B 1 69 ? 45.588 -27.713 -11.624 0.62 7.90 58 ILE B O 1
ATOM 2216 O O B ILE B 1 69 ? 45.926 -27.658 -11.595 0.38 5.90 58 ILE B O 1
ATOM 2225 N N . GLY B 1 70 ? 45.723 -28.529 -9.556 1.00 7.68 59 GLY B N 1
ATOM 2226 C CA . GLY B 1 70 ? 45.185 -29.819 -9.992 1.00 8.09 59 GLY B CA 1
ATOM 2227 C C . GLY B 1 70 ? 43.681 -29.751 -10.191 1.00 8.75 59 GLY B C 1
ATOM 2228 O O . GLY B 1 70 ? 43.012 -28.847 -9.720 1.00 9.80 59 GLY B O 1
ATOM 2229 N N . ALA B 1 71 ? 43.166 -30.728 -10.897 1.00 8.80 60 ALA B N 1
ATOM 2230 C CA . ALA B 1 71 ? 41.719 -30.995 -10.932 1.00 8.30 60 ALA B CA 1
ATOM 2231 C C . ALA B 1 71 ? 41.217 -31.271 -9.529 1.00 9.12 60 ALA B C 1
ATOM 2232 O O . ALA B 1 71 ? 41.927 -31.976 -8.762 1.00 11.26 60 ALA B O 1
ATOM 2234 N N . PRO B 1 72 ? 40.047 -30.783 -9.107 1.00 9.43 61 PRO B N 1
ATOM 2235 C CA . PRO B 1 72 ? 39.154 -29.961 -9.894 1.00 8.78 61 PRO B CA 1
ATOM 2236 C C . PRO B 1 72 ? 39.515 -28.492 -9.858 1.00 7.90 61 PRO B C 1
ATOM 2237 O O . PRO B 1 72 ? 39.843 -27.962 -8.820 1.00 9.18 61 PRO B O 1
ATOM 2241 N N . GLY B 1 73 ? 39.374 -27.852 -11.015 1.00 7.55 62 GLY B N 1
ATOM 2242 C CA . GLY B 1 73 ? 39.776 -26.449 -11.103 1.00 7.52 62 GLY B CA 1
ATOM 2243 C C . GLY B 1 73 ? 38.838 -25.479 -10.476 1.00 6.81 62 GLY B C 1
ATOM 2244 O O . GLY B 1 73 ? 39.179 -24.301 -10.401 1.00 7.12 62 GLY B O 1
ATOM 2245 N N . CYS B 1 74 ? 37.615 -25.898 -10.094 1.00 7.34 63 CYS B N 1
ATOM 2246 C CA . CYS B 1 74 ? 36.627 -25.089 -9.412 1.00 7.91 63 CYS B CA 1
ATOM 2247 C C . CYS B 1 74 ? 36.465 -23.765 -10.162 1.00 7.25 63 CYS B C 1
ATOM 2248 O O . CYS B 1 74 ? 36.323 -23.813 -11.421 1.00 7.96 63 CYS B O 1
ATOM 2251 N N . ASP B 1 75 ? 36.433 -22.610 -9.489 1.00 7.40 64 ASP B N 1
ATOM 2252 C CA . ASP B 1 75 ? 36.363 -21.317 -10.171 1.00 8.01 64 ASP B CA 1
ATOM 2253 C C . ASP B 1 75 ? 37.716 -20.638 -10.231 1.00 6.95 64 ASP B C 1
ATOM 2254 O O . ASP B 1 75 ? 37.772 -19.395 -10.337 1.00 8.07 64 ASP B O 1
ATOM 2259 N N . GLY B 1 76 ? 38.804 -21.378 -10.212 1.00 6.85 65 GLY B N 1
ATOM 2260 C CA . GLY B 1 76 ? 40.062 -20.829 -10.590 1.00 7.57 65 GLY B CA 1
ATOM 2261 C C . GLY B 1 76 ? 40.554 -19.748 -9.673 1.00 8.00 65 GLY B C 1
ATOM 2262 O O . GLY B 1 76 ? 40.494 -19.817 -8.456 1.00 9.05 65 GLY B O 1
ATOM 2263 N N A ILE B 1 77 ? 41.195 -18.755 -10.272 0.58 7.79 66 ILE B N 1
ATOM 2264 N N B ILE B 1 77 ? 41.234 -18.784 -10.292 0.42 7.34 66 ILE B N 1
ATOM 2265 C CA A ILE B 1 77 ? 41.834 -17.700 -9.517 0.58 8.93 66 ILE B CA 1
ATOM 2266 C CA B ILE B 1 77 ? 41.871 -17.684 -9.589 0.42 7.68 66 ILE B CA 1
ATOM 2267 C C A ILE B 1 77 ? 41.081 -16.398 -9.707 0.58 8.65 66 ILE B C 1
ATOM 2268 C C B ILE B 1 77 ? 40.998 -16.433 -9.726 0.42 6.54 66 ILE B C 1
ATOM 2269 O O A ILE B 1 77 ? 41.082 -15.861 -10.820 0.58 7.18 66 ILE B O 1
ATOM 2270 O O B ILE B 1 77 ? 40.520 -16.112 -10.854 0.42 6.39 66 ILE B O 1
ATOM 2279 N N A HIS B 1 78 ? 40.415 -15.880 -8.676 0.58 7.37 67 HIS B N 1
ATOM 2280 N N B HIS B 1 78 ? 40.758 -15.748 -8.599 0.42 4.49 67 HIS B N 1
ATOM 2281 C CA A HIS B 1 78 ? 39.876 -14.511 -8.759 0.58 7.97 67 HIS B CA 1
ATOM 2282 C CA B HIS B 1 78 ? 39.899 -14.550 -8.588 0.42 5.99 67 HIS B CA 1
ATOM 2283 C C A HIS B 1 78 ? 40.892 -13.442 -8.420 0.58 7.84 67 HIS B C 1
ATOM 2284 C C B HIS B 1 78 ? 40.713 -13.288 -8.290 0.42 9.46 67 HIS B C 1
ATOM 2285 O O A HIS B 1 78 ? 41.507 -13.473 -7.339 0.58 7.12 67 HIS B O 1
ATOM 2286 O O B HIS B 1 78 ? 41.052 -13.064 -7.106 0.42 10.09 67 HIS B O 1
ATOM 2299 N N . CYS B 1 79 ? 40.995 -12.474 -9.325 1.00 8.45 68 CYS B N 1
ATOM 2300 C CA . CYS B 1 79 ? 41.897 -11.339 -9.214 1.00 8.86 68 CYS B CA 1
ATOM 2301 C C . CYS B 1 79 ? 41.175 -10.006 -9.056 1.00 8.79 68 CYS B C 1
ATOM 2302 O O . CYS B 1 79 ? 40.295 -9.690 -9.844 1.00 9.86 68 CYS B O 1
ATOM 2305 N N . TYR B 1 80 ? 41.509 -9.302 -7.985 1.00 9.35 69 TYR B N 1
ATOM 2306 C CA . TYR B 1 80 ? 40.871 -8.050 -7.700 1.00 10.08 69 TYR B CA 1
ATOM 2307 C C . TYR B 1 80 ? 41.650 -6.813 -8.218 1.00 10.46 69 TYR B C 1
ATOM 2308 O O . TYR B 1 80 ? 41.197 -5.695 -7.948 1.00 13.36 69 TYR B O 1
ATOM 2317 N N . GLY B 1 81 ? 42.687 -7.032 -8.964 1.00 10.61 70 GLY B N 1
ATOM 2318 C CA . GLY B 1 81 ? 43.405 -5.985 -9.665 1.00 12.42 70 GLY B CA 1
ATOM 2319 C C . GLY B 1 81 ? 44.811 -5.787 -9.158 1.00 11.18 70 GLY B C 1
ATOM 2320 O O . GLY B 1 81 ? 45.097 -6.035 -7.963 1.00 12.89 70 GLY B O 1
ATOM 2321 N N . ASP B 1 82 ? 45.701 -5.352 -10.063 1.00 10.49 71 ASP B N 1
ATOM 2322 C CA . ASP B 1 82 ? 47.095 -5.084 -9.770 1.00 12.24 71 ASP B CA 1
ATOM 2323 C C . ASP B 1 82 ? 47.736 -6.327 -9.239 1.00 12.58 71 ASP B C 1
ATOM 2324 O O . ASP B 1 82 ? 48.366 -6.340 -8.162 1.00 13.71 71 ASP B O 1
ATOM 2329 N N . ASN B 1 83 ? 47.608 -7.414 -10.005 1.00 9.94 72 ASN B N 1
ATOM 2330 C CA . ASN B 1 83 ? 48.105 -8.760 -9.642 1.00 10.07 72 ASN B CA 1
ATOM 2331 C C . ASN B 1 83 ? 49.036 -9.260 -10.744 1.00 9.39 72 ASN B C 1
ATOM 2332 O O . ASN B 1 83 ? 48.788 -9.088 -11.933 1.00 9.80 72 ASN B O 1
ATOM 2337 N N . VAL B 1 84 ? 50.041 -10.015 -10.288 1.00 9.47 73 VAL B N 1
ATOM 2338 C CA . VAL B 1 84 ? 50.915 -10.800 -11.192 1.00 9.36 73 VAL B CA 1
ATOM 2339 C C . VAL B 1 84 ? 50.748 -12.260 -10.816 1.00 8.16 73 VAL B C 1
ATOM 2340 O O . VAL B 1 84 ? 50.874 -12.612 -9.631 1.00 9.99 73 VAL B O 1
ATOM 2344 N N . VAL B 1 85 ? 50.442 -13.084 -11.818 1.00 8.14 74 VAL B N 1
ATOM 2345 C CA . VAL B 1 85 ? 50.202 -14.523 -11.682 1.00 7.35 74 VAL B CA 1
ATOM 2346 C C . VAL B 1 85 ? 51.290 -15.198 -12.562 1.00 7.80 74 VAL B C 1
ATOM 2347 O O . VAL B 1 85 ? 51.218 -15.195 -13.793 1.00 8.35 74 VAL B O 1
ATOM 2351 N N A GLU B 1 86 ? 52.385 -15.637 -11.920 0.47 8.00 75 GLU B N 1
ATOM 2352 N N B GLU B 1 86 ? 52.305 -15.750 -11.878 0.53 7.48 75 GLU B N 1
ATOM 2353 C CA A GLU B 1 86 ? 53.541 -16.151 -12.641 0.47 7.81 75 GLU B CA 1
ATOM 2354 C CA B GLU B 1 86 ? 53.556 -16.100 -12.494 0.53 7.85 75 GLU B CA 1
ATOM 2355 C C A GLU B 1 86 ? 53.716 -17.653 -12.469 0.47 8.34 75 GLU B C 1
ATOM 2356 C C B GLU B 1 86 ? 53.836 -17.582 -12.421 0.53 6.93 75 GLU B C 1
ATOM 2357 O O A GLU B 1 86 ? 53.484 -18.204 -11.378 0.47 10.84 75 GLU B O 1
ATOM 2358 O O B GLU B 1 86 ? 53.941 -18.149 -11.313 0.53 6.58 75 GLU B O 1
ATOM 2369 N N A ASN B 1 87 ? 54.139 -18.331 -13.546 0.47 6.92 76 ASN B N 1
ATOM 2370 N N B ASN B 1 87 ? 53.970 -18.237 -13.593 0.53 6.91 76 ASN B N 1
ATOM 2371 C CA A ASN B 1 87 ? 54.383 -19.779 -13.502 0.47 6.99 76 ASN B CA 1
ATOM 2372 C CA B ASN B 1 87 ? 54.368 -19.660 -13.642 0.53 8.40 76 ASN B CA 1
ATOM 2373 C C A ASN B 1 87 ? 53.301 -20.427 -12.713 0.47 6.93 76 ASN B C 1
ATOM 2374 C C B ASN B 1 87 ? 53.341 -20.534 -12.951 0.53 8.36 76 ASN B C 1
ATOM 2375 O O A ASN B 1 87 ? 53.582 -21.175 -11.771 0.47 6.60 76 ASN B O 1
ATOM 2376 O O B ASN B 1 87 ? 53.694 -21.560 -12.315 0.53 9.20 76 ASN B O 1
ATOM 2385 N N . VAL B 1 88 ? 52.051 -20.234 -13.181 1.00 7.36 77 VAL B N 1
ATOM 2386 C CA . VAL B 1 88 ? 50.917 -21.039 -12.698 1.00 7.17 77 VAL B CA 1
ATOM 2387 C C . VAL B 1 88 ? 50.504 -22.014 -13.797 1.00 6.36 77 VAL B C 1
ATOM 2388 O O . VAL B 1 88 ? 50.350 -21.648 -14.970 1.00 6.97 77 VAL B O 1
ATOM 2392 N N . VAL B 1 89 ? 50.332 -23.293 -13.406 1.00 6.24 78 VAL B N 1
ATOM 2393 C CA . VAL B 1 89 ? 49.938 -24.341 -14.303 1.00 6.57 78 VAL B CA 1
ATOM 2394 C C . VAL B 1 89 ? 48.547 -24.825 -13.908 1.00 5.83 78 VAL B C 1
ATOM 2395 O O . VAL B 1 89 ? 48.354 -25.329 -12.805 1.00 8.01 78 VAL B O 1
ATOM 2399 N N . TRP B 1 90 ? 47.587 -24.657 -14.809 1.00 5.86 79 TRP B N 1
ATOM 2400 C CA . TRP B 1 90 ? 46.255 -25.263 -14.614 1.00 5.93 79 TRP B CA 1
ATOM 2401 C C . TRP B 1 90 ? 46.275 -26.615 -15.337 1.00 6.32 79 TRP B C 1
ATOM 2402 O O . TRP B 1 90 ? 46.264 -26.657 -16.582 1.00 6.77 79 TRP B O 1
ATOM 2413 N N . GLU B 1 91 ? 46.336 -27.698 -14.597 1.00 6.21 80 GLU B N 1
ATOM 2414 C CA . GLU B 1 91 ? 46.337 -29.028 -15.163 1.00 7.16 80 GLU B CA 1
ATOM 2415 C C . GLU B 1 91 ? 45.028 -29.346 -15.827 1.00 6.96 80 GLU B C 1
ATOM 2416 O O . GLU B 1 91 ? 44.918 -30.175 -16.752 1.00 8.93 80 GLU B O 1
ATOM 2422 N N . ASP B 1 92 ? 43.932 -28.754 -15.313 1.00 6.55 81 ASP B N 1
ATOM 2423 C CA . ASP B 1 92 ? 42.576 -29.016 -15.826 1.00 6.12 81 ASP B CA 1
ATOM 2424 C C . ASP B 1 92 ? 41.709 -27.852 -15.404 1.00 5.77 81 ASP B C 1
ATOM 2425 O O . ASP B 1 92 ? 41.250 -27.758 -14.278 1.00 6.72 81 ASP B O 1
ATOM 2430 N N . VAL B 1 93 ? 41.537 -26.884 -16.321 1.00 5.99 82 VAL B N 1
ATOM 2431 C CA . VAL B 1 93 ? 40.777 -25.717 -16.007 1.00 5.49 82 VAL B CA 1
ATOM 2432 C C . VAL B 1 93 ? 39.355 -26.132 -15.561 1.00 5.86 82 VAL B C 1
ATOM 2433 O O . VAL B 1 93 ? 38.750 -27.025 -16.132 1.00 6.32 82 VAL B O 1
ATOM 2437 N N . GLY B 1 94 ? 38.829 -25.423 -14.554 1.00 6.06 83 GLY B N 1
ATOM 2438 C CA . GLY B 1 94 ? 37.483 -25.662 -14.093 1.00 6.88 83 GLY B CA 1
ATOM 2439 C C . GLY B 1 94 ? 36.497 -24.802 -14.884 1.00 6.70 83 GLY B C 1
ATOM 2440 O O . GLY B 1 94 ? 36.501 -24.762 -16.094 1.00 6.26 83 GLY B O 1
ATOM 2441 N N . GLU B 1 95 ? 35.605 -24.102 -14.154 1.00 6.05 84 GLU B N 1
ATOM 2442 C CA . GLU B 1 95 ? 34.622 -23.333 -14.854 1.00 6.81 84 GLU B CA 1
ATOM 2443 C C . GLU B 1 95 ? 35.312 -22.265 -15.761 1.00 5.98 84 GLU B C 1
ATOM 2444 O O . GLU B 1 95 ? 34.926 -22.144 -16.950 1.00 6.22 84 GLU B O 1
ATOM 2450 N N . ASP B 1 96 ? 36.252 -21.556 -15.170 1.00 5.95 85 ASP B N 1
ATOM 2451 C CA . ASP B 1 96 ? 37.205 -20.708 -15.821 1.00 6.23 85 ASP B CA 1
ATOM 2452 C C . ASP B 1 96 ? 38.493 -20.818 -15.004 1.00 5.16 85 ASP B C 1
ATOM 2453 O O . ASP B 1 96 ? 38.512 -21.368 -13.930 1.00 6.58 85 ASP B O 1
ATOM 2458 N N . ALA B 1 97 ? 39.591 -20.382 -15.634 1.00 5.47 86 ALA B N 1
ATOM 2459 C CA . ALA B 1 97 ? 40.914 -20.434 -15.016 1.00 5.57 86 ALA B CA 1
ATOM 2460 C C . ALA B 1 97 ? 41.198 -19.291 -14.102 1.00 5.44 86 ALA B C 1
ATOM 2461 O O . ALA B 1 97 ? 41.734 -19.433 -13.012 1.00 5.94 86 ALA B O 1
ATOM 2463 N N . LEU B 1 98 ? 40.926 -18.095 -14.600 1.00 5.07 87 LEU B N 1
ATOM 2464 C CA . LEU B 1 98 ? 41.178 -16.867 -13.838 1.00 5.68 87 LEU B CA 1
ATOM 2465 C C . LEU B 1 98 ? 40.203 -15.819 -14.283 1.00 5.32 87 LEU B C 1
ATOM 2466 O O . LEU B 1 98 ? 39.883 -15.705 -15.478 1.00 6.24 87 LEU B O 1
ATOM 2471 N N . THR B 1 99 ? 39.705 -15.072 -13.311 1.00 5.92 88 THR B N 1
ATOM 2472 C CA . THR B 1 99 ? 38.732 -14.018 -13.486 1.00 6.72 88 THR B CA 1
ATOM 2473 C C . THR B 1 99 ? 39.232 -12.701 -12.936 1.00 6.77 88 THR B C 1
ATOM 2474 O O . THR B 1 99 ? 39.696 -12.677 -11.792 1.00 7.80 88 THR B O 1
ATOM 2478 N N . VAL B 1 100 ? 39.127 -11.646 -13.727 1.00 6.00 89 VAL B N 1
ATOM 2479 C CA . VAL B 1 100 ? 39.392 -10.274 -13.259 1.00 6.74 89 VAL B CA 1
ATOM 2480 C C . VAL B 1 100 ? 38.059 -9.748 -12.705 1.00 7.31 89 VAL B C 1
ATOM 2481 O O . VAL B 1 100 ? 37.099 -9.515 -13.485 1.00 8.35 89 VAL B O 1
ATOM 2485 N N . LYS B 1 101 ? 37.984 -9.588 -11.403 1.00 8.19 90 LYS B N 1
ATOM 2486 C CA . LYS B 1 101 ? 36.777 -9.205 -10.667 1.00 9.55 90 LYS B CA 1
ATOM 2487 C C . LYS B 1 101 ? 36.678 -7.735 -10.393 1.00 10.10 90 LYS B C 1
ATOM 2488 O O . LYS B 1 101 ? 35.574 -7.303 -10.006 1.00 13.39 90 LYS B O 1
ATOM 2494 N N . SER B 1 102 ? 37.761 -7.004 -10.458 1.00 11.52 91 SER B N 1
ATOM 2495 C CA . SER B 1 102 ? 37.727 -5.576 -10.111 1.00 11.01 91 SER B CA 1
ATOM 2496 C C . SER B 1 102 ? 38.864 -4.939 -10.952 1.00 11.27 91 SER B C 1
ATOM 2497 O O . SER B 1 102 ? 39.680 -5.577 -11.546 1.00 12.41 91 SER B O 1
ATOM 2500 N N . GLU B 1 103 ? 38.885 -3.620 -10.902 1.00 13.30 92 GLU B N 1
ATOM 2501 C CA . GLU B 1 103 ? 39.720 -2.822 -11.798 1.00 13.20 92 GLU B CA 1
ATOM 2502 C C . GLU B 1 103 ? 41.186 -2.906 -11.428 1.00 12.63 92 GLU B C 1
ATOM 2503 O O . GLU B 1 103 ? 41.562 -2.905 -10.251 1.00 16.15 92 GLU B O 1
ATOM 2509 N N . GLY B 1 104 ? 42.010 -2.839 -12.431 1.00 12.95 93 GLY B N 1
ATOM 2510 C CA . GLY B 1 104 ? 43.472 -2.789 -12.277 1.00 14.69 93 GLY B CA 1
ATOM 2511 C C . GLY B 1 104 ? 44.186 -3.473 -13.460 1.00 11.41 93 GLY B C 1
ATOM 2512 O O . GLY B 1 104 ? 43.586 -3.742 -14.479 1.00 13.68 93 GLY B O 1
ATOM 2513 N N . VAL B 1 105 ? 45.475 -3.672 -13.268 1.00 10.60 94 VAL B N 1
ATOM 2514 C CA . VAL B 1 105 ? 46.321 -4.390 -14.227 1.00 9.38 94 VAL B CA 1
ATOM 2515 C C . VAL B 1 105 ? 46.453 -5.804 -13.707 1.00 9.17 94 VAL B C 1
ATOM 2516 O O . VAL B 1 105 ? 46.739 -5.997 -12.509 1.00 11.26 94 VAL B O 1
ATOM 2520 N N . VAL B 1 106 ? 46.279 -6.789 -14.559 1.00 7.71 95 VAL B N 1
ATOM 2521 C CA . VAL B 1 106 ? 46.492 -8.185 -14.194 1.00 7.91 95 VAL B CA 1
ATOM 2522 C C . VAL B 1 106 ? 47.389 -8.782 -15.271 1.00 7.56 95 VAL B C 1
ATOM 2523 O O . VAL B 1 106 ? 47.088 -8.685 -16.447 1.00 8.19 95 VAL B O 1
ATOM 2527 N N A GLU B 1 107 ? 48.457 -9.410 -14.818 0.62 7.89 96 GLU B N 1
ATOM 2528 N N B GLU B 1 107 ? 48.464 -9.434 -14.848 0.38 7.82 96 GLU B N 1
ATOM 2529 C CA A GLU B 1 107 ? 49.415 -10.079 -15.710 0.62 7.90 96 GLU B CA 1
ATOM 2530 C CA B GLU B 1 107 ? 49.437 -10.041 -15.777 0.38 7.76 96 GLU B CA 1
ATOM 2531 C C A GLU B 1 107 ? 49.508 -11.570 -15.391 0.62 7.42 96 GLU B C 1
ATOM 2532 C C B GLU B 1 107 ? 49.686 -11.505 -15.456 0.38 7.61 96 GLU B C 1
ATOM 2533 O O A GLU B 1 107 ? 49.667 -11.950 -14.211 0.62 7.79 96 GLU B O 1
ATOM 2534 O O B GLU B 1 107 ? 50.153 -11.805 -14.358 0.38 7.73 96 GLU B O 1
ATOM 2545 N N . VAL B 1 108 ? 49.427 -12.372 -16.415 1.00 6.54 97 VAL B N 1
ATOM 2546 C CA . VAL B 1 108 ? 49.662 -13.847 -16.319 1.00 6.39 97 VAL B CA 1
ATOM 2547 C C . VAL B 1 108 ? 50.949 -14.014 -17.133 1.00 6.33 97 VAL B C 1
ATOM 2548 O O . VAL B 1 108 ? 50.960 -13.747 -18.324 1.00 8.69 97 VAL B O 1
ATOM 2552 N N A ILE B 1 109 ? 52.008 -14.472 -16.441 0.49 6.28 98 ILE B N 1
ATOM 2553 N N B ILE B 1 109 ? 51.987 -14.542 -16.499 0.51 6.89 98 ILE B N 1
ATOM 2554 C CA A ILE B 1 109 ? 53.388 -14.586 -16.974 0.49 6.14 98 ILE B CA 1
ATOM 2555 C CA B ILE B 1 109 ? 53.287 -14.639 -17.152 0.51 7.92 98 ILE B CA 1
ATOM 2556 C C A ILE B 1 109 ? 53.776 -16.045 -16.838 0.49 6.26 98 ILE B C 1
ATOM 2557 C C B ILE B 1 109 ? 53.877 -15.981 -16.861 0.51 6.37 98 ILE B C 1
ATOM 2558 O O A ILE B 1 109 ? 53.719 -16.591 -15.722 0.49 8.73 98 ILE B O 1
ATOM 2559 O O B ILE B 1 109 ? 54.116 -16.345 -15.696 0.51 5.42 98 ILE B O 1
ATOM 2568 N N . GLY B 1 110 ? 54.175 -16.726 -17.907 1.00 6.04 99 GLY B N 1
ATOM 2569 C CA . GLY B 1 110 ? 54.597 -18.117 -17.785 1.00 6.25 99 GLY B CA 1
ATOM 2570 C C . GLY B 1 110 ? 53.413 -19.026 -17.482 1.00 6.58 99 GLY B C 1
ATOM 2571 O O . GLY B 1 110 ? 52.268 -18.616 -17.369 1.00 8.03 99 GLY B O 1
ATOM 2572 N N . GLY B 1 111 ? 53.711 -20.318 -17.332 1.00 7.90 100 GLY B N 1
ATOM 2573 C CA . GLY B 1 111 ? 52.725 -21.324 -17.074 1.00 7.63 100 GLY B CA 1
ATOM 2574 C C . GLY B 1 111 ? 51.913 -21.759 -18.283 1.00 6.89 100 GLY B C 1
ATOM 2575 O O . GLY B 1 111 ? 52.290 -21.536 -19.421 1.00 6.57 100 GLY B O 1
ATOM 2576 N N . SER B 1 112 ? 50.804 -22.412 -17.957 1.00 6.51 101 SER B N 1
ATOM 2577 C CA . SER B 1 112 ? 50.014 -23.015 -19.022 1.00 5.54 101 SER B CA 1
ATOM 2578 C C . SER B 1 112 ? 48.628 -23.398 -18.489 1.00 5.27 101 SER B C 1
ATOM 2579 O O . SER B 1 112 ? 48.441 -23.486 -17.269 1.00 6.16 101 SER B O 1
ATOM 2582 N N . ALA B 1 113 ? 47.757 -23.687 -19.424 1.00 5.52 102 ALA B N 1
ATOM 2583 C CA . ALA B 1 113 ? 46.402 -24.192 -19.043 1.00 5.85 102 ALA B CA 1
ATOM 2584 C C . ALA B 1 113 ? 45.961 -25.193 -20.069 1.00 5.75 102 ALA B C 1
ATOM 2585 O O . ALA B 1 113 ? 46.236 -25.064 -21.263 1.00 7.86 102 ALA B O 1
ATOM 2587 N N A LYS B 1 114 ? 45.148 -26.153 -19.584 0.31 5.80 103 LYS B N 1
ATOM 2588 N N B LYS B 1 114 ? 45.248 -26.243 -19.588 0.43 6.01 103 LYS B N 1
ATOM 2589 N N C LYS B 1 114 ? 45.182 -26.190 -19.623 0.26 5.47 103 LYS B N 1
ATOM 2590 C CA A LYS B 1 114 ? 44.740 -27.304 -20.386 0.31 6.90 103 LYS B CA 1
ATOM 2591 C CA B LYS B 1 114 ? 44.686 -27.234 -20.513 0.43 5.43 103 LYS B CA 1
ATOM 2592 C CA C LYS B 1 114 ? 44.580 -27.072 -20.603 0.26 4.82 103 LYS B CA 1
ATOM 2593 C C A LYS B 1 114 ? 43.243 -27.585 -20.071 0.31 6.53 103 LYS B C 1
ATOM 2594 C C B LYS B 1 114 ? 43.227 -27.543 -20.089 0.43 6.03 103 LYS B C 1
ATOM 2595 C C C LYS B 1 114 ? 43.231 -27.548 -20.104 0.26 5.62 103 LYS B C 1
ATOM 2596 O O A LYS B 1 114 ? 42.812 -27.430 -18.923 0.31 6.58 103 LYS B O 1
ATOM 2597 O O B LYS B 1 114 ? 42.839 -27.418 -18.916 0.43 6.02 103 LYS B O 1
ATOM 2598 O O C LYS B 1 114 ? 42.921 -27.530 -18.906 0.26 6.71 103 LYS B O 1
ATOM 2614 N N . GLU B 1 115 ? 42.473 -28.004 -21.085 1.00 5.77 104 GLU B N 1
ATOM 2615 C CA . GLU B 1 115 ? 41.150 -28.594 -20.828 1.00 5.53 104 GLU B CA 1
ATOM 2616 C C . GLU B 1 115 ? 40.179 -27.650 -20.255 1.00 5.71 104 GLU B C 1
ATOM 2617 O O . GLU B 1 115 ? 39.572 -27.850 -19.195 1.00 6.50 104 GLU B O 1
ATOM 2623 N N . ALA B 1 116 ? 39.998 -26.492 -20.914 1.00 5.62 105 ALA B N 1
ATOM 2624 C CA . ALA B 1 116 ? 38.988 -25.479 -20.557 1.00 5.45 105 ALA B CA 1
ATOM 2625 C C . ALA B 1 116 ? 37.764 -25.674 -21.434 1.00 5.45 105 ALA B C 1
ATOM 2626 O O . ALA B 1 116 ? 37.782 -25.455 -22.633 1.00 6.46 105 ALA B O 1
ATOM 2628 N N . ALA B 1 117 ? 36.646 -26.114 -20.813 1.00 5.68 106 ALA B N 1
ATOM 2629 C CA . ALA B 1 117 ? 35.437 -26.343 -21.585 1.00 5.84 106 ALA B CA 1
ATOM 2630 C C . ALA B 1 117 ? 34.897 -25.052 -22.147 1.00 6.23 106 ALA B C 1
ATOM 2631 O O . ALA B 1 117 ? 34.196 -25.087 -23.198 1.00 8.60 106 ALA B O 1
ATOM 2633 N N . ASP B 1 118 ? 35.152 -23.925 -21.520 1.00 6.02 107 ASP B N 1
ATOM 2634 C CA . ASP B 1 118 ? 34.641 -22.633 -21.933 1.00 6.07 107 ASP B CA 1
ATOM 2635 C C . ASP B 1 118 ? 35.794 -21.667 -21.941 1.00 6.04 107 ASP B C 1
ATOM 2636 O O . ASP B 1 118 ? 36.735 -21.879 -22.692 1.00 6.85 107 ASP B O 1
ATOM 2641 N N . ALA B 1 119 ? 35.782 -20.600 -21.143 1.00 6.13 108 ALA B N 1
ATOM 2642 C CA . ALA B 1 119 ? 36.864 -19.624 -21.156 1.00 5.70 108 ALA B CA 1
ATOM 2643 C C . ALA B 1 119 ? 37.992 -20.005 -20.221 1.00 6.16 108 ALA B C 1
ATOM 2644 O O . ALA B 1 119 ? 37.782 -20.609 -19.173 1.00 6.63 108 ALA B O 1
ATOM 2646 N N . VAL B 1 120 ? 39.205 -19.636 -20.631 1.00 5.51 109 VAL B N 1
ATOM 2647 C CA . VAL B 1 120 ? 40.346 -19.619 -19.735 1.00 5.13 109 VAL B CA 1
ATOM 2648 C C . VAL B 1 120 ? 40.267 -18.393 -18.864 1.00 4.84 109 VAL B C 1
ATOM 2649 O O . VAL B 1 120 ? 40.129 -18.511 -17.622 1.00 5.92 109 VAL B O 1
ATOM 2653 N N . PHE B 1 121 ? 40.398 -17.214 -19.459 1.00 4.58 110 PHE B N 1
ATOM 2654 C CA . PHE B 1 121 ? 40.441 -15.934 -18.777 1.00 4.83 110 PHE B CA 1
ATOM 2655 C C . PHE B 1 121 ? 39.139 -15.163 -18.991 1.00 5.02 110 PHE B C 1
ATOM 2656 O O . PHE B 1 121 ? 38.671 -15.039 -20.130 1.00 5.88 110 PHE B O 1
ATOM 2664 N N . GLN B 1 122 ? 38.562 -14.713 -17.866 1.00 5.41 111 GLN B N 1
ATOM 2665 C CA . GLN B 1 122 ? 37.220 -14.076 -17.843 1.00 5.12 111 GLN B CA 1
ATOM 2666 C C . GLN B 1 122 ? 37.381 -12.678 -17.270 1.00 5.18 111 GLN B C 1
ATOM 2667 O O . GLN B 1 122 ? 37.863 -12.557 -16.128 1.00 6.41 111 GLN B O 1
ATOM 2673 N N . LEU B 1 123 ? 37.008 -11.666 -18.028 1.00 5.33 112 LEU B N 1
ATOM 2674 C CA . LEU B 1 123 ? 37.242 -10.266 -17.625 1.00 6.00 112 LEU B CA 1
ATOM 2675 C C . LEU B 1 123 ? 35.907 -9.561 -17.287 1.00 6.14 112 LEU B C 1
ATOM 2676 O O . LEU B 1 123 ? 35.151 -9.298 -18.184 1.00 6.92 112 LEU B O 1
ATOM 2681 N N . ASN B 1 124 ? 35.685 -9.366 -15.984 1.00 6.89 113 ASN B N 1
ATOM 2682 C CA . ASN B 1 124 ? 34.390 -8.833 -15.500 1.00 7.44 113 ASN B CA 1
ATOM 2683 C C . ASN B 1 124 ? 34.480 -7.407 -15.020 1.00 7.91 113 ASN B C 1
ATOM 2684 O O . ASN B 1 124 ? 33.424 -6.910 -14.540 1.00 10.56 113 ASN B O 1
ATOM 2689 N N . ALA B 1 125 ? 35.570 -6.716 -15.171 1.00 7.70 114 ALA B N 1
ATOM 2690 C CA . ALA B 1 125 ? 35.678 -5.312 -14.783 1.00 8.72 114 ALA B CA 1
ATOM 2691 C C . ALA B 1 125 ? 36.686 -4.695 -15.735 1.00 8.50 114 ALA B C 1
ATOM 2692 O O . ALA B 1 125 ? 37.522 -5.370 -16.352 1.00 9.29 114 ALA B O 1
ATOM 2694 N N . PRO B 1 126 ? 36.642 -3.368 -15.879 1.00 9.06 115 PRO B N 1
ATOM 2695 C CA . PRO B 1 126 ? 37.653 -2.672 -16.703 1.00 9.56 115 PRO B CA 1
ATOM 2696 C C . PRO B 1 126 ? 39.042 -2.953 -16.203 1.00 8.80 115 PRO B C 1
ATOM 2697 O O . PRO B 1 126 ? 39.292 -2.871 -15.009 1.00 11.71 115 PRO B O 1
ATOM 2701 N N . CYS B 1 127 ? 39.928 -3.295 -17.111 1.00 9.21 116 CYS B N 1
ATOM 2702 C CA . CYS B 1 127 ? 41.243 -3.673 -16.782 1.00 9.08 116 CYS B CA 1
ATOM 2703 C C . CYS B 1 127 ? 42.183 -3.627 -17.953 1.00 8.91 116 CYS B C 1
ATOM 2704 O O . CYS B 1 127 ? 41.739 -3.588 -19.093 1.00 9.06 116 CYS B O 1
ATOM 2707 N N . THR B 1 128 ? 43.469 -3.675 -17.596 1.00 8.82 117 THR B N 1
ATOM 2708 C CA . THR B 1 128 ? 44.530 -4.031 -18.561 1.00 7.81 117 THR B CA 1
ATOM 2709 C C . THR B 1 128 ? 44.899 -5.461 -18.214 1.00 8.09 117 THR B C 1
ATOM 2710 O O . THR B 1 128 ? 45.263 -5.755 -17.065 1.00 10.30 117 THR B O 1
ATOM 2714 N N . PHE B 1 129 ? 44.826 -6.368 -19.191 1.00 6.62 118 PHE B N 1
ATOM 2715 C CA . PHE B 1 129 ? 45.036 -7.803 -18.964 1.00 6.15 118 PHE B CA 1
ATOM 2716 C C . PHE B 1 129 ? 46.120 -8.276 -19.928 1.00 7.13 118 PHE B C 1
ATOM 2717 O O . PHE B 1 129 ? 45.941 -8.169 -21.124 1.00 7.03 118 PHE B O 1
ATOM 2725 N N A LYS B 1 130 ? 47.269 -8.680 -19.416 0.42 6.64 119 LYS B N 1
ATOM 2726 N N B LYS B 1 130 ? 47.190 -8.802 -19.357 0.58 6.14 119 LYS B N 1
ATOM 2727 C CA A LYS B 1 130 ? 48.370 -9.148 -20.273 0.42 5.48 119 LYS B CA 1
ATOM 2728 C CA B LYS B 1 130 ? 48.367 -9.228 -20.120 0.58 7.26 119 LYS B CA 1
ATOM 2729 C C A LYS B 1 130 ? 48.711 -10.595 -19.978 0.42 5.50 119 LYS B C 1
ATOM 2730 C C B LYS B 1 130 ? 48.508 -10.716 -19.954 0.58 6.11 119 LYS B C 1
ATOM 2731 O O A LYS B 1 130 ? 48.955 -10.966 -18.808 0.42 5.80 119 LYS B O 1
ATOM 2732 O O B LYS B 1 130 ? 48.421 -11.257 -18.863 0.58 6.13 119 LYS B O 1
ATOM 2743 N N . VAL B 1 131 ? 48.754 -11.385 -21.051 1.00 5.86 120 VAL B N 1
ATOM 2744 C CA . VAL B 1 131 ? 49.148 -12.835 -21.034 1.00 5.75 120 VAL B CA 1
ATOM 2745 C C . VAL B 1 131 ? 50.473 -12.916 -21.777 1.00 6.28 120 VAL B C 1
ATOM 2746 O O . VAL B 1 131 ? 50.512 -12.537 -22.951 1.00 7.12 120 VAL B O 1
ATOM 2750 N N A LYS B 1 132 ? 51.495 -13.434 -21.091 0.69 5.86 121 LYS B N 1
ATOM 2751 N N B LYS B 1 132 ? 51.493 -13.411 -21.072 0.31 5.80 121 LYS B N 1
ATOM 2752 C CA A LYS B 1 132 ? 52.854 -13.411 -21.639 0.69 6.15 121 LYS B CA 1
ATOM 2753 C CA B LYS B 1 132 ? 52.867 -13.403 -21.561 0.31 5.56 121 LYS B CA 1
ATOM 2754 C C A LYS B 1 132 ? 53.491 -14.749 -21.407 0.69 5.74 121 LYS B C 1
ATOM 2755 C C B LYS B 1 132 ? 53.419 -14.808 -21.428 0.31 5.46 121 LYS B C 1
ATOM 2756 O O A LYS B 1 132 ? 53.538 -15.222 -20.293 0.69 6.37 121 LYS B O 1
ATOM 2757 O O B LYS B 1 132 ? 53.187 -15.460 -20.428 0.31 4.98 121 LYS B O 1
ATOM 2768 N N . ASN B 1 133 ? 54.124 -15.271 -22.466 1.00 5.33 122 ASN B N 1
ATOM 2769 C CA . ASN B 1 133 ? 54.886 -16.501 -22.374 1.00 5.43 122 ASN B CA 1
ATOM 2770 C C . ASN B 1 133 ? 54.044 -17.688 -21.828 1.00 5.24 122 ASN B C 1
ATOM 2771 O O . ASN B 1 133 ? 54.378 -18.251 -20.833 1.00 7.47 122 ASN B O 1
ATOM 2776 N N . PHE B 1 134 ? 52.960 -17.951 -22.559 1.00 5.31 123 PHE B N 1
ATOM 2777 C CA . PHE B 1 134 ? 51.881 -18.831 -22.024 1.00 4.91 123 PHE B CA 1
ATOM 2778 C C . PHE B 1 134 ? 51.476 -19.736 -23.119 1.00 4.84 123 PHE B C 1
ATOM 2779 O O . PHE B 1 134 ? 51.384 -19.395 -24.276 1.00 6.15 123 PHE B O 1
ATOM 2787 N N A THR B 1 135 ? 51.137 -20.989 -22.713 0.54 5.46 124 THR B N 1
ATOM 2788 N N B THR B 1 135 ? 51.165 -21.020 -22.753 0.46 5.08 124 THR B N 1
ATOM 2789 C CA A THR B 1 135 ? 50.621 -21.988 -23.623 0.54 5.51 124 THR B CA 1
ATOM 2790 C CA B THR B 1 135 ? 50.600 -21.999 -23.697 0.46 5.14 124 THR B CA 1
ATOM 2791 C C A THR B 1 135 ? 49.235 -22.472 -23.100 0.54 4.89 124 THR B C 1
ATOM 2792 C C B THR B 1 135 ? 49.306 -22.553 -23.127 0.46 5.09 124 THR B C 1
ATOM 2793 O O A THR B 1 135 ? 48.994 -22.584 -21.897 0.54 4.87 124 THR B O 1
ATOM 2794 O O B THR B 1 135 ? 49.262 -22.916 -21.925 0.46 5.34 124 THR B O 1
ATOM 2801 N N . ALA B 1 136 ? 48.342 -22.747 -24.037 1.00 5.43 125 ALA B N 1
ATOM 2802 C CA . ALA B 1 136 ? 47.059 -23.418 -23.639 1.00 6.09 125 ALA B CA 1
ATOM 2803 C C . ALA B 1 136 ? 46.649 -24.342 -24.722 1.00 6.55 125 ALA B C 1
ATOM 2804 O O . ALA B 1 136 ? 46.832 -24.091 -25.920 1.00 7.41 125 ALA B O 1
ATOM 2806 N N . THR B 1 137 ? 46.052 -25.478 -24.294 1.00 5.92 126 THR B N 1
ATOM 2807 C CA . THR B 1 137 ? 45.665 -26.552 -25.168 1.00 6.56 126 THR B CA 1
ATOM 2808 C C . THR B 1 137 ? 44.282 -27.035 -24.802 1.00 5.55 126 THR B C 1
ATOM 2809 O O . THR B 1 137 ? 44.010 -27.277 -23.611 1.00 6.02 126 THR B O 1
ATOM 2813 N N . ASN B 1 138 ? 43.429 -27.218 -25.808 1.00 5.51 127 ASN B N 1
ATOM 2814 C CA . ASN B 1 138 ? 42.048 -27.749 -25.610 1.00 5.72 127 ASN B CA 1
ATOM 2815 C C . ASN B 1 138 ? 41.169 -26.821 -24.821 1.00 5.44 127 ASN B C 1
ATOM 2816 O O . ASN B 1 138 ? 40.914 -27.055 -23.635 1.00 5.89 127 ASN B O 1
ATOM 2821 N N . ILE B 1 139 ? 40.830 -25.674 -25.431 1.00 5.34 128 ILE B N 1
ATOM 2822 C CA . ILE B 1 139 ? 40.115 -24.601 -24.753 1.00 5.60 128 ILE B CA 1
ATOM 2823 C C . ILE B 1 139 ? 38.937 -24.137 -25.603 1.00 5.54 128 ILE B C 1
ATOM 2824 O O . ILE B 1 139 ? 38.979 -24.235 -26.837 1.00 6.31 128 ILE B O 1
ATOM 2829 N N . GLY B 1 140 ? 37.940 -23.522 -24.939 1.00 5.53 129 GLY B N 1
ATOM 2830 C CA . GLY B 1 140 ? 36.885 -22.858 -25.681 1.00 5.89 129 GLY B CA 1
ATOM 2831 C C . GLY B 1 140 ? 37.294 -21.500 -26.206 1.00 5.51 129 GLY B C 1
ATOM 2832 O O . GLY B 1 140 ? 37.296 -21.240 -27.411 1.00 6.52 129 GLY B O 1
ATOM 2833 N N . LYS B 1 141 ? 37.675 -20.665 -25.271 1.00 5.67 130 LYS B N 1
ATOM 2834 C CA . LYS B 1 141 ? 38.147 -19.315 -25.574 1.00 6.04 130 LYS B CA 1
ATOM 2835 C C . LYS B 1 141 ? 39.335 -19.031 -24.624 1.00 5.40 130 LYS B C 1
ATOM 2836 O O . LYS B 1 141 ? 39.357 -19.450 -23.470 1.00 7.13 130 LYS B O 1
ATOM 2842 N N . LEU B 1 142 ? 40.340 -18.274 -25.144 1.00 4.94 131 LEU B N 1
ATOM 2843 C CA . LEU B 1 142 ? 41.380 -17.869 -24.241 1.00 4.83 131 LEU B CA 1
ATOM 2844 C C . LEU B 1 142 ? 40.949 -16.709 -23.353 1.00 4.86 131 LEU B C 1
ATOM 2845 O O . LEU B 1 142 ? 41.202 -16.747 -22.144 1.00 5.06 131 LEU B O 1
ATOM 2850 N N A VAL B 1 143 ? 40.286 -15.690 -23.942 0.50 4.79 132 VAL B N 1
ATOM 2851 N N B VAL B 1 143 ? 40.352 -15.662 -23.890 0.50 5.21 132 VAL B N 1
ATOM 2852 C CA A VAL B 1 143 ? 39.818 -14.462 -23.239 0.50 3.81 132 VAL B CA 1
ATOM 2853 C CA B VAL B 1 143 ? 40.055 -14.515 -23.047 0.50 5.35 132 VAL B CA 1
ATOM 2854 C C A VAL B 1 143 ? 38.345 -14.173 -23.592 0.50 4.74 132 VAL B C 1
ATOM 2855 C C B VAL B 1 143 ? 38.777 -13.945 -23.490 0.50 4.49 132 VAL B C 1
ATOM 2856 O O A VAL B 1 143 ? 37.989 -14.081 -24.794 0.50 4.41 132 VAL B O 1
ATOM 2857 O O B VAL B 1 143 ? 38.559 -13.749 -24.700 0.50 4.66 132 VAL B O 1
ATOM 2864 N N A ARG B 1 144 ? 37.485 -14.012 -22.570 0.50 4.77 133 ARG B N 1
ATOM 2865 N N B ARG B 1 144 ? 37.902 -13.659 -22.518 0.50 4.52 133 ARG B N 1
ATOM 2866 C CA A ARG B 1 144 ? 36.105 -13.468 -22.764 0.50 5.76 133 ARG B CA 1
ATOM 2867 C CA B ARG B 1 144 ? 36.551 -13.197 -22.842 0.50 5.21 133 ARG B CA 1
ATOM 2868 C C A ARG B 1 144 ? 35.931 -12.201 -21.894 0.50 6.07 133 ARG B C 1
ATOM 2869 C C B ARG B 1 144 ? 36.200 -12.076 -21.895 0.50 6.02 133 ARG B C 1
ATOM 2870 O O A ARG B 1 144 ? 36.011 -12.355 -20.656 0.50 6.01 133 ARG B O 1
ATOM 2871 O O B ARG B 1 144 ? 36.399 -12.168 -20.673 0.50 7.67 133 ARG B O 1
ATOM 2886 N N . GLN B 1 145 ? 35.698 -10.975 -22.450 1.00 6.07 134 GLN B N 1
ATOM 2887 C CA . GLN B 1 145 ? 35.061 -9.943 -21.662 1.00 5.74 134 GLN B CA 1
ATOM 2888 C C . GLN B 1 145 ? 33.647 -10.387 -21.379 1.00 6.37 134 GLN B C 1
ATOM 2889 O O . GLN B 1 145 ? 32.933 -10.833 -22.273 1.00 7.72 134 GLN B O 1
ATOM 2895 N N . ASN B 1 146 ? 33.167 -10.138 -20.141 1.00 6.34 135 ASN B N 1
ATOM 2896 C CA . ASN B 1 146 ? 31.839 -10.540 -19.763 1.00 7.79 135 ASN B CA 1
ATOM 2897 C C . ASN B 1 146 ? 30.803 -10.130 -20.840 1.00 7.73 135 ASN B C 1
ATOM 2898 O O . ASN B 1 146 ? 30.782 -8.949 -21.262 1.00 8.24 135 ASN B O 1
ATOM 2903 N N . GLY B 1 147 ? 29.951 -11.044 -21.204 1.00 9.69 136 GLY B N 1
ATOM 2904 C CA . GLY B 1 147 ? 28.998 -10.797 -22.252 1.00 11.21 136 GLY B CA 1
ATOM 2905 C C . GLY B 1 147 ? 28.129 -9.619 -22.060 1.00 12.41 136 GLY B C 1
ATOM 2906 O O . GLY B 1 147 ? 27.661 -9.337 -20.982 1.00 14.04 136 GLY B O 1
ATOM 2907 N N . ASN B 1 148 ? 27.944 -8.895 -23.168 1.00 12.63 137 ASN B N 1
ATOM 2908 C CA . ASN B 1 148 ? 27.102 -7.728 -23.263 1.00 15.44 137 ASN B CA 1
ATOM 2909 C C . ASN B 1 148 ? 27.622 -6.469 -22.627 1.00 19.02 137 ASN B C 1
ATOM 2910 O O . ASN B 1 148 ? 27.117 -5.376 -22.848 1.00 28.83 137 ASN B O 1
ATOM 2915 N N . THR B 1 149 ? 28.722 -6.531 -21.890 1.00 11.59 138 THR B N 1
ATOM 2916 C CA . THR B 1 149 ? 29.264 -5.398 -21.244 1.00 11.47 138 THR B CA 1
ATOM 2917 C C . THR B 1 149 ? 30.008 -4.534 -22.250 1.00 9.86 138 THR B C 1
ATOM 2918 O O . THR B 1 149 ? 30.605 -5.014 -23.192 1.00 11.73 138 THR B O 1
ATOM 2922 N N . THR B 1 150 ? 29.974 -3.220 -21.964 1.00 11.30 139 THR B N 1
ATOM 2923 C CA . THR B 1 150 ? 30.537 -2.213 -22.846 1.00 12.41 139 THR B CA 1
ATOM 2924 C C . THR B 1 150 ? 31.608 -1.341 -22.248 1.00 10.67 139 THR B C 1
ATOM 2925 O O . THR B 1 150 ? 32.021 -0.376 -22.855 1.00 14.97 139 THR B O 1
ATOM 2929 N N . PHE B 1 151 ? 32.084 -1.672 -21.040 1.00 10.14 140 PHE B N 1
ATOM 2930 C CA . PHE B 1 151 ? 33.254 -1.020 -20.505 1.00 10.89 140 PHE B CA 1
ATOM 2931 C C . PHE B 1 151 ? 34.469 -1.419 -21.304 1.00 10.00 140 PHE B C 1
ATOM 2932 O O . PHE B 1 151 ? 34.429 -2.386 -22.116 1.00 9.14 140 PHE B O 1
ATOM 2940 N N . LYS B 1 152 ? 35.583 -0.744 -21.060 1.00 9.83 141 LYS B N 1
ATOM 2941 C CA . LYS B 1 152 ? 36.817 -0.956 -21.821 1.00 7.96 141 LYS B CA 1
ATOM 2942 C C . LYS B 1 152 ? 37.745 -1.866 -21.094 1.00 8.29 141 LYS B C 1
ATOM 2943 O O . LYS B 1 152 ? 38.075 -1.653 -19.903 1.00 9.84 141 LYS B O 1
ATOM 2949 N N . VAL B 1 153 ? 38.196 -2.941 -21.781 1.00 7.71 142 VAL B N 1
ATOM 2950 C CA . VAL B 1 153 ? 39.428 -3.660 -21.369 1.00 6.94 142 VAL B CA 1
ATOM 2951 C C . VAL B 1 153 ? 40.432 -3.511 -22.446 1.00 6.75 142 VAL B C 1
ATOM 2952 O O . VAL B 1 153 ? 40.116 -3.291 -23.626 1.00 7.34 142 VAL B O 1
ATOM 2956 N N . VAL B 1 154 ? 41.694 -3.615 -22.069 1.00 6.27 143 VAL B N 1
ATOM 2957 C CA . VAL B 1 154 ? 42.835 -3.655 -23.009 1.00 6.38 143 VAL B CA 1
ATOM 2958 C C . VAL B 1 154 ? 43.544 -4.999 -22.733 1.00 6.62 143 VAL B C 1
ATOM 2959 O O . VAL B 1 154 ? 44.046 -5.173 -21.616 1.00 7.81 143 VAL B O 1
ATOM 2963 N N . ILE B 1 155 ? 43.612 -5.853 -23.739 1.00 5.67 144 ILE B N 1
ATOM 2964 C CA . ILE B 1 155 ? 44.229 -7.162 -23.617 1.00 5.44 144 ILE B CA 1
ATOM 2965 C C . ILE B 1 155 ? 45.517 -7.136 -24.461 1.00 5.61 144 ILE B C 1
ATOM 2966 O O . ILE B 1 155 ? 45.524 -6.700 -25.588 1.00 6.60 144 ILE B O 1
ATOM 2971 N N . TYR B 1 156 ? 46.590 -7.665 -23.862 1.00 5.27 145 TYR B N 1
ATOM 2972 C CA . TYR B 1 156 ? 47.830 -7.921 -24.564 1.00 5.21 145 TYR B CA 1
ATOM 2973 C C . TYR B 1 156 ? 48.125 -9.440 -24.551 1.00 5.31 145 TYR B C 1
ATOM 2974 O O . TYR B 1 156 ? 48.105 -10.042 -23.445 1.00 6.74 145 TYR B O 1
ATOM 2983 N N . LEU B 1 157 ? 48.354 -10.012 -25.719 1.00 4.95 146 LEU B N 1
ATOM 2984 C CA . LEU B 1 157 ? 48.756 -11.433 -25.830 1.00 5.25 146 LEU B CA 1
ATOM 2985 C C . LEU B 1 157 ? 50.159 -11.405 -26.451 1.00 5.55 146 LEU B C 1
ATOM 2986 O O . LEU B 1 157 ? 50.320 -10.994 -27.620 1.00 6.26 146 LEU B O 1
ATOM 2991 N N . GLU B 1 158 ? 51.137 -11.819 -25.657 1.00 4.78 147 GLU B N 1
ATOM 2992 C CA . GLU B 1 158 ? 52.559 -11.666 -26.052 1.00 5.13 147 GLU B CA 1
ATOM 2993 C C . GLU B 1 158 ? 53.238 -13.020 -25.840 1.00 4.83 147 GLU B C 1
ATOM 2994 O O . GLU B 1 158 ? 53.306 -13.509 -24.709 1.00 5.76 147 GLU B O 1
ATOM 3000 N N . ASP B 1 159 ? 53.783 -13.596 -26.903 1.00 4.86 148 ASP B N 1
ATOM 3001 C CA . ASP B 1 159 ? 54.414 -14.921 -26.806 1.00 4.51 148 ASP B CA 1
ATOM 3002 C C . ASP B 1 159 ? 53.441 -15.998 -26.243 1.00 4.52 148 ASP B C 1
ATOM 3003 O O . ASP B 1 159 ? 53.677 -16.594 -25.177 1.00 5.64 148 ASP B O 1
ATOM 3008 N N . VAL B 1 160 ? 52.332 -16.113 -26.924 1.00 5.00 149 VAL B N 1
ATOM 3009 C CA . VAL B 1 160 ? 51.254 -17.074 -26.556 1.00 4.83 149 VAL B CA 1
ATOM 3010 C C . VAL B 1 160 ? 51.060 -18.034 -27.638 1.00 4.61 149 VAL B C 1
ATOM 3011 O O . VAL B 1 160 ? 50.878 -17.650 -28.797 1.00 5.13 149 VAL B O 1
ATOM 3015 N N . THR B 1 161 ? 50.987 -19.340 -27.281 1.00 4.84 150 THR B N 1
ATOM 3016 C CA . THR B 1 161 ? 50.788 -20.414 -28.226 1.00 5.46 150 THR B CA 1
ATOM 3017 C C . THR B 1 161 ? 49.549 -21.248 -27.797 1.00 5.03 150 THR B C 1
ATOM 3018 O O . THR B 1 161 ? 49.493 -21.671 -26.619 1.00 6.33 150 THR B O 1
ATOM 3022 N N . LEU B 1 162 ? 48.651 -21.399 -28.726 1.00 4.85 151 LEU B N 1
ATOM 3023 C CA . LEU B 1 162 ? 47.343 -22.081 -28.418 1.00 5.27 151 LEU B CA 1
ATOM 3024 C C . LEU B 1 162 ? 47.163 -23.214 -29.356 1.00 5.27 151 LEU B C 1
ATOM 3025 O O . LEU B 1 162 ? 47.439 -23.128 -30.562 1.00 6.42 151 LEU B O 1
ATOM 3030 N N A ASN B 1 163 ? 46.561 -24.315 -28.841 0.62 5.35 152 ASN B N 1
ATOM 3031 N N B ASN B 1 163 ? 46.682 -24.351 -28.798 0.38 5.66 152 ASN B N 1
ATOM 3032 C CA A ASN B 1 163 ? 46.357 -25.540 -29.624 0.62 6.42 152 ASN B CA 1
ATOM 3033 C CA B ASN B 1 163 ? 46.359 -25.540 -29.606 0.38 6.56 152 ASN B CA 1
ATOM 3034 C C A ASN B 1 163 ? 44.973 -26.017 -29.328 0.62 6.07 152 ASN B C 1
ATOM 3035 C C B ASN B 1 163 ? 44.836 -25.937 -29.375 0.38 5.87 152 ASN B C 1
ATOM 3036 O O A ASN B 1 163 ? 44.763 -26.448 -28.202 0.62 7.10 152 ASN B O 1
ATOM 3037 O O B ASN B 1 163 ? 44.344 -26.010 -28.233 0.38 6.40 152 ASN B O 1
ATOM 3046 N N A ASN B 1 164 ? 44.120 -26.042 -30.352 0.62 5.66 153 ASN B N 1
ATOM 3047 N N B ASN B 1 164 ? 44.097 -26.145 -30.462 0.38 5.98 153 ASN B N 1
ATOM 3048 C CA A ASN B 1 164 ? 42.767 -26.619 -30.267 0.62 5.73 153 ASN B CA 1
ATOM 3049 C CA B ASN B 1 164 ? 42.701 -26.593 -30.360 0.38 6.95 153 ASN B CA 1
ATOM 3050 C C A ASN B 1 164 ? 41.748 -25.705 -29.584 0.62 5.66 153 ASN B C 1
ATOM 3051 C C B ASN B 1 164 ? 41.915 -25.608 -29.526 0.38 6.44 153 ASN B C 1
ATOM 3052 O O A ASN B 1 164 ? 41.328 -25.939 -28.439 0.62 5.87 153 ASN B O 1
ATOM 3053 O O B ASN B 1 164 ? 41.921 -25.646 -28.263 0.38 6.87 153 ASN B O 1
ATOM 3062 N N . VAL B 1 165 ? 41.404 -24.617 -30.260 1.00 5.66 154 VAL B N 1
ATOM 3063 C CA . VAL B 1 165 ? 40.569 -23.544 -29.735 1.00 5.81 154 VAL B CA 1
ATOM 3064 C C . VAL B 1 165 ? 39.200 -23.714 -30.369 1.00 5.85 154 VAL B C 1
ATOM 3065 O O . VAL B 1 165 ? 39.039 -23.507 -31.569 1.00 9.11 154 VAL B O 1
ATOM 3069 N N A LYS B 1 166 ? 38.194 -24.056 -29.538 0.44 6.84 155 LYS B N 1
ATOM 3070 N N B LYS B 1 166 ? 38.195 -24.104 -29.562 0.56 6.41 155 LYS B N 1
ATOM 3071 C CA A LYS B 1 166 ? 36.903 -24.500 -30.056 0.44 8.16 155 LYS B CA 1
ATOM 3072 C CA B LYS B 1 166 ? 36.929 -24.455 -30.144 0.56 7.49 155 LYS B CA 1
ATOM 3073 C C A LYS B 1 166 ? 35.941 -23.401 -30.390 0.44 7.46 155 LYS B C 1
ATOM 3074 C C B LYS B 1 166 ? 36.078 -23.298 -30.536 0.56 7.11 155 LYS B C 1
ATOM 3075 O O A LYS B 1 166 ? 35.013 -23.639 -31.194 0.44 10.87 155 LYS B O 1
ATOM 3076 O O B LYS B 1 166 ? 35.385 -23.363 -31.561 0.56 7.82 155 LYS B O 1
ATOM 3087 N N . SER B 1 167 ? 36.078 -22.237 -29.753 1.00 7.38 156 SER B N 1
ATOM 3088 C CA . SER B 1 167 ? 35.206 -21.070 -30.033 1.00 8.02 156 SER B CA 1
ATOM 3089 C C . SER B 1 167 ? 35.991 -19.933 -30.694 1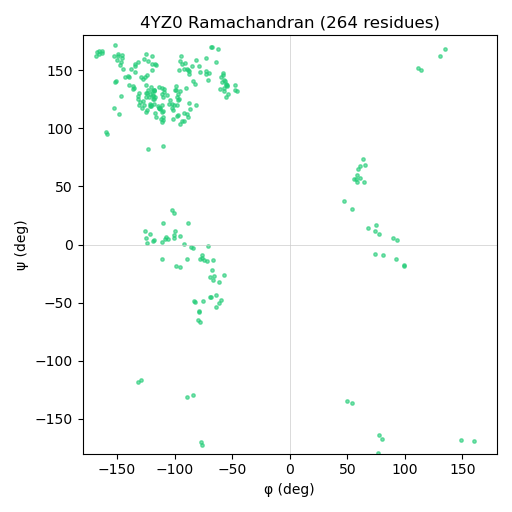.00 7.97 156 SER B C 1
ATOM 3090 O O . SER B 1 167 ? 35.706 -19.647 -31.858 1.00 10.48 156 SER B O 1
ATOM 3093 N N . CYS B 1 168 ? 36.901 -19.296 -29.965 1.00 6.35 157 CYS B N 1
ATOM 3094 C CA . CYS B 1 168 ? 37.731 -18.213 -30.564 1.00 6.39 157 CYS B CA 1
ATOM 3095 C C . CYS B 1 168 ? 38.838 -17.943 -29.576 1.00 5.81 157 CYS B C 1
ATOM 3096 O O . CYS B 1 168 ? 38.791 -18.329 -28.391 1.00 6.44 157 CYS B O 1
ATOM 3099 N N . VAL B 1 169 ? 39.877 -17.224 -30.039 1.00 5.80 158 VAL B N 1
ATOM 3100 C CA . VAL B 1 169 ? 40.882 -16.778 -29.129 1.00 5.27 158 VAL B CA 1
ATOM 3101 C C . VAL B 1 169 ? 40.324 -15.799 -28.111 1.00 4.91 158 VAL B C 1
ATOM 3102 O O . VAL B 1 169 ? 40.564 -15.949 -26.903 1.00 5.34 158 VAL B O 1
ATOM 3106 N N . ALA B 1 170 ? 39.678 -14.729 -28.559 1.00 5.41 159 ALA B N 1
ATOM 3107 C CA . ALA B 1 170 ? 39.186 -13.733 -27.652 1.00 6.41 159 ALA B CA 1
ATOM 3108 C C . ALA B 1 170 ? 37.889 -13.137 -28.161 1.00 5.80 159 ALA B C 1
ATOM 3109 O O . ALA B 1 170 ? 37.712 -12.961 -29.362 1.00 7.09 159 ALA B O 1
ATOM 3111 N N A LYS B 1 171 ? 37.011 -12.820 -27.204 0.51 5.46 160 LYS B N 1
ATOM 3112 N N B LYS B 1 171 ? 36.971 -12.810 -27.250 0.49 6.42 160 LYS B N 1
ATOM 3113 C CA A LYS B 1 171 ? 35.693 -12.298 -27.445 0.51 6.20 160 LYS B CA 1
ATOM 3114 C CA B LYS B 1 171 ? 35.667 -12.290 -27.602 0.49 8.54 160 LYS B CA 1
ATOM 3115 C C A LYS B 1 171 ? 35.456 -11.097 -26.562 0.51 5.17 160 LYS B C 1
ATOM 3116 C C B LYS B 1 171 ? 35.258 -11.215 -26.609 0.49 6.83 160 LYS B C 1
ATOM 3117 O O A LYS B 1 171 ? 35.830 -11.074 -25.358 0.51 5.27 160 LYS B O 1
ATOM 3118 O O B LYS B 1 171 ? 35.340 -11.370 -25.384 0.49 5.61 160 LYS B O 1
ATOM 3129 N N . SER B 1 172 ? 34.792 -10.096 -27.154 1.00 6.53 161 SER B N 1
ATOM 3130 C CA . SER B 1 172 ? 34.238 -8.955 -26.381 1.00 6.63 161 SER B CA 1
ATOM 3131 C C . SER B 1 172 ? 33.048 -8.414 -27.138 1.00 6.56 161 SER B C 1
ATOM 3132 O O . SER B 1 172 ? 33.054 -8.399 -28.360 1.00 7.71 161 SER B O 1
ATOM 3135 N N . ASP B 1 173 ? 32.050 -7.932 -26.400 1.00 7.94 162 ASP B N 1
ATOM 3136 C CA . ASP B 1 173 ? 30.943 -7.228 -26.996 1.00 8.30 162 ASP B CA 1
ATOM 3137 C C . ASP B 1 173 ? 31.088 -5.731 -26.857 1.00 7.96 162 ASP B C 1
ATOM 3138 O O . ASP B 1 173 ? 30.206 -4.962 -27.243 1.00 10.52 162 ASP B O 1
ATOM 3143 N N . SER B 1 174 ? 32.221 -5.239 -26.338 1.00 7.18 163 SER B N 1
ATOM 3144 C CA . SER B 1 174 ? 32.413 -3.842 -26.155 1.00 7.92 163 SER B CA 1
ATOM 3145 C C . SER B 1 174 ? 33.044 -3.244 -27.398 1.00 7.88 163 SER B C 1
ATOM 3146 O O . SER B 1 174 ? 34.054 -3.683 -27.852 1.00 9.62 163 SER B O 1
ATOM 3149 N N . PRO B 1 175 ? 32.523 -2.093 -27.876 1.00 10.09 164 PRO B N 1
ATOM 3150 C CA . PRO B 1 175 ? 33.047 -1.473 -29.069 1.00 10.97 164 PRO B CA 1
ATOM 3151 C C . PRO B 1 175 ? 34.277 -0.608 -28.734 1.00 9.78 164 PRO B C 1
ATOM 3152 O O . PRO B 1 175 ? 34.920 -0.089 -29.677 1.00 13.55 164 PRO B O 1
ATOM 3156 N N . VAL B 1 176 ? 34.646 -0.495 -27.465 1.00 9.38 165 VAL B N 1
ATOM 3157 C CA . VAL B 1 176 ? 35.833 0.294 -27.042 1.00 10.39 165 VAL B CA 1
ATOM 3158 C C . VAL B 1 176 ? 36.992 -0.529 -26.519 1.00 9.48 165 VAL B C 1
ATOM 3159 O O . VAL B 1 176 ? 38.115 -0.028 -26.384 1.00 11.45 165 VAL B O 1
ATOM 3163 N N . SER B 1 177 ? 36.785 -1.810 -26.247 1.00 7.22 166 SER B N 1
ATOM 3164 C CA . SER B 1 177 ? 37.876 -2.674 -25.830 1.00 6.78 166 SER B CA 1
ATOM 3165 C C . SER B 1 177 ? 38.907 -2.869 -26.936 1.00 6.83 166 SER B C 1
ATOM 3166 O O . SER B 1 177 ? 38.597 -2.707 -28.122 1.00 8.70 166 SER B O 1
ATOM 3169 N N A GLU B 1 178 ? 40.159 -3.180 -26.511 0.54 6.59 167 GLU B N 1
ATOM 3170 N N B GLU B 1 178 ? 40.113 -3.258 -26.565 0.46 8.13 167 GLU B N 1
ATOM 3171 C CA A GLU B 1 178 ? 41.346 -3.336 -27.400 0.54 6.40 167 GLU B CA 1
ATOM 3172 C CA B GLU B 1 178 ? 41.119 -3.492 -27.563 0.46 5.99 167 GLU B CA 1
ATOM 3173 C C A GLU B 1 178 ? 42.009 -4.680 -27.200 0.54 6.45 167 GLU B C 1
ATOM 3174 C C B GLU B 1 178 ? 41.830 -4.787 -27.251 0.46 5.99 167 GLU B C 1
ATOM 3175 O O A GLU B 1 178 ? 42.184 -5.056 -26.042 0.54 5.05 167 GLU B O 1
ATOM 3176 O O B GLU B 1 178 ? 41.813 -5.256 -26.097 0.46 9.74 167 GLU B O 1
ATOM 3187 N N . LEU B 1 179 ? 42.446 -5.305 -28.276 1.00 6.58 168 LEU B N 1
ATOM 3188 C CA . LEU B 1 179 ? 43.352 -6.483 -28.147 1.00 6.77 168 LEU B CA 1
ATOM 3189 C C . LEU B 1 179 ? 44.594 -6.213 -28.975 1.00 6.00 168 LEU B C 1
ATOM 3190 O O . LEU B 1 179 ? 44.467 -5.871 -30.158 1.00 7.81 168 LEU B O 1
ATOM 3195 N N . TRP B 1 180 ? 45.728 -6.360 -28.332 1.00 5.76 169 TRP B N 1
ATOM 3196 C CA . TRP B 1 180 ? 47.039 -6.175 -28.936 1.00 5.84 169 TRP B CA 1
ATOM 3197 C C . TRP B 1 180 ? 47.797 -7.504 -28.865 1.00 5.81 169 TRP B C 1
ATOM 3198 O O . TRP B 1 180 ? 47.836 -8.089 -27.786 1.00 6.92 169 TRP B O 1
ATOM 3209 N N . TYR B 1 181 ? 48.398 -7.929 -29.950 1.00 5.51 170 TYR B N 1
ATOM 3210 C CA . TYR B 1 181 ? 49.131 -9.215 -29.942 1.00 5.41 170 TYR B CA 1
ATOM 3211 C C . TYR B 1 181 ? 50.475 -9.088 -30.597 1.00 5.39 170 TYR B C 1
ATOM 3212 O O . TYR B 1 181 ? 50.684 -8.348 -31.533 1.00 5.61 170 TYR B O 1
ATOM 3221 N N . HIS B 1 182 ? 51.378 -9.914 -30.069 1.00 5.53 171 HIS B N 1
ATOM 3222 C CA . HIS B 1 182 ? 52.748 -9.976 -30.515 1.00 5.24 171 HIS B CA 1
ATOM 3223 C C . HIS B 1 182 ? 53.227 -11.440 -30.323 1.00 5.37 171 HIS B C 1
ATOM 3224 O O . HIS B 1 182 ? 53.378 -11.849 -29.179 1.00 6.25 171 HIS B O 1
ATOM 3231 N N . ASN B 1 183 ? 53.491 -12.160 -31.403 1.00 5.04 172 ASN B N 1
ATOM 3232 C CA . ASN B 1 183 ? 53.850 -13.588 -31.326 1.00 4.55 172 ASN B CA 1
ATOM 3233 C C . ASN B 1 183 ? 52.729 -14.417 -30.652 1.00 4.43 172 ASN B C 1
ATOM 3234 O O . ASN B 1 183 ? 52.942 -14.979 -29.560 1.00 5.38 172 ASN B O 1
ATOM 3239 N N . LEU B 1 184 ? 51.628 -14.429 -31.371 1.00 4.41 173 LEU B N 1
ATOM 3240 C CA . LEU B 1 184 ? 50.448 -15.230 -30.984 1.00 4.89 173 LEU B CA 1
ATOM 3241 C C . LEU B 1 184 ? 50.362 -16.272 -32.065 1.00 4.62 173 LEU B C 1
ATOM 3242 O O . LEU B 1 184 ? 50.121 -15.994 -33.242 1.00 4.85 173 LEU B O 1
ATOM 3247 N N . ASN B 1 185 ? 50.520 -17.578 -31.666 1.00 4.65 174 ASN B N 1
ATOM 3248 C CA . ASN B 1 185 ? 50.545 -18.710 -32.631 1.00 4.87 174 ASN B CA 1
ATOM 3249 C C . ASN B 1 185 ? 49.374 -19.599 -32.256 1.00 4.55 174 ASN B C 1
ATOM 3250 O O . ASN B 1 185 ? 49.257 -20.027 -31.104 1.00 5.54 174 ASN B O 1
ATOM 3255 N N . VAL B 1 186 ? 48.540 -19.844 -33.243 1.00 5.91 175 VAL B N 1
ATOM 3256 C CA . VAL B 1 186 ? 47.224 -20.545 -32.951 1.00 6.22 175 VAL B CA 1
ATOM 3257 C C . VAL B 1 186 ? 47.093 -21.680 -33.914 1.00 6.54 175 VAL B C 1
ATOM 3258 O O . VAL B 1 186 ? 47.020 -21.483 -35.144 1.00 8.84 175 VAL B O 1
ATOM 3262 N N . ASN B 1 187 ? 46.931 -22.901 -33.333 1.00 6.80 176 ASN B N 1
ATOM 3263 C CA . ASN B 1 187 ? 46.755 -24.074 -34.101 1.00 7.48 176 ASN B CA 1
ATOM 3264 C C . ASN B 1 187 ? 45.343 -24.641 -33.872 1.00 7.00 176 ASN B C 1
ATOM 3265 O O . ASN B 1 187 ? 44.874 -24.742 -32.733 1.00 7.96 176 ASN B O 1
ATOM 3270 N N . ASN B 1 188 ? 44.706 -25.019 -34.957 1.00 6.80 177 ASN B N 1
ATOM 3271 C CA . ASN B 1 188 ? 43.338 -25.650 -34.912 1.00 6.69 177 ASN B CA 1
ATOM 3272 C C . ASN B 1 188 ? 42.327 -24.720 -34.308 1.00 6.45 177 ASN B C 1
ATOM 3273 O O . ASN B 1 188 ? 41.758 -25.006 -33.245 1.00 7.80 177 ASN B O 1
ATOM 3278 N N . CYS B 1 189 ? 42.035 -23.659 -34.985 1.00 7.27 178 CYS B N 1
ATOM 3279 C CA . CYS B 1 189 ? 41.084 -22.615 -34.563 1.00 8.05 178 CYS B CA 1
ATOM 3280 C C . CYS B 1 189 ? 40.376 -22.031 -35.828 1.00 8.92 178 CYS B C 1
ATOM 3281 O O . CYS B 1 189 ? 41.105 -21.589 -36.740 1.00 11.26 178 CYS B O 1
ATOM 3284 N N . LYS B 1 190 ? 39.064 -21.984 -35.846 1.00 9.39 179 LYS B N 1
ATOM 3285 C CA . LYS B 1 190 ? 38.386 -21.446 -37.036 1.00 11.66 179 LYS B CA 1
ATOM 3286 C C . LYS B 1 190 ? 38.298 -19.957 -36.999 1.00 14.61 179 LYS B C 1
ATOM 3287 O O . LYS B 1 190 ? 38.490 -19.363 -38.044 1.00 22.05 179 LYS B O 1
ATOM 3293 N N A THR B 1 191 ? 38.051 -19.310 -35.855 0.49 9.47 180 THR B N 1
ATOM 3294 N N B THR B 1 191 ? 38.261 -19.434 -35.781 0.51 13.90 180 THR B N 1
ATOM 3295 C CA A THR B 1 191 ? 37.873 -17.857 -35.799 0.49 10.77 180 THR B CA 1
ATOM 3296 C CA B THR B 1 191 ? 37.774 -18.122 -35.477 0.51 12.94 180 THR B CA 1
ATOM 3297 C C A THR B 1 191 ? 38.679 -17.287 -34.646 0.49 7.35 180 THR B C 1
ATOM 3298 C C B THR B 1 191 ? 38.858 -17.481 -34.550 0.51 9.61 180 THR B C 1
ATOM 3299 O O A THR B 1 191 ? 38.489 -17.583 -33.530 0.49 6.60 180 THR B O 1
ATOM 3300 O O B THR B 1 191 ? 39.079 -18.014 -33.440 0.51 11.93 180 THR B O 1
ATOM 3307 N N . LEU B 1 192 ? 39.571 -16.406 -34.962 1.00 11.76 181 LEU B N 1
ATOM 3308 C CA . LEU B 1 192 ? 40.463 -15.825 -33.999 1.00 10.45 181 LEU B CA 1
ATOM 3309 C C . LEU B 1 192 ? 39.783 -14.889 -33.015 1.00 8.53 181 LEU B C 1
ATOM 3310 O O . LEU B 1 192 ? 39.812 -15.097 -31.834 1.00 9.51 181 LEU B O 1
ATOM 3315 N N . PHE B 1 193 ? 39.184 -13.827 -33.518 1.00 10.30 182 PHE B N 1
ATOM 3316 C CA . PHE B 1 193 ? 38.673 -12.755 -32.683 1.00 9.92 182 PHE B CA 1
ATOM 3317 C C . PHE B 1 193 ? 37.202 -12.496 -32.957 1.00 11.55 182 PHE B C 1
ATOM 3318 O O . PHE B 1 193 ? 36.810 -12.520 -34.155 1.00 18.66 182 PHE B O 1
ATOM 3326 N N . GLU B 1 194 ? 36.437 -12.306 -31.905 1.00 7.31 183 GLU B N 1
ATOM 3327 C CA . GLU B 1 194 ? 35.044 -11.953 -31.997 1.00 8.50 183 GLU B CA 1
ATOM 3328 C C . GLU B 1 194 ? 34.849 -10.641 -31.234 1.00 7.50 183 GLU B C 1
ATOM 3329 O O . GLU B 1 194 ? 34.454 -10.645 -30.064 1.00 8.20 183 GLU B O 1
ATOM 3335 N N . PHE B 1 195 ? 35.144 -9.535 -31.869 1.00 7.87 184 PHE B N 1
ATOM 3336 C CA . PHE B 1 195 ? 34.995 -8.192 -31.359 1.00 7.85 184 PHE B CA 1
ATOM 3337 C C . PHE B 1 195 ? 34.026 -7.500 -32.301 1.00 8.45 184 PHE B C 1
ATOM 3338 O O . PHE B 1 195 ? 33.859 -7.862 -33.466 1.00 9.93 184 PHE B O 1
ATOM 3346 N N . PRO B 1 196 ? 33.434 -6.375 -31.858 1.00 7.57 185 PRO B N 1
ATOM 3347 C CA . PRO B 1 196 ? 32.501 -5.636 -32.710 1.00 8.78 185 PRO B CA 1
ATOM 3348 C C . PRO B 1 196 ? 33.144 -5.162 -34.020 1.00 8.54 185 PRO B C 1
ATOM 3349 O O . PRO B 1 196 ? 32.467 -5.177 -35.061 1.00 11.04 185 PRO B O 1
ATOM 3353 N N A SER B 1 197 ? 34.403 -4.788 -33.989 0.64 7.44 186 SER B N 1
ATOM 3354 N N B SER B 1 197 ? 34.398 -4.733 -33.986 0.36 8.39 186 SER B N 1
ATOM 3355 C CA A SER B 1 197 ? 35.131 -4.342 -35.199 0.64 7.52 186 SER B CA 1
ATOM 3356 C CA B SER B 1 197 ? 35.118 -4.287 -35.198 0.36 7.89 186 SER B CA 1
ATOM 3357 C C A SER B 1 197 ? 36.552 -4.885 -35.174 0.64 7.22 186 SER B C 1
ATOM 3358 C C B SER B 1 197 ? 36.563 -4.793 -35.199 0.36 8.39 186 SER B C 1
ATOM 3359 O O A SER B 1 197 ? 37.202 -4.909 -34.122 0.64 9.02 186 SER B O 1
ATOM 3360 O O B SER B 1 197 ? 37.244 -4.769 -34.169 0.36 7.99 186 SER B O 1
ATOM 3365 N N . GLN B 1 198 ? 37.028 -5.231 -36.362 1.00 8.55 187 GLN B N 1
ATOM 3366 C CA . GLN B 1 198 ? 38.377 -5.682 -36.479 1.00 11.18 187 GLN B CA 1
ATOM 3367 C C . GLN B 1 198 ? 39.401 -4.547 -36.201 1.00 10.84 187 GLN B C 1
ATOM 3368 O O . GLN B 1 198 ? 40.563 -4.785 -35.880 1.00 12.42 187 GLN B O 1
ATOM 3374 N N . SER B 1 199 ? 38.906 -3.329 -36.225 1.00 9.56 188 SER B N 1
ATOM 3375 C CA . SER B 1 199 ? 39.731 -2.193 -35.916 1.00 11.43 188 SER B CA 1
ATOM 3376 C C . SER B 1 199 ? 40.174 -2.172 -34.446 1.00 9.87 188 SER B C 1
ATOM 3377 O O . SER B 1 199 ? 41.089 -1.427 -34.083 1.00 12.20 188 SER B O 1
ATOM 3380 N N . GLN B 1 200 ? 39.537 -2.993 -33.629 1.00 7.64 189 GLN B N 1
ATOM 3381 C CA . GLN B 1 200 ? 39.890 -3.086 -32.214 1.00 7.21 189 GLN B CA 1
ATOM 3382 C C . GLN B 1 200 ? 41.026 -4.052 -31.962 1.00 7.64 189 GLN B C 1
ATOM 3383 O O . GLN B 1 200 ? 41.475 -4.144 -30.805 1.00 8.35 189 GLN B O 1
ATOM 3389 N N . ILE B 1 201 ? 41.515 -4.702 -32.999 1.00 7.76 190 ILE B N 1
ATOM 3390 C CA . ILE B 1 201 ? 42.557 -5.724 -32.889 1.00 7.42 190 ILE B CA 1
ATOM 3391 C C . ILE B 1 201 ? 43.816 -5.121 -33.542 1.00 6.98 190 ILE B C 1
ATOM 3392 O O . ILE B 1 201 ? 43.763 -4.642 -34.674 1.00 9.58 190 ILE B O 1
ATOM 3397 N N . HIS B 1 202 ? 44.932 -5.186 -32.826 1.00 7.21 191 HIS B N 1
ATOM 3398 C CA . HIS B 1 202 ? 46.161 -4.521 -33.207 1.00 7.62 191 HIS B CA 1
ATOM 3399 C C . HIS B 1 202 ? 47.372 -5.452 -33.045 1.00 7.51 191 HIS B C 1
ATOM 3400 O O . HIS B 1 202 ? 47.386 -6.269 -32.114 1.00 8.96 191 HIS B O 1
ATOM 3407 N N A GLN B 1 203 ? 48.349 -5.202 -33.859 0.43 8.33 192 GLN B N 1
ATOM 3408 N N B GLN B 1 203 ? 48.320 -5.462 -33.962 0.57 9.29 192 GLN B N 1
ATOM 3409 C CA A GLN B 1 203 ? 49.612 -5.836 -33.731 0.43 8.48 192 GLN B CA 1
ATOM 3410 C CA B GLN B 1 203 ? 49.638 -6.090 -33.764 0.57 9.87 192 GLN B CA 1
ATOM 3411 C C A GLN B 1 203 ? 50.613 -4.942 -33.063 0.43 9.20 192 GLN B C 1
ATOM 3412 C C B GLN B 1 203 ? 50.656 -5.083 -33.276 0.57 9.75 192 GLN B C 1
ATOM 3413 O O A GLN B 1 203 ? 50.519 -3.705 -33.096 0.43 8.89 192 GLN B O 1
ATOM 3414 O O B GLN B 1 203 ? 50.631 -3.917 -33.730 0.57 11.26 192 GLN B O 1
ATOM 3425 N N . TYR B 1 204 ? 51.626 -5.541 -32.494 1.00 9.31 193 TYR B N 1
ATOM 3426 C CA . TYR B 1 204 ? 52.776 -4.773 -32.023 1.00 10.21 193 TYR B CA 1
ATOM 3427 C C . TYR B 1 204 ? 54.048 -5.646 -32.021 1.00 11.33 193 TYR B C 1
ATOM 3428 O O . TYR B 1 204 ? 53.918 -6.885 -32.193 1.00 10.90 193 TYR B O 1
#

Solvent-accessible surface area: 16402 Å² total; per-residue (Å²): 118,189,80,25,123,59,70,76,30,80,69,75,17,97,82,29,30,94,4,108,72,72,93,68,61,49,2,105,13,23,32,0,44,4,100,87,4,30,102,20,47,69,43,140,131,19,94,22,0,0,68,0,37,95,28,0,42,1,74,42,1,49,1,0,30,34,1,0,17,0,0,19,0,62,0,74,2,46,0,65,69,1,44,1,36,56,4,2,16,8,0,0,4,0,83,35,114,14,66,0,49,1,41,10,25,25,1,90,84,4,83,57,4,0,0,28,0,54,10,46,10,50,0,58,0,44,78,3,58,0,40,45,0,7,30,0,0,39,0,57,30,136,32,91,54,101,0,22,0,68,0,26,48,0,50,0,43,44,2,124,29,0,0,0,49,2,42,0,85,83,0,49,0,68,39,63,90,27,96,41,90,113,32,154,61,78,16,58,17,71,59,111,88,15,28,58,127,112,80,118,58,97,76,30,76,72,77,18,100,82,27,26,96,5,116,63,60,107,70,58,51,3,93,14,28,59,1,53,4,102,86,4,31,104,20,47,66,50,70,74,23,95,22,1,0,63,0,34,93,31,0,39,1,73,40,2,50,0,1,57,32,2,0,18,0,0,20,0,58,0,76,2,46,0,65,69,1,50,2,71,55,4,1,16,9,0,0,4,0,81,23,97,21,65,0,52,1,49,6,25,36,2,111,70,5,84,58,4,0,0,27,0,53,7,49,12,45,0,50,0,58,92,3,56,1,40,42,0,6,29,0,0,36,0,58,29,99,11,51,57,93,0,21,0,63,0,26,44,0,46,0,40,46,5,152,44,0,0,0,50,2,49,0,82,80,0,43,0,67,50,77,77,26,65,39,74,116,35,204,49,80,19,66,18,74,50,114,84,14,27,63,126,105

Secondary structure (DSSP, 8-state):
----TTTT-EEEESSPEEE-TT-EEEEEEEEEEESSS--SSS-S-PPPSEEE-TT-EEEEEEEPSP-TT-EEE-SSEEEEEEEESS--S-SEEE-SSEEEEEES-EEEEEEEEEEEE-SSEEEEEEEEEEEEEEEEEEE-TT--S-EEEEEEEEEEEEEEEEEEE---TT-EEEEEEEEEEEES-SEESS-GGGEEE-/-TTTT-EEEESSPEEE-TT-EEEEEEEEEEESSS--SSS-S-PPPSEEE-TT-EEEEEEEPSP-TT-EEE-SSEEEEEEEESS--S-SEEE-SSEEEEEES-EEEEEEEEEEEE-SSEEEEEEEEEEEEEEEEEEEPTT--S-EEEEEEEEEEEEEEEEEEE---SS-EEEEEEEEEEEES--EE-S-GGGEEE-

Organism: Caldicellulosiruptor bescii (strain ATCC BAA-1888 / DSM 6725 / KCTC 15123 / Z-1320) (NCBI:txid521460)

InterPro domains:
  IPR004898 Pectate lyase PlyH/PlyE-like [PF03211] (267-425)
  IPR004898 Pectate lyase PlyH/PlyE-like [PTHR33407] (251-444)
  IPR010496 3-keto-alpha-glucoside-1,2-lyase/3-keto-2-hydroxy-glucal hydratase domain [PF06439] (53-197)
  IPR011050 Pectin lyase fold/virulence factor [SSF51126] (274-454)
  IPR012334 Pectin lyase fold [G3DSA:2.160.20.10] (263-460)
  IPR013320 Concanavalin A-like lectin/glucanase domain superfamily [SSF49899] (65-188)

Radius of gyration: 22.74 Å; Cα contacts (8 Å, |Δi|>4): 1543; chains: 2; bounding box: 68×35×44 Å

Nearest PDB structures (foldseek):
  4z06-assembly2_B  TM=1.003E+00  e=6.062E-34  Caldicellulosiruptor bescii DSM 6725
  4z03-assembly1_A  TM=1.004E+00  e=1.017E-33  Caldicellulosiruptor bescii DSM 6725
  4yzq-assembly2_B  TM=1.003E+00  e=1.461E-33  Caldicellulosiruptor bescii DSM 6725
  4yzx-assembly2_B  TM=1.003E+00  e=1.796E-33  Caldicellulosiruptor bescii DSM 6725
  4yz0-assembly2_B  TM=1.003E+00  e=4.329E-33  Caldicellulosiruptor bescii DSM 6725

Foldseek 3Di:
DDQFPQAPAEAEEAAAAEFDAQEEAEPRQYEYDYPPQDQLELDPRGHENYEYAENYEYERYEYEPPRTQAYEYAANYEYEAYEDAAHGNEHYEDDHEYEYEYEHYEYEHAAEEHYEYEYAYEYEYYLYEYENHQEDYEYPPPDAHEHEYEYENYAYEAHNHEHYEYAHPRYAYEYYNYHYYRGDYHYHYPDPVRYYYD/DVQAPAEDEDAAAAEFDAQEEAENQQYEYHYDPFDQLELDPRGHENYEYAENYEYERYEYEPPRTQAYEYAANYEYYQYEDAAHGNEHYEHDHEYEYEYEHYEYEHAAEEHYEYEYAYEYEYYQYEYEHHAEDYEYPPPDADEHEYEYENYEYEAHNHEHYEYAHQHYAYEYYNYHYYNGPYHYHYPDPVRYYYD

Sequence (393 aa):
HHVGTNTGGVLVITDTIIVKSGQTYDGKGIKIIIAQQGMGDGSQSSQNNQKPIFKLEEKKGANLKNVVIIIIGAPGCDGIIHCYGDNVVEENNVVWEDVGEDALTVKSEGVVEVIGGSAKEAADAVFQLNAPCTFKVKNNFTTATNIGKLVRRQNGNTTFKVVIYLEDVTLNNNNVKKKSCVAKKSDSPVSEELWYHNLNNVNNNNCCKKTTLFEFPSSQSQIIHQYGTNTGGVLVITDTIIVKSSGGQQTYDGKGIKIIIAQGMGDGSQSQQNQKPIFKLEKGANLKNVVIIIGAPGCDGIIHHCYGDNVVEENNVVWEDVGEDALTVKSEGVVEEVIIGGSAKKKEAADAVFQLNAPCTFKKVKKNFTTATNIGKLVVRRQNGNTTFKVVIYLEDVTLNNNNVKKSCVAKKSDSPVSEELWYHNLNVNNCKTTLFEFPSSQSQIHQQY